Protein AF-A0A8S1QY89-F1 (afdb_monomer)

Secondary structure (DSSP, 8-state):
---EEEEEEE-TT-HHHHHHHHHTTT--EEE---S-SS--EEEEEE-HHHHHHHHTS--SEEEEEEE-SS-EE-SSHHHHHHHHTTS--TTTS-TT--EEEEEEEES--TT-SSSHHHHHHHHHHH-HHHHHHHHHHHHHHTT-SS--TT---TT---SSPEEEEEEEETTEEEEEEES-SS-TT--S---S--TTPPPHHHHHHHHHH----TTPEEEETT-TTTHHHHHHHHHHH-S-TTGGGGHHHHTSTT----PPPPPPPP--SEEEEE-S-HHHHHHHHHHHHHHHHHHHHHHHH-TTS-----TTEEEE---HHHHIIIIITTTS-TTSEEEEE----STT--HHHHHHHHHHHHHH-SEEEEEEETTTGGGS-TTTEEEEE--EETTEEEEEEEEETTHHHHHHHHHHHHHHT-----THHHHHHHHHHHHHHHHHHHHHHHHHHHHHHHHHHHHHHHH-HHHHHHHHHHHHHHHHHHHHHHHHTT-S-HHHHHHHHHHHHHHHHHHHHHHHHHHHHHHHHHHHHHHHHHHHHHHHHHHHHHHTT--HHHHHHHHHHHHHHHHHHHHHHHHHHHHHHTTS---

Structure (mmCIF, N/CA/C/O backbone):
data_AF-A0A8S1QY89-F1
#
_entry.id   AF-A0A8S1QY89-F1
#
loop_
_atom_site.group_PDB
_atom_site.id
_atom_site.type_symbol
_atom_site.label_atom_id
_atom_site.label_alt_id
_atom_site.label_comp_id
_atom_site.label_asym_id
_atom_site.label_entity_id
_atom_site.label_seq_id
_atom_site.pdbx_PDB_ins_code
_atom_site.Cartn_x
_atom_site.Cartn_y
_atom_site.Cartn_z
_atom_site.occupancy
_atom_site.B_iso_or_equiv
_atom_site.auth_seq_id
_atom_site.auth_comp_id
_atom_site.auth_asym_id
_atom_site.auth_atom_id
_atom_site.pdbx_PDB_model_num
ATOM 1 N N . MET A 1 1 ? -10.273 2.489 -31.060 1.00 60.62 1 MET A N 1
ATOM 2 C CA . MET A 1 1 ? -9.163 2.886 -30.159 1.00 60.62 1 MET A CA 1
ATOM 3 C C . MET A 1 1 ? -8.181 1.735 -29.995 1.00 60.62 1 MET A C 1
ATOM 5 O O . MET A 1 1 ? -8.621 0.598 -29.867 1.00 60.62 1 MET A O 1
ATOM 9 N N . SER A 1 2 ? -6.874 2.006 -29.990 1.00 84.62 2 SER A N 1
ATOM 10 C CA . SER A 1 2 ? -5.852 0.984 -29.714 1.00 84.62 2 SER A CA 1
ATOM 11 C C . SER A 1 2 ? -5.889 0.557 -28.244 1.00 84.62 2 SER A C 1
ATOM 13 O O . SER A 1 2 ? -5.898 1.407 -27.354 1.00 84.62 2 SER A O 1
ATOM 15 N N . ILE A 1 3 ? -5.891 -0.754 -27.994 1.00 91.25 3 ILE A N 1
ATOM 16 C CA . ILE A 1 3 ? -5.892 -1.334 -26.645 1.00 91.25 3 ILE A CA 1
ATOM 17 C C . ILE A 1 3 ? -4.476 -1.782 -26.282 1.00 91.25 3 ILE A C 1
ATOM 19 O O . ILE A 1 3 ? -3.831 -2.531 -27.022 1.00 91.25 3 ILE A O 1
ATOM 23 N N . TYR A 1 4 ? -4.012 -1.363 -25.109 1.00 92.69 4 TYR A N 1
ATOM 24 C CA . TYR A 1 4 ? -2.707 -1.704 -24.556 1.00 92.69 4 TYR A CA 1
ATOM 25 C C . TYR A 1 4 ? -2.844 -2.615 -23.345 1.00 92.69 4 TYR A C 1
ATOM 27 O O . TYR A 1 4 ? -3.892 -2.698 -22.712 1.00 92.69 4 TYR A O 1
ATOM 35 N N . LYS A 1 5 ? -1.765 -3.330 -23.031 1.00 92.75 5 LYS A N 1
ATOM 36 C CA . LYS A 1 5 ? -1.745 -4.352 -21.984 1.00 92.75 5 LYS A CA 1
ATOM 37 C C . LYS A 1 5 ? -0.811 -3.909 -20.879 1.00 92.75 5 LYS A C 1
ATOM 39 O O . LYS A 1 5 ? 0.349 -3.607 -21.155 1.00 92.75 5 LYS A O 1
ATOM 44 N N . PHE A 1 6 ? -1.290 -3.928 -19.647 1.00 93.50 6 PHE A N 1
ATOM 45 C CA . PHE A 1 6 ? -0.578 -3.384 -18.502 1.00 93.50 6 PHE A CA 1
ATOM 46 C C . PHE A 1 6 ? -0.361 -4.434 -17.420 1.00 93.50 6 PHE A C 1
ATOM 48 O O . PHE A 1 6 ? -1.123 -5.391 -17.270 1.00 93.50 6 PHE A O 1
ATOM 55 N N . LEU A 1 7 ? 0.707 -4.237 -16.657 1.00 92.62 7 LEU A N 1
ATOM 56 C CA . LEU A 1 7 ? 1.027 -4.987 -15.455 1.00 92.62 7 LEU A CA 1
ATOM 57 C C . LEU A 1 7 ? 1.230 -3.994 -14.308 1.00 92.62 7 LEU A C 1
ATOM 59 O O . LEU A 1 7 ? 2.264 -3.319 -14.233 1.00 92.62 7 LEU A O 1
ATOM 63 N N . ALA A 1 8 ? 0.240 -3.921 -13.423 1.00 92.94 8 ALA A N 1
ATOM 64 C CA . ALA A 1 8 ? 0.286 -3.120 -12.211 1.00 92.94 8 ALA A CA 1
ATOM 65 C C . ALA A 1 8 ? 0.672 -3.987 -11.012 1.00 92.94 8 ALA A C 1
ATOM 67 O O . ALA A 1 8 ? -0.000 -4.960 -10.686 1.00 92.94 8 ALA A O 1
ATOM 68 N N . TRP A 1 9 ? 1.754 -3.635 -10.341 1.00 91.50 9 TRP A N 1
ATOM 69 C CA . TRP A 1 9 ? 2.136 -4.185 -9.050 1.00 91.50 9 TRP A CA 1
ATOM 70 C C . TRP A 1 9 ? 1.391 -3.450 -7.945 1.00 91.50 9 TRP A C 1
ATOM 72 O O . TRP A 1 9 ? 1.170 -2.246 -8.041 1.00 91.50 9 TRP A O 1
ATOM 82 N N . THR A 1 10 ? 1.050 -4.167 -6.882 1.00 91.81 10 THR A N 1
ATOM 83 C CA . THR A 1 10 ? 0.560 -3.597 -5.625 1.00 91.81 10 THR A CA 1
ATOM 84 C C . THR A 1 10 ? 1.236 -4.291 -4.437 1.00 91.81 10 THR A C 1
ATOM 86 O O . THR A 1 10 ? 2.053 -5.204 -4.622 1.00 91.81 10 THR A O 1
ATOM 89 N N . SER A 1 11 ? 0.946 -3.855 -3.212 1.00 90.12 11 SER A N 1
ATOM 90 C CA . SER A 1 11 ? 1.374 -4.570 -2.008 1.00 90.12 11 SER A CA 1
ATOM 91 C C . SER A 1 11 ? 0.743 -5.972 -1.981 1.00 90.12 11 SER A C 1
ATOM 93 O O . SER A 1 11 ? -0.420 -6.133 -2.364 1.00 90.12 11 SER A O 1
ATOM 95 N N . PRO A 1 12 ? 1.468 -7.019 -1.540 1.00 89.38 12 PRO A N 1
ATOM 96 C CA . PRO A 1 12 ? 0.884 -8.348 -1.377 1.00 89.38 12 PRO A CA 1
ATOM 97 C C . PRO A 1 12 ? -0.390 -8.289 -0.527 1.00 89.38 12 PRO A C 1
ATOM 99 O O . PRO A 1 12 ? -0.382 -7.646 0.517 1.00 89.38 12 PRO A O 1
ATOM 102 N N . GLY A 1 13 ? -1.467 -8.933 -0.986 1.00 89.44 13 GLY A N 1
ATOM 103 C CA . GLY A 1 13 ? -2.776 -8.927 -0.323 1.00 89.44 13 GLY A CA 1
ATOM 104 C C . GLY A 1 13 ? -3.772 -7.902 -0.874 1.00 89.44 13 GLY A C 1
ATOM 105 O O . GLY A 1 13 ? -4.973 -8.074 -0.676 1.00 89.44 13 GLY A O 1
ATOM 106 N N . LEU A 1 14 ? -3.313 -6.890 -1.621 1.00 93.12 14 LEU A N 1
ATOM 107 C CA . LEU A 1 14 ? -4.168 -5.836 -2.189 1.00 93.12 14 LEU A CA 1
ATOM 108 C C . LEU A 1 14 ? -4.617 -6.081 -3.633 1.00 93.12 14 LEU A C 1
ATOM 110 O O . LEU A 1 14 ? -5.292 -5.246 -4.223 1.00 93.12 14 LEU A O 1
ATOM 114 N N . GLN A 1 15 ? -4.294 -7.229 -4.233 1.00 91.88 15 GLN A N 1
ATOM 115 C CA . GLN A 1 15 ? -4.637 -7.485 -5.638 1.00 91.88 15 GLN A CA 1
ATOM 116 C C . GLN A 1 15 ? -6.150 -7.450 -5.887 1.00 91.88 15 GLN A C 1
ATOM 118 O O . GLN A 1 15 ? -6.566 -7.086 -6.977 1.00 91.88 15 GLN A O 1
ATOM 123 N N . LYS A 1 16 ? -6.963 -7.856 -4.899 1.00 92.31 16 LYS A N 1
ATOM 124 C CA . LYS A 1 16 ? -8.430 -7.786 -4.988 1.00 92.31 16 LYS A CA 1
ATOM 125 C C . LYS A 1 16 ? -8.904 -6.327 -5.004 1.00 92.31 16 LYS A C 1
ATOM 127 O O . LYS A 1 16 ? -9.620 -5.961 -5.921 1.00 92.31 16 LYS A O 1
ATOM 132 N N . VAL A 1 17 ? -8.405 -5.514 -4.068 1.00 94.50 17 VAL A N 1
ATOM 133 C CA . VAL A 1 17 ? -8.692 -4.071 -3.981 1.00 94.50 17 VAL A CA 1
ATOM 134 C C . VAL A 1 17 ? -8.363 -3.377 -5.295 1.00 94.50 17 VAL A C 1
ATOM 136 O O . VAL A 1 17 ? -9.211 -2.718 -5.872 1.00 94.50 17 VAL A O 1
ATOM 139 N N . LEU A 1 18 ? -7.164 -3.610 -5.836 1.00 94.12 18 LEU A N 1
ATOM 140 C CA . LEU A 1 18 ? -6.763 -2.994 -7.099 1.00 94.12 18 LEU A CA 1
ATOM 141 C C . LEU A 1 18 ? -7.653 -3.423 -8.281 1.00 94.12 18 LEU A C 1
ATOM 143 O O . LEU A 1 18 ? -7.901 -2.631 -9.182 1.00 94.12 18 LEU A O 1
ATOM 147 N N . ILE A 1 19 ? -8.127 -4.672 -8.311 1.00 94.50 19 ILE A N 1
ATOM 148 C CA . ILE A 1 19 ? -9.069 -5.115 -9.352 1.00 94.50 19 ILE A CA 1
ATOM 149 C C . ILE A 1 19 ? -10.399 -4.359 -9.230 1.00 94.50 19 ILE A C 1
ATOM 151 O O . ILE A 1 19 ? -10.942 -3.940 -10.246 1.00 94.50 19 ILE A O 1
ATOM 155 N N . GLU A 1 20 ? -10.897 -4.159 -8.011 1.00 94.19 20 GLU A N 1
ATOM 156 C CA . GLU A 1 20 ? -12.124 -3.397 -7.750 1.00 94.19 20 GLU A CA 1
ATOM 157 C C . GLU A 1 20 ? -11.960 -1.905 -8.076 1.00 94.19 20 GLU A C 1
ATOM 159 O O . GLU A 1 20 ? -12.844 -1.327 -8.699 1.00 94.19 20 GLU A O 1
ATOM 164 N N . GLU A 1 21 ? -10.821 -1.292 -7.734 1.00 92.12 21 GLU A N 1
ATOM 165 C CA . GLU A 1 21 ? -10.491 0.088 -8.122 1.00 92.12 21 GLU A CA 1
ATOM 166 C C . GLU A 1 21 ? -10.506 0.256 -9.643 1.00 92.12 21 GLU A C 1
ATOM 168 O O . GLU A 1 21 ? -11.119 1.185 -10.154 1.00 92.12 21 GLU A O 1
ATOM 173 N N . LEU A 1 22 ? -9.869 -0.654 -10.388 1.00 92.69 22 LEU A N 1
ATOM 174 C CA . LEU A 1 22 ? -9.857 -0.603 -11.854 1.00 92.69 22 LEU A CA 1
ATOM 175 C C . LEU A 1 22 ? -11.259 -0.803 -12.451 1.00 92.69 22 LEU A C 1
ATOM 177 O O . LEU A 1 22 ? -11.590 -0.177 -13.459 1.00 92.69 22 LEU A O 1
ATOM 181 N N . ALA A 1 23 ? -12.099 -1.624 -11.816 1.00 93.06 23 ALA A N 1
ATOM 182 C CA . ALA A 1 23 ? -13.472 -1.845 -12.258 1.00 93.06 23 ALA A CA 1
ATOM 183 C C . ALA A 1 23 ? -14.331 -0.569 -12.185 1.00 93.06 23 ALA A C 1
ATOM 185 O O . ALA A 1 23 ? -15.182 -0.383 -13.051 1.00 93.06 23 ALA A O 1
ATOM 186 N N . GLN A 1 24 ? -14.063 0.346 -11.241 1.00 89.44 24 GLN A N 1
ATOM 187 C CA . GLN A 1 24 ? -14.737 1.657 -11.164 1.00 89.44 24 GLN A CA 1
ATOM 1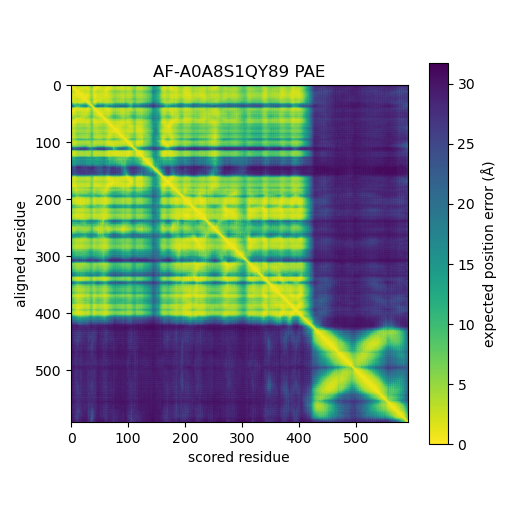88 C C . GLN A 1 24 ? -14.499 2.526 -12.412 1.00 89.44 24 GLN A C 1
ATOM 190 O O . GLN A 1 24 ? -15.296 3.410 -12.707 1.00 89.44 24 GLN A O 1
ATOM 195 N N . TYR A 1 25 ? -13.433 2.250 -13.171 1.00 87.31 25 TYR A N 1
ATOM 196 C CA . TYR A 1 25 ? -13.101 2.919 -14.434 1.00 87.31 25 TYR A CA 1
ATOM 197 C C . TYR A 1 25 ? -13.433 2.056 -15.659 1.00 87.31 25 TYR A C 1
ATOM 199 O O . TYR A 1 25 ? -12.839 2.235 -16.723 1.00 87.31 25 TYR A O 1
ATOM 207 N N . ASN A 1 26 ? -14.342 1.084 -15.518 1.00 90.69 26 ASN A N 1
ATOM 208 C CA . ASN A 1 26 ? -14.723 0.137 -16.570 1.00 90.69 26 ASN A CA 1
ATOM 209 C C . ASN A 1 26 ? -13.543 -0.681 -17.130 1.00 90.69 26 ASN A C 1
ATOM 211 O O . ASN A 1 26 ? -13.544 -1.087 -18.294 1.00 90.69 26 ASN A O 1
ATOM 215 N N . ILE A 1 27 ? -12.519 -0.944 -16.310 1.00 92.69 27 ILE A N 1
ATOM 216 C CA . ILE A 1 27 ? -11.347 -1.727 -16.712 1.00 92.69 27 ILE A CA 1
ATOM 217 C C . ILE A 1 27 ? -11.381 -3.097 -16.051 1.00 92.69 27 ILE A C 1
ATOM 219 O O . ILE A 1 27 ? -11.172 -3.258 -14.849 1.00 92.69 27 ILE A O 1
ATOM 223 N N . SER A 1 28 ? -11.581 -4.121 -16.879 1.00 92.75 28 SER A N 1
ATOM 224 C CA . SER A 1 28 ? -11.498 -5.510 -16.440 1.00 92.75 28 SER A CA 1
ATOM 225 C C . SER A 1 28 ? -10.046 -5.908 -16.175 1.00 92.75 28 SER A C 1
ATOM 227 O O . SER A 1 28 ? -9.178 -5.849 -17.054 1.00 92.75 28 SER A O 1
ATOM 229 N N . ALA A 1 29 ? -9.792 -6.389 -14.961 1.00 93.38 29 ALA A N 1
ATOM 230 C CA . ALA A 1 29 ? -8.469 -6.751 -14.489 1.00 93.38 29 ALA A CA 1
ATOM 231 C C . ALA A 1 29 ? -8.458 -8.144 -13.847 1.00 93.38 29 ALA A C 1
ATOM 233 O O . ALA A 1 29 ? -9.445 -8.615 -13.286 1.00 93.38 29 ALA A O 1
ATOM 234 N N . LYS A 1 30 ? -7.314 -8.829 -13.912 1.00 91.56 30 LYS A N 1
ATOM 235 C CA . LYS A 1 30 ? -7.130 -10.160 -13.316 1.00 91.56 30 LYS A CA 1
ATOM 236 C C . LYS A 1 30 ? -5.781 -10.288 -12.640 1.00 91.56 30 LYS A C 1
ATOM 238 O O . LYS A 1 30 ? -4.799 -9.677 -13.056 1.00 91.56 30 LYS A O 1
ATOM 243 N N . ARG A 1 31 ? -5.693 -11.146 -11.624 1.00 88.50 31 ARG A N 1
ATOM 244 C CA . ARG A 1 31 ? -4.408 -11.459 -10.984 1.00 88.50 31 ARG A CA 1
ATOM 245 C C . ARG A 1 31 ? -3.417 -11.992 -12.019 1.00 88.50 31 ARG A C 1
ATOM 247 O O . ARG A 1 31 ? -3.755 -12.842 -12.847 1.00 88.50 31 ARG A O 1
ATOM 254 N N . SER A 1 32 ? -2.188 -11.492 -11.964 1.00 81.38 32 SER A N 1
ATOM 255 C CA . SER A 1 32 ? -1.123 -11.947 -12.848 1.00 81.38 32 SER A CA 1
ATOM 256 C C . SER A 1 32 ? -0.744 -13.390 -12.526 1.00 81.38 32 SER A C 1
ATOM 258 O O . SER A 1 32 ? -0.586 -13.765 -11.365 1.00 81.38 32 SER A O 1
ATOM 260 N N . ARG A 1 33 ? -0.565 -14.193 -13.577 1.00 70.56 33 ARG A N 1
ATOM 261 C CA . ARG A 1 33 ? -0.054 -15.570 -13.495 1.00 70.56 33 ARG A CA 1
ATOM 262 C C . ARG A 1 33 ? 1.463 -15.641 -13.688 1.00 70.56 33 ARG A C 1
ATOM 264 O O . ARG A 1 33 ? 2.003 -16.734 -13.843 1.00 70.56 33 ARG A O 1
ATOM 271 N N . LEU A 1 34 ? 2.155 -14.496 -13.731 1.00 65.31 34 LEU A N 1
ATOM 272 C CA . LEU A 1 34 ? 3.609 -14.491 -13.848 1.00 65.31 34 LEU A CA 1
ATOM 273 C C . LEU A 1 34 ? 4.225 -15.219 -12.636 1.00 65.31 34 LEU A C 1
ATOM 275 O O . LEU A 1 34 ? 3.800 -14.986 -11.505 1.00 65.31 34 LEU A O 1
ATOM 279 N N . PRO A 1 35 ? 5.246 -16.067 -12.840 1.00 54.62 35 PRO A N 1
ATOM 280 C CA . PRO A 1 35 ? 5.896 -16.876 -11.802 1.00 54.62 35 PRO A CA 1
ATOM 281 C C . PRO A 1 35 ? 6.873 -16.039 -10.956 1.00 54.62 35 PRO A C 1
ATOM 283 O O . PRO A 1 35 ? 8.044 -16.377 -10.731 1.00 54.62 35 PRO A O 1
ATOM 286 N N . ILE A 1 36 ? 6.397 -14.890 -10.496 1.00 55.94 36 ILE A N 1
ATOM 287 C CA . ILE A 1 36 ? 7.131 -13.935 -9.681 1.00 55.94 36 ILE A CA 1
ATOM 288 C C . ILE A 1 36 ? 6.477 -13.983 -8.306 1.00 55.94 36 ILE A C 1
ATOM 290 O O . ILE A 1 36 ? 5.275 -13.781 -8.183 1.00 55.94 36 ILE A O 1
ATOM 294 N N . TYR A 1 37 ? 7.257 -14.348 -7.291 1.00 46.06 37 TYR A N 1
ATOM 295 C CA . TYR A 1 37 ? 6.777 -14.500 -5.923 1.00 46.06 37 TYR A CA 1
ATOM 296 C C . TYR A 1 37 ? 7.276 -13.323 -5.074 1.00 46.06 37 TYR A C 1
ATOM 298 O O . TYR A 1 37 ? 8.466 -13.015 -5.175 1.00 46.06 37 TYR A O 1
ATOM 306 N N . PRO A 1 38 ? 6.425 -12.719 -4.222 1.00 50.81 38 PRO A N 1
ATOM 307 C CA . PRO A 1 38 ? 4.971 -12.909 -4.165 1.00 50.81 38 PRO A CA 1
ATOM 308 C C . PRO A 1 38 ? 4.289 -12.339 -5.422 1.00 50.81 38 PRO A C 1
ATOM 310 O O . PRO A 1 38 ? 4.667 -11.276 -5.910 1.00 50.81 38 PRO A O 1
ATOM 313 N N . SER A 1 39 ? 3.275 -13.030 -5.957 1.00 65.12 39 SER A N 1
ATOM 314 C CA . SER A 1 39 ? 2.546 -12.568 -7.148 1.00 65.12 39 SER A CA 1
ATOM 315 C C . SER A 1 39 ? 1.557 -11.462 -6.762 1.00 65.12 39 SER A C 1
ATOM 317 O O . SER A 1 39 ? 0.353 -11.695 -6.633 1.00 65.12 39 SER A O 1
ATOM 319 N N . SER A 1 40 ? 2.060 -10.254 -6.510 1.00 84.56 40 SER A N 1
ATOM 320 C CA . SER A 1 40 ? 1.250 -9.082 -6.151 1.00 84.56 40 SER A CA 1
ATOM 321 C C . SER A 1 40 ? 0.861 -8.208 -7.343 1.00 84.56 40 SER A C 1
ATOM 323 O O . SER A 1 40 ? 0.408 -7.084 -7.163 1.00 84.56 40 SER A O 1
ATOM 325 N N . ALA A 1 41 ? 1.018 -8.725 -8.562 1.00 88.12 41 ALA A N 1
ATOM 326 C CA . ALA A 1 41 ? 0.685 -8.005 -9.780 1.00 88.12 41 ALA A CA 1
ATOM 327 C C . ALA A 1 41 ? -0.720 -8.339 -10.306 1.00 88.12 41 ALA A C 1
ATOM 329 O O . ALA A 1 41 ? -1.192 -9.477 -10.219 1.00 88.12 41 ALA A O 1
ATOM 330 N N . VAL A 1 42 ? -1.349 -7.345 -10.918 1.00 92.19 42 VAL A N 1
ATOM 331 C CA . VAL A 1 42 ? -2.627 -7.386 -11.622 1.00 92.19 42 VAL A CA 1
ATOM 332 C C . VAL A 1 42 ? -2.368 -7.037 -13.088 1.00 92.19 42 VAL A C 1
ATOM 334 O O . VAL A 1 42 ? -1.607 -6.125 -13.405 1.00 92.19 42 VAL A O 1
ATOM 337 N N . PHE A 1 43 ? -2.966 -7.809 -13.986 1.00 92.44 43 PHE A N 1
ATOM 338 C CA . PHE A 1 43 ? -2.922 -7.603 -15.426 1.00 92.44 43 PHE A CA 1
ATOM 339 C C . PHE A 1 43 ? -4.267 -7.066 -15.908 1.00 92.44 43 PHE A C 1
ATOM 341 O O . PHE A 1 43 ? -5.308 -7.611 -15.537 1.00 92.44 43 PHE A O 1
ATOM 348 N N . PHE A 1 44 ? -4.241 -6.054 -16.766 1.00 93.88 44 PHE A N 1
ATOM 349 C CA . PHE A 1 44 ? -5.435 -5.471 -17.376 1.00 93.88 44 PHE A CA 1
ATOM 350 C C . PHE A 1 44 ? -5.130 -4.936 -18.774 1.00 93.88 44 PHE A C 1
ATOM 352 O O . PHE A 1 44 ? -3.964 -4.792 -19.160 1.00 93.88 44 PHE A O 1
ATOM 359 N N . GLU A 1 45 ? -6.182 -4.669 -19.541 1.00 94.31 45 GLU A N 1
ATOM 360 C CA . GLU A 1 45 ? -6.090 -4.116 -20.892 1.00 94.31 45 GLU A CA 1
ATOM 361 C C . GLU A 1 45 ? -6.982 -2.877 -20.980 1.00 94.31 45 GLU A C 1
ATOM 363 O O . GLU A 1 45 ? -8.108 -2.907 -20.491 1.00 94.31 45 GLU A O 1
ATOM 368 N N . THR A 1 46 ? -6.469 -1.779 -21.535 1.00 93.62 46 THR A N 1
ATOM 369 C CA . THR A 1 46 ? -7.221 -0.521 -21.660 1.00 93.62 46 THR A CA 1
ATOM 370 C C . THR A 1 46 ? -6.617 0.402 -22.726 1.00 93.62 46 THR A C 1
ATOM 372 O O . THR A 1 46 ? -5.512 0.144 -23.218 1.00 93.62 46 THR A O 1
ATOM 375 N N . SER A 1 47 ? -7.336 1.455 -23.117 1.00 91.25 47 SER A N 1
ATOM 376 C CA . SER A 1 47 ? -6.832 2.519 -23.997 1.00 91.25 47 SER A CA 1
ATOM 377 C C . SER A 1 47 ? -5.913 3.483 -23.231 1.00 91.25 47 SER A C 1
ATOM 379 O O . SER A 1 47 ? -5.924 3.522 -22.002 1.00 91.25 47 SER A O 1
ATOM 381 N N . MET A 1 48 ? -5.105 4.278 -23.941 1.00 86.94 48 MET A N 1
ATOM 382 C CA . MET A 1 48 ? -4.258 5.289 -23.285 1.00 86.94 48 MET A CA 1
ATOM 383 C C . MET A 1 48 ? -5.088 6.409 -22.635 1.00 86.94 48 MET A C 1
ATOM 385 O O . MET A 1 48 ? -4.728 6.915 -21.582 1.00 86.94 48 MET A O 1
ATOM 389 N N . GLU A 1 49 ? -6.234 6.740 -23.224 1.00 84.25 49 GLU A N 1
ATOM 390 C CA . GLU A 1 49 ? -7.178 7.716 -22.675 1.00 84.25 49 GLU A CA 1
ATOM 391 C C . GLU A 1 49 ? -7.770 7.241 -21.343 1.00 84.25 49 GLU A C 1
ATOM 393 O O . GLU A 1 49 ? -7.708 7.946 -20.342 1.00 84.25 49 GLU A O 1
ATOM 398 N N . ASN A 1 50 ? -8.226 5.988 -21.271 1.00 86.50 50 ASN A N 1
ATOM 399 C CA . ASN A 1 50 ? -8.698 5.424 -20.007 1.00 86.50 50 ASN A CA 1
ATOM 400 C C . ASN A 1 50 ? -7.558 5.247 -18.989 1.00 86.50 50 ASN A C 1
ATOM 402 O O . ASN A 1 50 ? -7.798 5.294 -17.783 1.00 86.50 50 ASN A O 1
ATOM 406 N N . LEU A 1 51 ? -6.314 5.046 -19.444 1.00 88.00 51 LEU A N 1
ATOM 407 C CA . LEU A 1 51 ? -5.144 5.030 -18.562 1.00 88.00 51 LEU A CA 1
ATOM 408 C C . LEU A 1 51 ? -4.919 6.399 -17.902 1.00 88.00 51 LEU A C 1
ATOM 410 O O . LEU A 1 51 ? -4.627 6.432 -16.703 1.00 88.00 51 LEU A O 1
ATOM 414 N N . ASN A 1 52 ? -5.093 7.495 -18.654 1.00 83.44 52 ASN A N 1
ATOM 415 C CA . ASN A 1 52 ? -4.990 8.865 -18.141 1.00 83.44 52 ASN A CA 1
ATOM 416 C C . ASN A 1 52 ? -5.931 9.072 -16.943 1.00 83.44 52 ASN A C 1
ATOM 418 O O . ASN A 1 52 ? -5.517 9.621 -15.925 1.00 83.44 52 ASN A O 1
ATOM 422 N N . ASN A 1 53 ? -7.140 8.507 -16.984 1.00 79.62 53 ASN A N 1
ATOM 423 C CA . ASN A 1 53 ? -8.112 8.624 -15.889 1.00 79.62 53 ASN A CA 1
ATOM 424 C C . ASN A 1 53 ? -7.669 7.956 -14.575 1.00 79.62 53 ASN A C 1
ATOM 426 O O . ASN A 1 53 ? -8.133 8.347 -13.507 1.00 79.62 53 ASN A O 1
ATOM 430 N N . ILE A 1 54 ? -6.772 6.965 -14.625 1.00 83.81 54 ILE A N 1
ATOM 431 C CA . ILE A 1 54 ? -6.318 6.223 -13.436 1.00 83.81 54 ILE A CA 1
ATOM 432 C C . ILE A 1 54 ? -4.950 6.688 -12.953 1.00 83.81 54 ILE A C 1
ATOM 434 O O . ILE A 1 54 ? -4.706 6.746 -11.748 1.00 83.81 54 ILE A O 1
ATOM 438 N N . MET A 1 55 ? -4.023 6.972 -13.868 1.00 81.12 55 MET A N 1
ATOM 439 C CA . MET A 1 55 ? -2.619 7.203 -13.512 1.00 81.12 55 MET A CA 1
ATOM 440 C C . MET A 1 55 ? -2.445 8.390 -12.552 1.00 81.12 55 MET A C 1
ATOM 442 O O . MET A 1 55 ? -1.595 8.353 -11.659 1.00 81.12 55 MET A O 1
ATOM 446 N N . TYR A 1 56 ? -3.298 9.404 -12.687 1.00 77.19 56 TYR A N 1
ATOM 447 C CA . TYR A 1 56 ? -3.253 10.625 -11.890 1.00 77.19 56 TYR A CA 1
ATOM 448 C C . TYR A 1 56 ? -4.053 10.555 -10.588 1.00 77.19 56 TYR A C 1
ATOM 450 O O . TYR A 1 56 ? -3.818 11.368 -9.690 1.00 77.19 56 TYR A O 1
ATOM 458 N N . LYS A 1 57 ? -4.929 9.555 -10.445 1.00 79.25 57 LYS A N 1
ATOM 459 C CA . LYS A 1 57 ? -5.769 9.366 -9.262 1.00 79.25 57 LYS A CA 1
ATOM 460 C C . LYS A 1 57 ? -5.081 8.454 -8.235 1.00 79.25 57 LYS A C 1
ATOM 462 O O . LYS A 1 57 ? -4.271 7.596 -8.605 1.00 79.25 57 LYS A O 1
ATOM 467 N N . PRO A 1 58 ? -5.355 8.634 -6.930 1.00 80.00 58 PRO A N 1
ATOM 468 C CA . PRO A 1 58 ? -4.988 7.668 -5.901 1.00 80.00 58 PRO A CA 1
ATOM 469 C C . PRO A 1 58 ? -5.461 6.262 -6.249 1.00 80.00 58 PRO A C 1
ATOM 471 O O . PRO A 1 58 ? -6.623 6.054 -6.582 1.00 80.00 58 PRO A O 1
ATOM 474 N N . THR A 1 59 ? -4.524 5.326 -6.193 1.00 87.06 59 THR A N 1
ATOM 475 C CA . THR A 1 59 ? -4.763 3.896 -6.380 1.00 87.06 59 THR A CA 1
ATOM 476 C C . THR A 1 59 ? -3.771 3.103 -5.547 1.00 87.06 59 THR A C 1
ATOM 478 O O . THR A 1 59 ? -2.668 3.583 -5.232 1.00 87.06 59 THR A O 1
ATOM 481 N N . CYS A 1 60 ? -4.098 1.835 -5.315 1.00 90.62 60 CYS A N 1
ATOM 482 C CA . CYS A 1 60 ? -3.237 0.857 -4.660 1.00 90.62 60 CYS A CA 1
ATOM 483 C C . CYS A 1 60 ? -2.004 0.445 -5.495 1.00 90.62 60 CYS A C 1
ATOM 485 O O . CYS A 1 60 ? -1.217 -0.408 -5.059 1.00 90.62 60 CYS A O 1
ATOM 487 N N . ILE A 1 61 ? -1.819 1.003 -6.696 1.00 91.50 61 ILE A N 1
ATOM 488 C CA . ILE A 1 61 ? -0.713 0.678 -7.604 1.00 91.50 61 ILE A CA 1
ATOM 489 C C . ILE A 1 61 ? 0.620 1.161 -7.011 1.00 91.50 61 ILE A C 1
ATOM 491 O O . ILE A 1 61 ? 0.769 2.310 -6.612 1.00 91.50 61 ILE A O 1
ATOM 495 N N . THR A 1 62 ? 1.627 0.287 -7.000 1.00 90.25 62 THR A N 1
ATOM 496 C CA . THR A 1 62 ? 3.013 0.604 -6.618 1.00 90.25 62 THR A CA 1
ATOM 497 C C . THR A 1 62 ? 3.921 0.748 -7.833 1.00 90.25 62 THR A C 1
ATOM 499 O O . THR A 1 62 ? 4.740 1.666 -7.878 1.00 90.25 62 THR A O 1
ATOM 502 N N . TYR A 1 63 ? 3.774 -0.131 -8.829 1.00 90.25 63 TYR A N 1
ATOM 503 C CA . TYR A 1 63 ? 4.498 -0.057 -10.098 1.00 90.25 63 TYR A CA 1
ATOM 504 C C . TYR A 1 63 ? 3.568 -0.317 -11.269 1.00 90.25 63 TYR A C 1
ATOM 506 O O . TYR A 1 63 ? 2.845 -1.301 -11.256 1.00 90.25 63 TYR A O 1
ATOM 514 N N . LEU A 1 64 ? 3.608 0.526 -12.294 1.00 92.31 64 LEU A N 1
ATOM 515 C CA . LEU A 1 64 ? 2.757 0.414 -13.468 1.00 92.31 64 LEU A CA 1
ATOM 516 C C . LEU A 1 64 ? 3.649 0.225 -14.681 1.00 92.31 64 LEU A C 1
ATOM 518 O O . LEU A 1 64 ? 4.574 1.005 -14.904 1.00 92.31 64 LEU A O 1
ATOM 522 N N . ASN A 1 65 ? 3.384 -0.833 -15.436 1.00 93.06 65 ASN A N 1
ATOM 523 C CA . ASN A 1 65 ? 4.178 -1.174 -16.600 1.00 93.06 65 ASN A CA 1
ATOM 524 C C . ASN A 1 65 ? 3.276 -1.450 -17.794 1.00 93.06 65 ASN A C 1
ATOM 526 O O . ASN A 1 65 ? 2.242 -2.100 -17.643 1.00 93.06 65 ASN A O 1
ATOM 530 N N . ILE A 1 66 ? 3.702 -1.034 -18.978 1.00 93.81 66 ILE A N 1
ATOM 531 C CA . ILE A 1 66 ? 3.064 -1.374 -20.250 1.00 93.81 66 ILE A CA 1
ATOM 532 C C . ILE A 1 66 ? 3.826 -2.513 -20.920 1.00 93.81 66 ILE A C 1
ATOM 534 O O . ILE A 1 66 ? 5.054 -2.553 -20.901 1.00 93.81 66 ILE A O 1
ATOM 538 N N . ARG A 1 67 ? 3.109 -3.477 -21.491 1.00 93.25 67 ARG A N 1
ATOM 539 C CA . ARG A 1 67 ? 3.700 -4.663 -22.111 1.00 93.25 67 ARG A CA 1
ATOM 540 C C . ARG A 1 67 ? 4.125 -4.377 -23.549 1.00 93.25 67 ARG A C 1
ATOM 542 O O . ARG A 1 67 ? 3.295 -3.973 -24.356 1.00 93.25 67 ARG A O 1
ATOM 549 N N . ILE A 1 68 ? 5.378 -4.695 -23.874 1.00 91.62 68 ILE A N 1
ATOM 550 C CA . ILE A 1 68 ? 5.963 -4.492 -25.211 1.00 91.62 68 ILE A CA 1
ATOM 551 C C . ILE A 1 68 ? 5.631 -5.666 -26.139 1.00 91.62 68 ILE A C 1
ATOM 553 O O . ILE A 1 68 ? 5.273 -5.480 -27.297 1.00 91.62 68 ILE A O 1
ATOM 557 N N . ASN A 1 69 ? 5.742 -6.902 -25.641 1.00 90.81 69 ASN A N 1
ATOM 558 C CA . ASN A 1 69 ? 5.576 -8.111 -26.447 1.00 90.81 69 ASN A CA 1
ATOM 559 C C . ASN A 1 69 ? 4.661 -9.146 -25.777 1.00 90.81 69 ASN A C 1
ATOM 561 O O . ASN A 1 69 ? 4.537 -9.224 -24.554 1.00 90.81 69 ASN A O 1
ATOM 565 N N . LYS A 1 70 ? 4.016 -9.988 -26.593 1.00 87.88 70 LYS A N 1
ATOM 566 C CA . LYS A 1 70 ? 3.508 -11.284 -26.111 1.00 87.88 70 LYS A CA 1
ATOM 567 C C . LYS A 1 70 ? 4.707 -12.157 -25.696 1.00 87.88 70 LYS A C 1
ATOM 569 O O . LYS A 1 70 ? 5.795 -11.916 -26.214 1.00 87.88 70 LYS A O 1
ATOM 574 N N . PRO A 1 71 ? 4.534 -13.154 -24.808 1.00 89.56 71 PRO A N 1
ATOM 575 C CA . PRO A 1 71 ? 5.612 -14.087 -24.490 1.00 89.56 71 PRO A CA 1
ATOM 576 C C . PRO A 1 71 ? 6.212 -14.673 -25.771 1.00 89.56 71 PRO A C 1
ATOM 578 O O . PRO A 1 71 ? 5.485 -15.253 -26.577 1.00 89.56 71 PRO A O 1
ATOM 581 N N . ILE A 1 72 ? 7.516 -14.490 -25.971 1.00 91.06 72 ILE A N 1
ATOM 582 C CA . ILE A 1 72 ? 8.246 -15.037 -27.122 1.00 91.06 72 ILE A CA 1
ATOM 583 C C . ILE A 1 72 ? 9.275 -16.041 -26.654 1.00 91.06 72 ILE A C 1
ATOM 585 O O . ILE A 1 72 ? 9.867 -15.875 -25.592 1.00 91.06 72 ILE A O 1
ATOM 589 N N . GLN A 1 73 ? 9.531 -17.052 -27.467 1.00 90.50 73 GLN A N 1
ATOM 590 C CA . GLN A 1 73 ? 10.599 -17.995 -27.196 1.00 90.50 73 GLN A CA 1
ATOM 591 C C . GLN A 1 73 ? 11.970 -17.327 -27.378 1.00 90.50 73 GLN A C 1
ATOM 593 O O . GLN A 1 73 ? 12.192 -16.588 -28.340 1.00 90.50 73 GLN A O 1
ATOM 598 N N . ALA A 1 74 ? 12.866 -17.562 -26.427 1.00 89.69 74 ALA A N 1
ATOM 599 C CA . ALA A 1 74 ? 14.157 -16.902 -26.303 1.00 89.69 74 ALA A CA 1
ATOM 600 C C . ALA A 1 74 ? 15.170 -17.837 -25.610 1.00 89.69 74 ALA A C 1
ATOM 602 O O . ALA A 1 74 ? 15.675 -17.531 -24.530 1.00 89.69 74 ALA A O 1
ATOM 603 N N . ARG A 1 75 ? 15.466 -19.000 -26.210 1.00 87.06 75 ARG A N 1
ATOM 604 C CA . ARG A 1 75 ? 16.472 -19.955 -25.693 1.00 87.06 75 ARG A CA 1
ATOM 605 C C . ARG A 1 75 ? 17.903 -19.460 -25.916 1.00 87.06 75 ARG A C 1
ATOM 607 O O . ARG A 1 75 ? 18.810 -19.849 -25.192 1.00 87.06 75 ARG A O 1
ATOM 614 N N . ASN A 1 76 ? 18.113 -18.597 -26.906 1.00 86.31 76 ASN A N 1
ATOM 615 C CA . ASN A 1 76 ? 19.388 -17.940 -27.195 1.00 86.31 76 ASN A CA 1
ATOM 616 C C . ASN A 1 76 ? 19.158 -16.577 -27.878 1.00 86.31 76 ASN A C 1
ATOM 618 O O . ASN A 1 76 ? 18.037 -16.257 -28.281 1.00 86.31 76 ASN A O 1
ATOM 622 N N . ALA A 1 77 ? 20.221 -15.778 -28.019 1.00 87.62 77 ALA A N 1
ATOM 623 C CA . ALA A 1 77 ? 20.145 -14.435 -28.598 1.00 87.62 77 ALA A CA 1
ATOM 624 C C . ALA A 1 77 ? 19.627 -14.430 -30.050 1.00 87.62 77 ALA A C 1
ATOM 626 O O . ALA A 1 77 ? 18.820 -13.575 -30.405 1.00 87.62 77 ALA A O 1
ATOM 627 N N . ARG A 1 78 ? 20.030 -15.407 -30.879 1.00 88.38 78 ARG A N 1
ATOM 628 C CA . ARG A 1 78 ? 19.575 -15.509 -32.280 1.00 88.38 78 ARG A CA 1
ATOM 629 C C . ARG A 1 78 ? 18.065 -15.732 -32.366 1.00 88.38 78 ARG A C 1
ATOM 631 O O . ARG A 1 78 ? 17.387 -15.065 -33.144 1.00 88.38 78 ARG A O 1
ATOM 638 N N . GLU A 1 79 ? 17.535 -16.644 -31.555 1.00 89.75 79 GLU A N 1
ATOM 639 C CA . GLU A 1 79 ? 16.101 -16.931 -31.492 1.00 89.75 79 GLU A CA 1
ATOM 640 C C . GLU A 1 79 ? 15.304 -15.730 -30.965 1.00 89.75 79 GLU A C 1
ATOM 642 O O . GLU A 1 79 ? 14.271 -15.381 -31.538 1.00 89.75 79 GLU A O 1
ATOM 647 N N . PHE A 1 80 ? 15.818 -15.047 -29.938 1.00 90.62 80 PHE A N 1
ATOM 648 C CA . PHE A 1 80 ? 15.242 -13.796 -29.441 1.00 90.62 80 PHE A CA 1
ATOM 649 C C . PHE A 1 80 ? 15.154 -12.727 -30.537 1.00 90.62 80 PHE A C 1
ATOM 651 O O . PHE A 1 80 ? 14.068 -12.197 -30.773 1.00 90.62 80 PHE A O 1
ATOM 658 N N . ILE A 1 81 ? 16.261 -12.443 -31.235 1.00 89.25 81 ILE A N 1
ATOM 659 C CA . ILE A 1 81 ? 16.316 -11.431 -32.303 1.00 89.25 81 ILE A CA 1
ATOM 660 C C . ILE A 1 81 ? 15.300 -11.768 -33.399 1.00 89.25 81 ILE A C 1
ATOM 662 O O . ILE A 1 81 ? 14.511 -10.905 -33.785 1.00 89.25 81 ILE A O 1
ATOM 666 N N . ARG A 1 82 ? 15.273 -13.027 -33.857 1.00 90.31 82 ARG A N 1
ATOM 667 C CA . ARG A 1 82 ? 14.338 -13.507 -34.887 1.00 90.31 82 ARG A CA 1
ATOM 668 C C . ARG A 1 82 ? 12.880 -13.316 -34.468 1.00 90.31 82 ARG A C 1
ATOM 670 O O . ARG A 1 82 ? 12.084 -12.777 -35.231 1.00 90.31 82 ARG A O 1
ATOM 677 N N . ASN A 1 83 ? 12.523 -13.721 -33.251 1.00 91.38 83 ASN A N 1
ATOM 678 C CA . ASN A 1 83 ? 11.143 -13.633 -32.773 1.00 91.38 83 ASN A CA 1
ATOM 679 C C . ASN A 1 83 ? 10.714 -12.190 -32.470 1.00 91.38 83 ASN A C 1
ATOM 681 O O . ASN A 1 83 ? 9.548 -11.840 -32.667 1.00 91.38 83 ASN A O 1
ATOM 685 N N . MET A 1 84 ? 11.646 -11.332 -32.053 1.00 90.00 84 MET A N 1
ATOM 686 C CA . MET A 1 84 ? 11.374 -9.919 -31.799 1.00 90.00 84 MET A CA 1
ATOM 687 C C . MET A 1 84 ? 11.141 -9.092 -33.065 1.00 90.00 84 MET A C 1
ATOM 689 O O . MET A 1 84 ? 10.471 -8.068 -32.973 1.00 90.00 84 MET A O 1
ATOM 693 N N . GLN A 1 85 ? 11.603 -9.517 -34.249 1.00 85.62 85 GLN A N 1
ATOM 694 C CA . GLN A 1 85 ? 11.388 -8.770 -35.507 1.00 85.62 85 GLN A CA 1
ATOM 695 C C . GLN A 1 85 ? 9.904 -8.493 -35.809 1.00 85.62 85 GLN A C 1
ATOM 697 O O . GLN A 1 85 ? 9.572 -7.533 -36.514 1.00 85.62 85 GLN A O 1
ATOM 702 N N . LYS A 1 86 ? 9.000 -9.316 -35.264 1.00 83.56 86 LYS A N 1
ATOM 703 C CA . LYS A 1 86 ? 7.542 -9.179 -35.396 1.00 83.56 86 LYS A CA 1
ATOM 704 C C . LYS A 1 86 ? 6.927 -8.180 -34.403 1.00 83.56 86 LYS A C 1
ATOM 706 O O . LYS A 1 86 ? 5.756 -7.843 -34.537 1.00 83.56 86 LYS A O 1
ATOM 711 N N . VAL A 1 87 ? 7.687 -7.705 -33.419 1.00 86.31 87 VAL A N 1
ATOM 712 C CA . VAL A 1 87 ? 7.222 -6.806 -32.355 1.00 86.31 87 VAL A CA 1
ATOM 713 C C . VAL A 1 87 ? 7.491 -5.351 -32.739 1.00 86.31 87 VAL A C 1
ATOM 715 O O . VAL A 1 87 ? 8.598 -4.993 -33.135 1.00 86.31 87 VAL A O 1
ATOM 718 N N . GLN A 1 88 ? 6.484 -4.490 -32.595 1.00 83.25 88 GLN A N 1
ATOM 719 C CA . GLN A 1 88 ? 6.646 -3.047 -3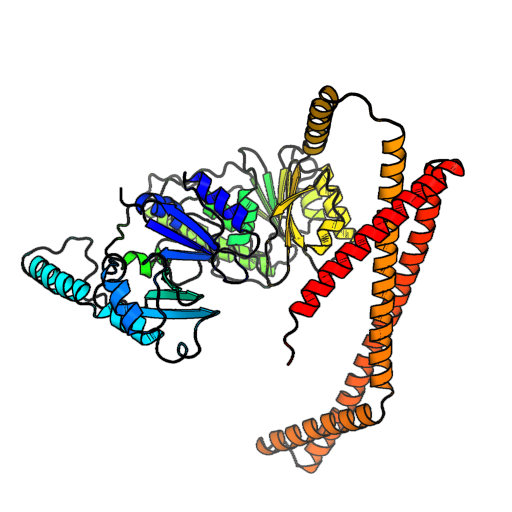2.768 1.00 83.25 88 GLN A CA 1
ATOM 720 C C . GLN A 1 88 ? 7.118 -2.418 -31.452 1.00 83.25 88 GLN A C 1
ATOM 722 O O . GLN A 1 88 ? 6.338 -2.274 -30.518 1.00 83.25 88 GLN A O 1
ATOM 727 N N . VAL A 1 89 ? 8.402 -2.062 -31.368 1.00 84.38 89 VAL A N 1
ATOM 728 C CA . VAL A 1 89 ? 8.988 -1.468 -30.148 1.00 84.38 89 VAL A CA 1
ATOM 729 C C . VAL A 1 89 ? 8.989 0.063 -30.156 1.00 84.38 89 VAL A C 1
ATOM 731 O O . VAL A 1 89 ? 8.918 0.678 -29.097 1.00 84.38 89 VAL A O 1
ATOM 734 N N . HIS A 1 90 ? 9.014 0.667 -31.348 1.00 79.44 90 HIS A N 1
ATOM 735 C CA . HIS A 1 90 ? 9.100 2.115 -31.558 1.00 79.44 90 HIS A CA 1
ATOM 736 C C . HIS A 1 90 ? 7.987 2.953 -30.895 1.00 79.44 90 HIS A C 1
ATOM 738 O O . HIS A 1 90 ? 8.272 4.093 -30.545 1.00 79.44 90 HIS A O 1
ATOM 744 N N . PRO A 1 91 ? 6.750 2.456 -30.661 1.00 82.38 91 PRO A N 1
ATOM 745 C CA . PRO A 1 91 ? 5.753 3.254 -29.951 1.00 82.38 91 PRO A CA 1
ATOM 746 C C . PRO A 1 91 ? 6.112 3.440 -28.469 1.00 82.38 91 PRO A C 1
ATOM 748 O O . PRO A 1 91 ? 5.709 4.416 -27.846 1.00 82.38 91 PRO A O 1
ATOM 751 N N . TYR A 1 92 ? 6.869 2.500 -27.895 1.00 85.69 92 TYR A N 1
ATOM 752 C CA . TYR A 1 92 ? 7.134 2.442 -26.458 1.00 85.69 92 TYR A CA 1
ATOM 753 C C . TYR A 1 92 ? 8.477 3.038 -26.046 1.00 85.69 92 TYR A C 1
ATOM 755 O O . TYR A 1 92 ? 8.666 3.336 -24.872 1.00 85.69 92 TYR A O 1
ATOM 763 N N . ILE A 1 93 ? 9.427 3.144 -26.975 1.00 83.62 93 ILE A N 1
ATOM 764 C CA . ILE A 1 93 ? 10.804 3.539 -26.682 1.00 83.62 93 ILE A CA 1
ATOM 765 C C . ILE A 1 93 ? 11.174 4.704 -27.600 1.00 83.62 93 ILE A C 1
ATOM 767 O O . ILE A 1 93 ? 11.207 4.507 -28.818 1.00 83.62 93 ILE A O 1
ATOM 771 N N . PRO A 1 94 ? 11.437 5.899 -27.044 1.00 74.25 94 PRO A N 1
ATOM 772 C CA . PRO A 1 94 ? 11.857 7.038 -27.835 1.00 74.25 94 PRO A CA 1
ATOM 773 C C . PRO A 1 94 ? 13.233 6.832 -28.463 1.00 74.25 94 PRO A C 1
ATOM 775 O O . PRO A 1 94 ? 14.057 6.012 -28.051 1.00 74.25 94 PRO A O 1
ATOM 778 N N . ILE A 1 95 ? 13.460 7.640 -29.485 1.00 67.19 95 ILE A N 1
ATOM 779 C CA . ILE A 1 95 ? 14.730 7.782 -30.179 1.00 67.19 95 ILE A CA 1
ATOM 780 C C . ILE A 1 95 ? 15.778 8.274 -29.168 1.00 67.19 95 ILE A C 1
ATOM 782 O O . ILE A 1 95 ? 15.500 9.184 -28.396 1.00 67.19 95 ILE A O 1
ATOM 786 N N . ASN A 1 96 ? 16.962 7.652 -29.141 1.00 68.00 96 ASN A N 1
ATOM 787 C CA . ASN A 1 96 ? 18.052 7.962 -28.198 1.00 68.00 96 ASN A CA 1
ATOM 788 C C . ASN A 1 96 ? 17.714 7.745 -26.708 1.00 68.00 96 ASN A C 1
ATOM 790 O O . ASN A 1 96 ? 18.358 8.313 -25.827 1.00 68.00 96 ASN A O 1
ATOM 794 N N . ALA A 1 97 ? 16.729 6.895 -26.403 1.00 78.12 97 ALA A N 1
ATOM 795 C CA . ALA A 1 97 ? 16.408 6.535 -25.029 1.00 78.12 97 ALA A CA 1
ATOM 796 C C . ALA A 1 97 ? 17.613 5.937 -24.283 1.00 78.12 97 ALA A C 1
ATOM 798 O O . ALA A 1 97 ? 18.228 4.960 -24.720 1.00 78.12 97 ALA A O 1
ATOM 799 N N . HIS A 1 98 ? 17.877 6.432 -23.077 1.00 84.00 98 HIS A N 1
ATOM 800 C CA . HIS A 1 98 ? 18.705 5.712 -22.117 1.00 84.00 98 HIS A CA 1
ATOM 801 C C . HIS A 1 98 ? 17.850 4.612 -21.476 1.00 84.00 98 HIS A C 1
ATOM 803 O O . HIS A 1 98 ? 16.845 4.911 -20.845 1.00 84.00 98 HIS A O 1
ATOM 809 N N . LEU A 1 99 ? 18.213 3.336 -21.651 1.00 88.00 99 LEU A N 1
ATOM 810 C CA . LEU A 1 99 ? 17.449 2.197 -21.113 1.00 88.00 99 LEU A CA 1
ATOM 811 C C . LEU A 1 99 ? 18.155 1.534 -19.925 1.00 88.00 99 LEU A C 1
ATOM 813 O O . LEU A 1 99 ? 19.345 1.206 -20.009 1.00 88.00 99 LEU A O 1
ATOM 817 N N . GLU A 1 100 ? 17.394 1.244 -18.869 1.00 90.62 100 GLU A N 1
ATOM 818 C CA . GLU A 1 100 ? 17.802 0.397 -17.741 1.00 90.62 100 GLU A CA 1
ATOM 819 C C . GLU A 1 100 ? 17.098 -0.968 -17.849 1.00 90.62 100 GLU A C 1
ATOM 821 O O . GLU A 1 100 ? 15.898 -1.082 -17.596 1.00 90.62 100 GLU A O 1
ATOM 826 N N . ILE A 1 101 ? 17.822 -2.029 -18.226 1.00 92.00 101 ILE A N 1
ATOM 827 C CA . ILE A 1 101 ? 17.232 -3.373 -18.358 1.00 92.00 101 ILE A CA 1
ATOM 828 C C . ILE A 1 101 ? 17.253 -4.112 -17.014 1.00 92.00 101 ILE A C 1
ATOM 830 O O . ILE A 1 101 ? 18.300 -4.568 -16.545 1.00 92.00 101 ILE A O 1
ATOM 834 N N . ARG A 1 102 ? 16.072 -4.320 -16.430 1.00 91.25 102 ARG A N 1
ATOM 835 C CA . ARG A 1 102 ? 15.866 -5.129 -15.223 1.00 91.25 102 ARG A CA 1
ATOM 836 C C . ARG A 1 102 ? 15.456 -6.538 -15.615 1.00 91.25 102 ARG A C 1
ATOM 838 O O . ARG A 1 102 ? 14.325 -6.780 -16.022 1.00 91.25 102 ARG A O 1
ATOM 845 N N . LEU A 1 103 ? 16.393 -7.473 -15.501 1.00 88.88 103 LEU A N 1
ATOM 846 C CA . LEU A 1 103 ? 16.216 -8.848 -15.956 1.00 88.88 103 LEU A CA 1
ATOM 847 C C . LEU A 1 103 ? 15.947 -9.808 -14.790 1.00 88.88 103 LEU A C 1
ATOM 849 O O . LEU A 1 103 ? 16.713 -9.859 -13.829 1.00 88.88 103 LEU A O 1
ATOM 853 N N . SER A 1 104 ? 14.895 -10.616 -14.917 1.00 86.88 104 SER A N 1
ATOM 854 C CA . SER A 1 104 ? 14.599 -11.747 -14.036 1.00 86.88 104 SER A CA 1
ATOM 855 C C . SER A 1 104 ? 14.589 -13.043 -14.843 1.00 86.88 104 SER A C 1
ATOM 857 O O . SER A 1 104 ? 13.803 -13.176 -15.780 1.00 86.88 104 SER A O 1
ATOM 859 N N . ILE A 1 105 ? 15.451 -13.997 -14.476 1.00 85.00 105 ILE A N 1
ATOM 860 C CA . ILE A 1 105 ? 15.587 -15.297 -15.148 1.00 85.00 105 ILE A CA 1
ATOM 861 C C . ILE A 1 105 ? 15.167 -16.403 -14.185 1.00 85.00 105 ILE A C 1
ATOM 863 O O . ILE A 1 105 ? 15.663 -16.468 -13.060 1.00 85.00 105 ILE A O 1
ATOM 867 N N . LYS A 1 106 ? 14.268 -17.292 -14.615 1.00 84.06 106 LYS A N 1
ATOM 868 C CA . LYS A 1 106 ? 13.817 -18.434 -13.807 1.00 84.06 106 LYS A CA 1
ATOM 869 C C . LYS A 1 106 ? 13.501 -19.653 -14.668 1.00 84.06 106 LYS A C 1
ATOM 871 O O . LYS A 1 106 ? 12.718 -19.559 -15.606 1.00 84.06 106 LYS A O 1
ATOM 876 N N . ARG A 1 107 ? 14.001 -20.827 -14.263 1.00 82.88 107 ARG A N 1
ATOM 877 C CA . ARG A 1 107 ? 13.742 -22.119 -14.939 1.00 82.88 107 ARG A CA 1
ATOM 878 C C . ARG A 1 107 ? 14.109 -22.092 -16.430 1.00 82.88 107 ARG A C 1
ATOM 880 O O . ARG A 1 107 ? 13.347 -22.574 -17.259 1.00 82.88 107 ARG A O 1
ATOM 887 N N . CYS A 1 108 ? 15.249 -21.495 -16.758 1.00 80.88 108 CYS A N 1
ATOM 888 C CA . CYS A 1 108 ? 15.764 -21.417 -18.124 1.00 80.88 108 CYS A CA 1
ATOM 889 C C . CYS A 1 108 ? 17.041 -22.260 -18.257 1.00 80.88 108 CYS A C 1
ATOM 891 O O . CYS A 1 108 ? 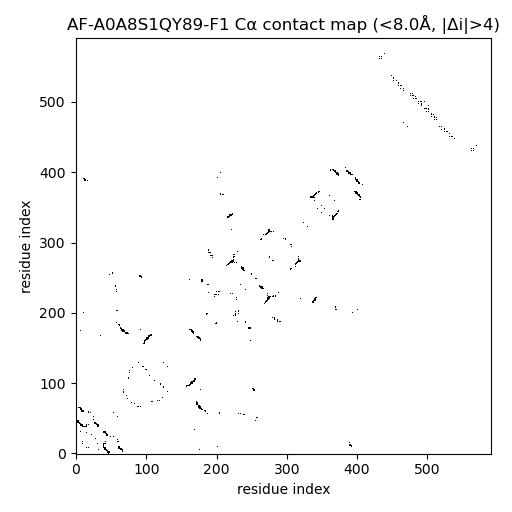17.608 -22.683 -17.248 1.00 80.88 108 CYS A O 1
ATOM 893 N N . LEU A 1 109 ? 17.480 -22.522 -19.488 1.00 74.81 109 LEU A N 1
ATOM 894 C CA . LEU A 1 109 ? 18.677 -23.325 -19.777 1.00 74.81 109 LEU A CA 1
ATOM 895 C C . LEU A 1 109 ? 19.971 -22.677 -19.217 1.00 74.81 109 LEU A C 1
ATOM 897 O O . LEU A 1 109 ? 20.030 -21.477 -18.976 1.00 74.81 109 LEU A O 1
ATOM 901 N N . ARG A 1 110 ? 21.036 -23.454 -18.974 1.00 58.41 110 ARG A N 1
ATOM 902 C CA . ARG A 1 110 ? 22.232 -22.995 -18.222 1.00 58.41 110 ARG A CA 1
ATOM 903 C C . ARG A 1 110 ? 23.029 -21.822 -18.849 1.00 58.41 110 ARG A C 1
ATOM 905 O O . ARG A 1 110 ? 23.868 -21.261 -18.163 1.00 58.41 110 ARG A O 1
ATOM 912 N N . ASN A 1 111 ? 22.716 -21.374 -20.071 1.00 55.62 111 ASN A N 1
ATOM 913 C CA . ASN A 1 111 ? 23.486 -20.360 -20.820 1.00 55.62 111 ASN A CA 1
ATOM 914 C C . ASN A 1 111 ? 22.890 -18.930 -20.780 1.00 55.62 111 ASN A C 1
ATOM 916 O O . ASN A 1 111 ? 23.120 -18.135 -21.691 1.00 55.62 111 ASN A O 1
ATOM 920 N N . HIS A 1 112 ? 22.069 -18.590 -19.778 1.00 57.06 112 HIS A N 1
ATOM 921 C CA . HIS A 1 112 ? 21.315 -17.324 -19.762 1.00 57.06 112 HIS A CA 1
ATOM 922 C C . HIS A 1 112 ? 21.878 -16.202 -18.866 1.00 57.06 112 HIS A C 1
ATOM 924 O O . HIS A 1 112 ? 21.261 -15.141 -18.822 1.00 57.06 112 HIS A O 1
ATOM 930 N N . SER A 1 113 ? 22.992 -16.357 -18.147 1.00 54.28 113 SER A N 1
ATOM 931 C CA . SER A 1 113 ? 23.377 -15.351 -17.137 1.00 54.28 113 SER A CA 1
ATOM 932 C C . SER A 1 113 ? 24.093 -14.104 -17.675 1.00 54.28 113 SER A C 1
ATOM 934 O O . SER A 1 113 ? 23.774 -13.014 -17.201 1.00 54.28 113 SER A O 1
ATOM 936 N N . ASP A 1 114 ? 24.961 -14.189 -18.692 1.00 56.62 114 ASP A N 1
ATOM 937 C CA . ASP A 1 114 ? 26.024 -13.161 -18.781 1.00 56.62 114 ASP A CA 1
ATOM 938 C C . ASP A 1 114 ? 25.919 -12.115 -19.905 1.00 56.62 114 ASP A C 1
ATOM 940 O O . ASP A 1 114 ? 26.800 -11.276 -20.023 1.00 56.62 114 ASP A O 1
ATOM 944 N N . ASN A 1 115 ? 24.840 -12.065 -20.703 1.00 80.31 115 ASN A N 1
ATOM 945 C CA . ASN A 1 115 ? 24.710 -10.993 -21.718 1.00 80.31 115 ASN A CA 1
ATOM 946 C C . ASN A 1 115 ? 23.270 -10.601 -22.117 1.00 80.31 115 ASN A C 1
ATOM 948 O O . ASN A 1 115 ? 23.037 -9.819 -23.036 1.00 80.31 115 ASN A O 1
ATOM 952 N N . TRP A 1 116 ? 22.238 -11.138 -21.459 1.00 87.25 116 TRP A N 1
ATOM 953 C CA . TRP A 1 116 ? 20.853 -10.876 -21.888 1.00 87.25 116 TRP A CA 1
ATOM 954 C C . TRP A 1 116 ? 20.427 -9.417 -21.740 1.00 87.25 116 TRP A C 1
ATOM 956 O O . TRP A 1 116 ? 19.600 -8.949 -22.521 1.00 87.25 116 TRP A O 1
ATOM 966 N N . ARG A 1 117 ? 20.989 -8.690 -20.767 1.00 90.94 117 ARG A N 1
ATOM 967 C CA . ARG A 1 117 ? 20.700 -7.262 -20.601 1.00 90.94 117 ARG A CA 1
ATOM 968 C C . ARG A 1 117 ? 21.161 -6.471 -21.819 1.00 90.94 117 ARG A C 1
ATOM 970 O O . ARG A 1 117 ? 20.352 -5.731 -22.372 1.00 90.94 117 ARG A O 1
ATOM 977 N N . ASP A 1 118 ? 22.392 -6.680 -22.279 1.00 89.50 118 ASP A N 1
ATOM 978 C CA . ASP A 1 118 ? 22.927 -5.927 -23.415 1.00 89.50 118 ASP A CA 1
ATOM 979 C C . ASP A 1 118 ? 22.326 -6.400 -24.734 1.00 89.50 118 ASP A C 1
ATOM 981 O O . ASP A 1 118 ? 21.997 -5.572 -25.576 1.00 89.50 118 ASP A O 1
ATOM 985 N N . VAL A 1 119 ? 22.063 -7.702 -24.896 1.00 90.69 119 VAL A N 1
ATOM 986 C CA . VAL A 1 119 ? 21.328 -8.225 -26.062 1.00 90.69 119 VAL A CA 1
ATOM 987 C C . VAL A 1 119 ? 19.955 -7.557 -26.195 1.00 90.69 119 VAL A C 1
ATOM 989 O O . VAL A 1 119 ? 19.599 -7.089 -27.278 1.00 90.69 119 VAL A O 1
ATOM 992 N N . ILE A 1 120 ? 19.188 -7.476 -25.101 1.00 92.12 120 ILE A N 1
ATOM 993 C CA . ILE A 1 120 ? 17.880 -6.807 -25.093 1.00 92.12 120 ILE A CA 1
ATOM 994 C C . ILE A 1 120 ? 18.053 -5.310 -25.363 1.00 92.12 120 ILE A C 1
ATOM 996 O O . ILE A 1 120 ? 17.390 -4.774 -26.250 1.00 92.12 120 ILE A O 1
ATOM 1000 N N . LYS A 1 121 ? 18.957 -4.641 -24.639 1.00 91.25 121 LYS A N 1
ATOM 1001 C CA . LYS A 1 121 ? 19.207 -3.200 -24.769 1.00 91.25 121 LYS A CA 1
ATOM 1002 C C . LYS A 1 121 ? 19.584 -2.820 -26.200 1.00 91.25 121 LYS A C 1
ATOM 1004 O O . LYS A 1 121 ? 18.947 -1.950 -26.790 1.00 91.25 121 LYS A O 1
ATOM 1009 N N . ASN A 1 122 ? 20.559 -3.517 -26.778 1.00 88.81 122 ASN A N 1
ATOM 1010 C CA . ASN A 1 122 ? 21.029 -3.284 -28.137 1.00 88.81 122 ASN A CA 1
ATOM 1011 C C . ASN A 1 122 ? 19.917 -3.515 -29.156 1.00 88.81 122 ASN A C 1
ATOM 1013 O O . ASN A 1 122 ? 19.770 -2.714 -30.073 1.00 88.81 122 ASN A O 1
ATOM 1017 N N . TYR A 1 123 ? 19.100 -4.557 -28.992 1.00 89.88 123 TYR A N 1
ATOM 1018 C CA . TYR A 1 123 ? 17.986 -4.806 -29.902 1.00 89.88 123 TYR A CA 1
ATOM 1019 C C . TYR A 1 123 ? 16.924 -3.697 -29.854 1.00 89.88 123 TYR A C 1
ATOM 1021 O O . TYR A 1 123 ? 16.442 -3.243 -30.896 1.00 89.88 123 TYR A O 1
ATOM 1029 N N . LEU A 1 124 ? 16.546 -3.257 -28.650 1.00 88.56 124 LEU A N 1
ATOM 1030 C CA . LEU A 1 124 ? 15.531 -2.218 -28.473 1.00 88.56 124 LEU A CA 1
ATOM 1031 C C . LEU A 1 124 ? 15.970 -0.880 -29.090 1.00 88.56 124 LEU A C 1
ATOM 1033 O O . LEU A 1 124 ? 15.141 -0.202 -29.693 1.00 88.56 124 LEU A O 1
ATOM 1037 N N . LEU A 1 125 ? 17.263 -0.551 -29.005 1.00 83.56 125 LEU A N 1
ATOM 1038 C CA . LEU A 1 125 ? 17.826 0.699 -29.526 1.00 83.56 125 LEU A CA 1
ATOM 1039 C C . LEU A 1 125 ? 18.190 0.645 -31.017 1.00 83.56 125 LEU A C 1
ATOM 1041 O O . LEU A 1 125 ? 18.001 1.627 -31.726 1.00 83.56 125 LEU A O 1
ATOM 1045 N N . ASN A 1 126 ? 18.700 -0.488 -31.510 1.00 77.62 126 ASN A N 1
ATOM 1046 C CA . ASN A 1 126 ? 19.373 -0.553 -32.813 1.00 77.62 126 ASN A CA 1
ATOM 1047 C C . ASN A 1 126 ? 18.652 -1.376 -33.889 1.00 77.62 126 ASN A C 1
ATOM 1049 O O . ASN A 1 126 ? 19.228 -1.589 -34.955 1.00 77.62 126 ASN A O 1
ATOM 1053 N N . ASN A 1 127 ? 17.431 -1.874 -33.663 1.00 78.88 127 ASN A N 1
ATOM 1054 C CA . ASN A 1 127 ? 16.776 -2.686 -34.694 1.00 78.88 127 ASN A CA 1
ATOM 1055 C C . ASN A 1 127 ? 16.438 -1.873 -35.965 1.00 78.88 127 ASN A C 1
ATOM 1057 O O . ASN A 1 127 ? 16.137 -0.679 -35.915 1.00 78.88 127 ASN A O 1
ATOM 1061 N N . ASN A 1 128 ? 16.451 -2.551 -37.118 1.00 69.00 128 ASN A N 1
ATOM 1062 C CA . ASN A 1 128 ? 16.283 -1.929 -38.438 1.00 69.00 128 ASN A CA 1
ATOM 1063 C C . ASN A 1 128 ? 14.956 -1.172 -38.602 1.00 69.00 128 ASN A C 1
ATOM 1065 O O . ASN A 1 128 ? 14.920 -0.160 -39.292 1.00 69.00 128 ASN A O 1
ATOM 1069 N N . LYS A 1 129 ? 13.870 -1.628 -37.961 1.00 68.50 129 LYS A N 1
ATOM 1070 C CA . LYS A 1 129 ? 12.573 -0.931 -38.006 1.00 68.50 129 LYS A CA 1
ATOM 1071 C C . LYS A 1 129 ? 12.634 0.396 -37.254 1.00 68.50 129 LYS A C 1
ATOM 1073 O O . LYS A 1 129 ? 12.171 1.402 -37.778 1.00 68.50 129 LYS A O 1
ATOM 1078 N N . THR A 1 130 ? 13.248 0.409 -36.070 1.00 63.78 130 THR A N 1
ATOM 1079 C CA . THR A 1 130 ? 13.530 1.638 -35.321 1.00 63.78 130 THR A CA 1
ATOM 1080 C C . THR A 1 130 ? 14.410 2.575 -36.156 1.00 63.78 130 THR A C 1
ATOM 1082 O O . THR A 1 130 ? 14.071 3.744 -36.286 1.00 63.78 130 THR A O 1
ATOM 1085 N N . ARG A 1 131 ? 15.473 2.066 -36.804 1.00 66.06 131 ARG A N 1
ATOM 1086 C CA . ARG A 1 131 ? 16.360 2.853 -37.693 1.00 66.06 131 ARG A CA 1
ATOM 1087 C C . ARG A 1 131 ? 15.669 3.433 -38.931 1.00 66.06 131 ARG A C 1
ATOM 1089 O O . ARG A 1 131 ? 15.968 4.558 -39.308 1.00 66.06 131 ARG A O 1
ATOM 1096 N N . LYS A 1 132 ? 14.738 2.704 -39.545 1.00 67.94 132 LYS A N 1
ATOM 1097 C CA . LYS A 1 132 ? 13.975 3.198 -40.700 1.00 67.94 132 LYS A CA 1
ATOM 1098 C C . LYS A 1 132 ? 13.006 4.322 -40.307 1.00 67.94 132 LYS A C 1
ATOM 1100 O O . LYS A 1 132 ? 12.972 5.367 -40.947 1.00 67.94 132 LYS A O 1
ATOM 1105 N N . LEU A 1 133 ? 12.285 4.147 -39.200 1.00 64.31 133 LEU A N 1
ATOM 1106 C CA . LEU A 1 133 ? 11.394 5.185 -38.669 1.00 64.31 133 LEU A CA 1
ATOM 1107 C C . LEU A 1 133 ? 12.170 6.427 -38.200 1.00 64.31 133 LEU A C 1
ATOM 1109 O O . LEU A 1 133 ? 11.682 7.543 -38.339 1.00 64.31 133 LEU A O 1
ATOM 1113 N N . LEU A 1 134 ? 13.387 6.236 -37.679 1.00 58.78 134 LEU A N 1
ATOM 1114 C CA . LEU A 1 134 ? 14.337 7.307 -37.361 1.00 58.78 134 LEU A CA 1
ATOM 1115 C C . LEU A 1 134 ? 14.660 8.165 -38.590 1.00 58.78 134 LEU A C 1
ATOM 1117 O O . LEU A 1 134 ? 14.565 9.389 -38.518 1.00 58.78 134 LEU A O 1
ATOM 1121 N N . SER A 1 135 ? 15.014 7.536 -39.717 1.00 62.47 135 SER A N 1
ATOM 1122 C CA . SER A 1 135 ? 15.305 8.262 -40.958 1.00 62.47 135 SER A CA 1
ATOM 1123 C C . SER A 1 135 ? 14.079 8.990 -41.510 1.00 62.47 135 SER A C 1
ATOM 1125 O O . SER A 1 135 ? 14.188 10.156 -41.877 1.00 62.47 135 SER A O 1
ATOM 1127 N N . GLU A 1 136 ? 12.908 8.347 -41.501 1.00 65.94 136 GLU A N 1
ATOM 1128 C CA . GLU A 1 136 ? 11.659 8.931 -42.013 1.00 65.94 136 GLU A CA 1
ATOM 1129 C C . GLU A 1 136 ? 11.196 10.121 -41.156 1.00 65.94 136 GLU A C 1
ATOM 1131 O O . GLU A 1 136 ? 10.814 11.167 -41.679 1.00 65.94 136 GLU A O 1
ATOM 1136 N N . ARG A 1 137 ? 11.282 10.012 -39.824 1.00 61.88 137 ARG A N 1
ATOM 1137 C CA . ARG A 1 137 ? 10.879 11.090 -38.911 1.00 61.88 137 ARG A CA 1
ATOM 1138 C C . ARG A 1 137 ? 11.830 12.284 -38.969 1.00 61.88 137 ARG A C 1
ATOM 1140 O O . ARG A 1 137 ? 11.356 13.413 -38.953 1.00 61.88 137 ARG A O 1
ATOM 1147 N N . LYS A 1 138 ? 13.142 12.051 -39.096 1.00 60.38 138 LYS A N 1
ATOM 1148 C CA . LYS A 1 138 ? 14.133 13.122 -39.294 1.00 60.38 138 LYS A CA 1
ATOM 1149 C C . LYS A 1 138 ? 13.866 13.898 -40.590 1.00 60.38 138 LYS A C 1
ATOM 1151 O O . LYS A 1 138 ? 13.921 15.121 -40.579 1.00 60.38 138 LYS A O 1
ATOM 1156 N N . GLN A 1 139 ? 13.513 13.204 -41.675 1.00 61.84 139 GLN A N 1
ATOM 1157 C CA . GLN A 1 139 ? 13.131 13.836 -42.945 1.00 61.84 139 GLN A CA 1
ATOM 1158 C C . GLN A 1 139 ? 11.844 14.668 -42.826 1.00 61.84 139 GLN A C 1
ATOM 1160 O O . GLN A 1 139 ? 11.805 15.790 -43.317 1.00 61.84 139 GLN A O 1
ATOM 1165 N N . LEU A 1 140 ? 10.822 14.167 -42.124 1.00 61.28 140 LEU A N 1
ATOM 1166 C CA . LEU A 1 140 ? 9.570 14.903 -41.884 1.00 61.28 140 LEU A CA 1
ATOM 1167 C C . LEU A 1 140 ? 9.749 16.153 -41.004 1.00 61.28 140 LEU A C 1
ATOM 1169 O O . LEU A 1 140 ? 8.986 17.106 -41.140 1.00 61.28 140 LEU A O 1
ATOM 1173 N N . LEU A 1 141 ? 10.717 16.138 -40.084 1.00 53.25 141 LEU A N 1
ATOM 1174 C CA . LEU A 1 141 ? 11.012 17.255 -39.179 1.00 53.25 141 LEU A CA 1
ATOM 1175 C C . LEU A 1 141 ? 11.868 18.340 -39.843 1.00 53.25 141 LEU A C 1
ATOM 1177 O O . LEU A 1 141 ? 11.668 19.514 -39.561 1.00 53.25 141 LEU A O 1
ATOM 1181 N N . LEU A 1 142 ? 12.771 17.962 -40.752 1.00 57.50 142 LEU A N 1
ATOM 1182 C CA . LEU A 1 142 ? 13.570 18.902 -41.549 1.00 57.50 142 LEU A CA 1
ATOM 1183 C C . LEU A 1 142 ? 12.725 19.735 -42.536 1.00 57.50 142 LEU A C 1
ATOM 1185 O O . LEU A 1 142 ? 13.224 20.722 -43.059 1.00 57.50 142 LEU A O 1
ATOM 1189 N N . GLY A 1 143 ? 11.467 19.349 -42.786 1.00 53.22 143 GLY A N 1
ATOM 1190 C CA . GLY A 1 143 ? 10.545 20.029 -43.702 1.00 53.22 143 GLY A CA 1
ATOM 1191 C C . GLY A 1 143 ? 9.453 20.886 -43.045 1.00 53.22 143 GLY A C 1
ATOM 1192 O O . GLY A 1 143 ? 8.492 21.226 -43.729 1.00 53.22 143 GLY A O 1
ATOM 1193 N N . LYS A 1 144 ? 9.527 21.195 -41.741 1.00 48.97 144 LYS A N 1
ATOM 1194 C CA . LYS A 1 144 ? 8.550 22.064 -41.050 1.00 48.97 144 LYS A CA 1
ATOM 1195 C C . LYS A 1 144 ? 9.237 23.293 -40.447 1.00 48.97 144 LYS A C 1
ATOM 1197 O O . LYS A 1 144 ? 10.115 23.132 -39.607 1.00 48.97 144 LYS A O 1
ATOM 1202 N N . GLU A 1 145 ? 8.810 24.492 -40.858 1.00 44.59 145 GLU A N 1
ATOM 1203 C CA . GLU A 1 145 ? 9.359 25.783 -40.396 1.00 44.59 145 GLU A CA 1
ATOM 1204 C C . GLU A 1 145 ? 8.963 26.135 -38.952 1.00 44.59 145 GLU A C 1
ATOM 1206 O O . GLU A 1 145 ? 9.725 26.801 -38.256 1.00 44.59 145 GLU A O 1
ATOM 1211 N N . GLU A 1 146 ? 7.840 25.611 -38.449 1.00 46.34 146 GLU A N 1
ATOM 1212 C CA . GLU A 1 146 ? 7.416 25.796 -37.058 1.00 46.34 146 GLU A CA 1
ATOM 1213 C C . GLU A 1 146 ? 7.366 24.466 -36.300 1.00 46.34 146 GLU A C 1
ATOM 1215 O O . GLU A 1 146 ? 6.709 23.494 -36.698 1.00 46.34 146 GLU A O 1
ATOM 1220 N N . GLN A 1 147 ? 8.076 24.420 -35.170 1.00 43.62 147 GLN A N 1
ATOM 1221 C CA . GLN A 1 147 ? 7.980 23.307 -34.233 1.00 43.62 147 GLN A CA 1
ATOM 1222 C C . GLN A 1 147 ? 6.659 23.421 -33.461 1.00 43.62 147 GLN A C 1
ATOM 1224 O O . GLN A 1 147 ? 6.365 24.493 -32.940 1.00 43.62 147 GLN A O 1
ATOM 1229 N N . PRO A 1 148 ? 5.850 22.350 -33.361 1.00 43.00 148 PRO A N 1
ATOM 1230 C CA . PRO A 1 148 ? 4.589 22.422 -32.630 1.00 43.00 148 PRO A CA 1
ATOM 1231 C C . PRO A 1 148 ? 4.847 22.817 -31.169 1.00 43.00 148 PRO A C 1
ATOM 1233 O O . PRO A 1 148 ? 5.753 22.267 -30.552 1.00 43.00 148 PRO A O 1
ATOM 1236 N N . GLU A 1 149 ? 4.031 23.704 -30.591 1.00 36.00 149 GLU A N 1
ATOM 1237 C CA . GLU A 1 149 ? 4.208 24.236 -29.219 1.00 36.00 149 GLU A CA 1
ATOM 1238 C C . GLU A 1 149 ? 4.331 23.152 -28.125 1.00 36.00 149 GLU A C 1
ATOM 1240 O O . GLU A 1 149 ? 4.907 23.384 -27.067 1.00 36.00 149 GLU A O 1
ATOM 1245 N N . ASN A 1 150 ? 3.853 21.932 -28.396 1.00 38.91 150 ASN A N 1
ATOM 1246 C CA . ASN A 1 150 ? 3.956 20.767 -27.508 1.00 38.91 150 ASN A CA 1
ATOM 1247 C C . ASN A 1 150 ? 5.153 19.841 -27.819 1.00 38.91 150 ASN A C 1
ATOM 1249 O O . ASN A 1 150 ? 5.158 18.667 -27.434 1.00 38.91 150 ASN A O 1
ATOM 1253 N N . TYR A 1 151 ? 6.156 20.321 -28.554 1.00 40.38 151 TYR A N 1
ATOM 1254 C CA . TYR A 1 151 ? 7.346 19.556 -28.907 1.00 40.38 151 TYR A CA 1
ATOM 1255 C C . TYR A 1 151 ? 8.364 19.540 -27.763 1.00 40.38 151 TYR A C 1
ATOM 1257 O O . TYR A 1 151 ? 8.999 20.540 -27.437 1.00 40.38 151 TYR A O 1
ATOM 1265 N N . ILE A 1 152 ? 8.567 18.362 -27.174 1.00 44.16 152 ILE A N 1
ATOM 1266 C CA . ILE A 1 152 ? 9.738 18.091 -26.340 1.00 44.16 152 ILE A CA 1
ATOM 1267 C C . ILE A 1 152 ? 10.919 17.919 -27.304 1.00 44.16 152 ILE A C 1
ATOM 1269 O O . ILE A 1 152 ? 10.952 16.958 -28.073 1.00 44.16 152 ILE A O 1
ATOM 1273 N N . SER A 1 153 ? 11.843 18.880 -27.296 1.00 36.97 153 SER A N 1
ATOM 1274 C CA . SER A 1 153 ? 12.956 18.970 -28.243 1.00 36.97 153 SER A CA 1
ATOM 1275 C C . SER A 1 153 ? 13.812 17.696 -28.317 1.00 36.97 153 SER A C 1
ATOM 1277 O O . SER A 1 153 ? 13.966 16.972 -27.337 1.00 36.97 153 SER A O 1
ATOM 1279 N N . GLU A 1 154 ? 14.470 17.453 -29.456 1.00 42.25 154 GLU A N 1
ATOM 1280 C CA . GLU A 1 154 ? 15.527 16.426 -29.589 1.00 42.25 154 GLU A CA 1
ATOM 1281 C C . GLU A 1 154 ? 16.721 16.664 -28.634 1.00 42.25 154 GLU A C 1
ATOM 1283 O O . GLU A 1 154 ? 17.517 15.757 -28.389 1.00 42.25 154 GLU A O 1
ATOM 1288 N N . THR A 1 155 ? 16.823 17.854 -28.028 1.00 37.69 155 THR A N 1
ATOM 1289 C CA . THR A 1 155 ? 17.738 18.158 -26.914 1.00 37.69 155 THR A CA 1
ATOM 1290 C C . THR A 1 155 ? 17.280 17.599 -25.565 1.00 37.69 155 THR A C 1
ATOM 1292 O O . THR A 1 155 ? 18.076 17.559 -24.623 1.00 37.69 155 THR A O 1
ATOM 1295 N N . TYR A 1 156 ? 16.057 17.078 -25.457 1.00 44.47 156 TYR A N 1
ATOM 1296 C CA . TYR A 1 156 ? 15.628 16.248 -24.337 1.00 44.47 156 TYR A CA 1
ATOM 1297 C C . TYR A 1 156 ? 16.189 14.831 -24.511 1.00 44.47 156 TYR A C 1
ATOM 1299 O O . TYR A 1 156 ? 15.469 13.854 -24.694 1.00 44.47 156 TYR A O 1
ATOM 1307 N N . SER A 1 157 ? 17.515 14.700 -24.414 1.00 43.97 157 SER A N 1
ATOM 1308 C CA . SER A 1 157 ? 18.085 13.428 -23.976 1.00 43.97 157 SER A CA 1
ATOM 1309 C C . SER A 1 157 ? 17.499 13.160 -22.598 1.00 43.97 157 SER A C 1
ATOM 1311 O O . SER A 1 157 ? 17.741 13.961 -21.685 1.00 43.97 157 SER A O 1
ATOM 1313 N N . PRO A 1 158 ? 16.716 12.090 -22.393 1.00 50.91 158 PRO A N 1
ATOM 1314 C CA . PRO A 1 158 ? 16.280 11.775 -21.056 1.00 50.91 158 PRO A CA 1
ATOM 1315 C C . PRO A 1 158 ? 17.523 11.382 -20.270 1.00 50.91 158 PRO A C 1
ATOM 1317 O O . PRO A 1 158 ? 17.974 10.243 -20.321 1.00 50.91 158 PRO A O 1
ATOM 1320 N N . LYS A 1 159 ? 18.095 12.332 -19.519 1.00 55.53 159 LYS A N 1
ATOM 1321 C CA . LYS A 1 159 ? 19.204 12.067 -18.587 1.00 55.53 159 LYS A CA 1
ATOM 1322 C C . LYS A 1 159 ? 18.842 10.945 -17.602 1.00 55.53 159 LYS A C 1
ATOM 1324 O O . LYS A 1 159 ? 19.722 10.381 -16.961 1.00 55.53 159 LYS A O 1
ATOM 1329 N N . ILE A 1 160 ? 17.549 10.631 -17.480 1.00 69.50 160 ILE A N 1
ATOM 1330 C CA . ILE A 1 160 ? 16.994 9.623 -16.589 1.00 69.50 160 ILE A CA 1
ATOM 1331 C C . ILE A 1 160 ? 16.618 8.360 -17.388 1.00 69.50 160 ILE A C 1
ATOM 1333 O O . ILE A 1 160 ? 15.810 8.442 -18.314 1.00 69.50 160 ILE A O 1
ATOM 1337 N N . PRO A 1 161 ? 17.173 7.187 -17.037 1.00 81.12 161 PRO A N 1
ATOM 1338 C CA . PRO A 1 161 ? 17.035 5.973 -17.834 1.00 81.12 161 PRO A CA 1
ATOM 1339 C C . PRO A 1 161 ? 15.652 5.316 -17.713 1.00 81.12 161 PRO A C 1
ATOM 1341 O O . PRO A 1 161 ? 15.223 4.980 -16.615 1.00 81.12 161 PRO A O 1
ATOM 1344 N N . ILE A 1 162 ? 14.983 5.043 -18.836 1.00 86.62 162 ILE A N 1
ATOM 1345 C CA . ILE A 1 162 ? 13.689 4.347 -18.912 1.00 86.62 162 ILE A CA 1
ATOM 1346 C C . ILE A 1 162 ? 13.849 2.884 -18.450 1.00 86.62 162 ILE A C 1
ATOM 1348 O O . ILE A 1 162 ? 14.576 2.115 -19.096 1.00 86.62 162 ILE A O 1
ATOM 1352 N N . PRO A 1 163 ? 13.159 2.447 -17.377 1.00 90.69 163 PRO A N 1
ATOM 1353 C CA . PRO A 1 163 ? 13.270 1.075 -16.901 1.00 90.69 163 PRO A CA 1
ATOM 1354 C C . PRO A 1 163 ? 12.485 0.103 -17.785 1.00 90.69 163 PRO A C 1
ATOM 1356 O O . PRO A 1 163 ? 11.283 0.267 -18.013 1.00 90.69 163 PRO A O 1
ATOM 1359 N N . VAL A 1 164 ? 13.147 -0.965 -18.225 1.00 92.62 164 VAL A N 1
ATOM 1360 C CA . VAL A 1 164 ? 12.538 -2.076 -18.963 1.00 92.62 164 VAL A CA 1
ATOM 1361 C C . VAL A 1 164 ? 12.639 -3.346 -18.126 1.00 92.62 164 VAL A C 1
ATOM 1363 O O . VAL A 1 164 ? 13.719 -3.901 -17.926 1.00 92.62 164 VAL A O 1
ATOM 1366 N N . ASN A 1 165 ? 11.495 -3.829 -17.652 1.00 91.69 165 ASN A N 1
ATOM 1367 C CA . ASN A 1 165 ? 11.375 -5.067 -16.893 1.00 91.69 165 ASN A CA 1
ATOM 1368 C C . ASN A 1 165 ? 11.253 -6.258 -17.853 1.00 91.69 165 ASN A C 1
ATOM 1370 O O . ASN A 1 165 ? 10.230 -6.438 -18.518 1.00 91.69 165 ASN A O 1
ATOM 1374 N N . ALA A 1 166 ? 12.296 -7.079 -17.915 1.00 91.56 166 ALA A N 1
ATOM 1375 C CA . ALA A 1 166 ? 12.395 -8.274 -18.738 1.00 91.56 166 ALA A CA 1
ATOM 1376 C C . ALA A 1 166 ? 12.268 -9.534 -17.870 1.00 91.56 166 ALA A C 1
ATOM 1378 O O . ALA A 1 166 ? 13.090 -9.797 -16.990 1.00 91.56 166 ALA A O 1
ATOM 1379 N N . TYR A 1 167 ? 11.245 -10.343 -18.136 1.00 89.00 167 TYR A N 1
ATOM 1380 C CA . TYR A 1 167 ? 11.013 -11.616 -17.457 1.00 89.00 167 TYR A CA 1
ATOM 1381 C C . TYR A 1 167 ? 11.272 -12.763 -18.425 1.00 89.00 167 TYR A C 1
ATOM 1383 O O . TYR A 1 167 ? 10.488 -12.976 -19.352 1.00 89.00 167 TYR A O 1
ATOM 1391 N N . LEU A 1 168 ? 12.362 -13.495 -18.200 1.00 88.06 168 LEU A N 1
ATOM 1392 C CA . LEU A 1 168 ? 12.717 -14.706 -18.927 1.00 88.06 168 LEU A CA 1
ATOM 1393 C C . LEU A 1 168 ? 12.371 -15.923 -18.062 1.00 88.06 168 LEU A C 1
ATOM 1395 O O . LEU A 1 168 ? 13.059 -16.231 -17.087 1.00 88.06 168 LEU A O 1
ATOM 1399 N N . TYR A 1 169 ? 11.288 -16.611 -18.405 1.00 87.38 169 TYR A N 1
ATOM 1400 C CA . TYR A 1 169 ? 10.791 -17.762 -17.657 1.00 87.38 169 TYR A CA 1
ATOM 1401 C C . TYR A 1 169 ? 10.519 -18.947 -18.574 1.00 87.38 169 TYR A C 1
ATOM 1403 O O . TYR A 1 169 ? 9.814 -18.790 -19.565 1.00 87.38 169 TYR A O 1
ATOM 1411 N N . GLN A 1 170 ? 11.047 -20.132 -18.245 1.00 87.56 170 GLN A N 1
ATOM 1412 C CA . GLN A 1 170 ? 10.914 -21.329 -19.097 1.00 87.56 170 GLN A CA 1
ATOM 1413 C C . GLN A 1 170 ? 11.316 -21.060 -20.557 1.00 87.56 170 GLN A C 1
ATOM 1415 O O . GLN A 1 170 ? 10.701 -21.562 -21.494 1.00 87.56 170 GLN A O 1
ATOM 1420 N N . ASN A 1 171 ? 12.360 -20.247 -20.745 1.00 88.94 171 ASN A N 1
ATOM 1421 C CA . ASN A 1 171 ? 12.847 -19.776 -22.044 1.00 88.94 171 ASN A CA 1
ATOM 1422 C C . ASN A 1 171 ? 11.851 -18.902 -22.833 1.00 88.94 171 ASN A C 1
ATOM 1424 O O . ASN A 1 171 ? 12.045 -18.703 -24.029 1.00 88.94 171 ASN A O 1
ATOM 1428 N N . TYR A 1 172 ? 10.812 -18.361 -22.189 1.00 90.00 172 TYR A N 1
ATOM 1429 C CA . TYR A 1 172 ? 9.929 -17.345 -22.758 1.00 90.00 172 TYR A CA 1
ATOM 1430 C C . TYR A 1 172 ? 10.230 -15.971 -22.169 1.00 90.00 172 TYR A C 1
ATOM 1432 O O . TYR A 1 172 ? 10.219 -15.793 -20.951 1.00 90.00 172 TYR A O 1
ATOM 1440 N N . LEU A 1 173 ? 10.470 -14.991 -23.036 1.00 90.12 173 LEU A N 1
ATOM 1441 C CA . LEU A 1 173 ? 10.729 -13.607 -22.670 1.00 90.12 173 LEU A CA 1
ATOM 1442 C C . LEU A 1 173 ? 9.462 -12.762 -22.809 1.00 90.12 173 LEU A C 1
ATOM 1444 O O . LEU A 1 173 ? 8.840 -12.711 -23.872 1.00 90.12 173 LEU A O 1
ATOM 1448 N N . THR A 1 174 ? 9.112 -12.040 -21.749 1.00 91.38 174 THR A N 1
ATOM 1449 C CA . THR A 1 174 ? 8.114 -10.961 -21.785 1.00 91.38 174 THR A CA 1
ATOM 1450 C C . THR A 1 174 ? 8.727 -9.691 -21.217 1.00 91.38 174 THR A C 1
ATOM 1452 O O . THR A 1 174 ? 9.317 -9.723 -20.138 1.00 91.38 174 THR A O 1
ATOM 1455 N N . MET A 1 175 ? 8.577 -8.580 -21.928 1.00 93.44 175 MET A N 1
ATOM 1456 C CA . MET A 1 175 ? 9.142 -7.285 -21.573 1.00 93.44 175 MET A CA 1
ATOM 1457 C C . MET A 1 175 ? 8.051 -6.254 -21.324 1.00 93.44 175 MET A C 1
ATOM 1459 O O . MET A 1 175 ? 7.012 -6.236 -21.996 1.00 93.44 175 MET A O 1
ATOM 1463 N N . TYR A 1 176 ? 8.326 -5.375 -20.370 1.00 93.81 176 TYR A N 1
ATOM 1464 C CA . TYR A 1 176 ? 7.466 -4.267 -20.006 1.00 93.81 176 TYR A CA 1
ATOM 1465 C C . TYR A 1 176 ? 8.285 -2.986 -19.832 1.00 93.81 176 TYR A C 1
ATOM 1467 O O . TYR A 1 176 ? 9.370 -3.043 -19.261 1.00 93.81 176 TYR A O 1
ATOM 1475 N N . VAL A 1 177 ? 7.760 -1.842 -20.266 1.00 93.19 177 VAL A N 1
ATOM 1476 C CA . VAL A 1 177 ? 8.315 -0.520 -19.928 1.00 93.19 177 VAL A CA 1
ATOM 1477 C C . VAL A 1 177 ? 7.633 -0.023 -18.658 1.00 93.19 177 VAL A C 1
ATOM 1479 O O . VAL A 1 177 ? 6.403 -0.053 -18.573 1.00 93.19 177 VAL A O 1
ATOM 1482 N N . GLN A 1 178 ? 8.409 0.404 -17.666 1.00 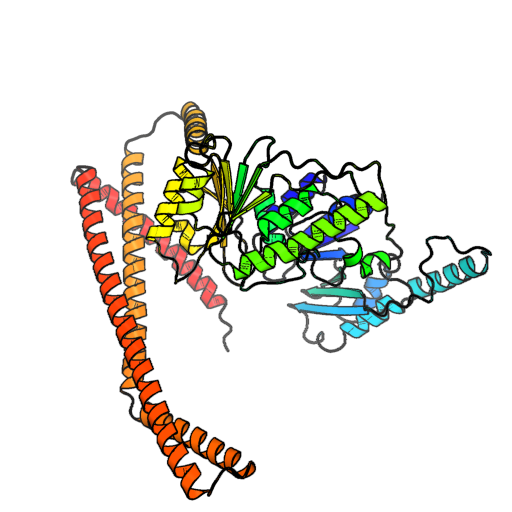91.75 178 GLN A N 1
ATOM 1483 C CA . GLN A 1 178 ? 7.872 1.035 -16.462 1.00 91.75 178 GLN A CA 1
ATOM 1484 C C . GLN A 1 178 ? 7.495 2.489 -16.767 1.00 91.75 178 GLN A C 1
ATOM 1486 O O . GLN A 1 178 ? 8.288 3.229 -17.339 1.00 91.75 178 GLN A O 1
ATOM 1491 N N . LEU A 1 179 ? 6.289 2.902 -16.374 1.00 89.94 179 LEU A N 1
ATOM 1492 C CA . LEU A 1 179 ? 5.720 4.200 -16.768 1.00 89.94 179 LEU A CA 1
ATOM 1493 C C . LEU A 1 179 ? 6.125 5.371 -15.857 1.00 89.94 179 LEU A C 1
ATOM 1495 O O . LEU A 1 179 ? 5.744 6.509 -16.100 1.00 89.94 179 LEU A O 1
ATOM 1499 N N . HIS A 1 180 ? 6.879 5.098 -14.795 1.00 84.88 180 HIS A N 1
ATOM 1500 C CA . HIS A 1 180 ? 7.283 6.054 -13.760 1.00 84.88 180 HIS A CA 1
ATOM 1501 C C . HIS A 1 180 ? 8.628 5.651 -13.154 1.00 84.88 180 HIS A C 1
ATOM 1503 O O . HIS A 1 180 ? 9.072 4.513 -13.322 1.00 84.88 180 HIS A O 1
ATOM 1509 N N . PHE A 1 181 ? 9.283 6.576 -12.456 1.00 76.25 181 PHE A N 1
ATOM 1510 C CA . PHE A 1 181 ? 10.575 6.316 -11.810 1.00 76.25 181 PHE A CA 1
ATOM 1511 C C . PHE A 1 181 ? 10.424 5.902 -10.352 1.00 76.25 181 PHE A C 1
ATOM 1513 O O . PHE A 1 181 ? 10.952 4.873 -9.926 1.00 76.25 181 PHE A O 1
ATOM 1520 N N . GLU A 1 182 ? 9.691 6.708 -9.591 1.00 79.69 182 GLU A N 1
ATOM 1521 C CA . GLU A 1 182 ? 9.400 6.422 -8.198 1.00 79.69 182 GLU A CA 1
ATOM 1522 C C . GLU A 1 182 ? 8.148 5.568 -8.068 1.00 79.69 182 GLU A C 1
ATOM 1524 O O . GLU A 1 182 ? 7.204 5.679 -8.845 1.00 79.69 182 GLU A O 1
ATOM 1529 N N . SER A 1 183 ? 8.111 4.732 -7.034 1.00 85.50 183 SER A N 1
ATOM 1530 C CA . SER A 1 183 ? 6.922 3.935 -6.773 1.00 85.50 183 SER A CA 1
ATOM 1531 C C . SER A 1 183 ? 5.701 4.821 -6.502 1.00 85.50 183 SER A C 1
ATOM 1533 O O . SER A 1 183 ? 5.747 5.723 -5.668 1.00 85.50 183 SER A O 1
ATOM 1535 N N . LEU A 1 184 ? 4.580 4.491 -7.148 1.00 87.56 184 LEU A N 1
ATOM 1536 C CA . LEU A 1 184 ? 3.327 5.254 -7.092 1.00 87.56 184 LEU A CA 1
ATOM 1537 C C . LEU A 1 184 ? 2.630 5.229 -5.730 1.00 87.56 184 LEU A C 1
ATOM 1539 O O . LEU A 1 184 ? 1.679 5.977 -5.526 1.00 87.56 184 LEU A O 1
ATOM 1543 N N . HIS A 1 185 ? 3.114 4.426 -4.775 1.00 84.62 185 HIS A N 1
ATOM 1544 C CA . HIS A 1 185 ? 2.648 4.535 -3.393 1.00 84.62 185 HIS A CA 1
ATOM 1545 C C . HIS A 1 185 ? 3.078 5.846 -2.727 1.00 84.62 185 HIS A C 1
ATOM 1547 O O . HIS A 1 185 ? 2.520 6.184 -1.694 1.00 84.62 185 HIS A O 1
ATOM 1553 N N . LYS A 1 186 ? 4.057 6.574 -3.278 1.00 83.75 186 LYS A N 1
ATOM 1554 C CA . LYS A 1 186 ? 4.425 7.914 -2.817 1.00 83.75 186 LYS A CA 1
ATOM 1555 C C . LYS A 1 186 ? 3.570 8.932 -3.555 1.00 83.75 186 LYS A C 1
ATOM 1557 O O . LYS A 1 186 ? 3.874 9.286 -4.684 1.00 83.75 186 LYS A O 1
ATOM 1562 N N . PHE A 1 187 ? 2.498 9.420 -2.948 1.00 79.69 187 PHE A N 1
ATOM 1563 C CA . PHE A 1 187 ? 1.560 10.285 -3.684 1.00 79.69 187 PHE A CA 1
ATOM 1564 C C . PHE A 1 187 ? 2.085 11.723 -3.847 1.00 79.69 187 PHE A C 1
ATOM 1566 O O . PHE A 1 187 ? 1.446 12.522 -4.516 1.00 79.69 187 PHE A O 1
ATOM 1573 N N . GLY A 1 188 ? 3.227 12.062 -3.230 1.00 77.88 188 GLY A N 1
ATOM 1574 C CA . GLY A 1 188 ? 3.911 13.354 -3.375 1.00 77.88 188 GLY A CA 1
ATOM 1575 C C . GLY A 1 188 ? 3.606 14.390 -2.284 1.00 77.88 188 GLY A C 1
ATOM 1576 O O . GLY A 1 188 ? 4.318 15.386 -2.183 1.00 77.88 188 GLY A O 1
ATOM 1577 N N . PHE A 1 189 ? 2.607 14.157 -1.423 1.00 78.81 189 PHE A N 1
ATOM 1578 C CA . PHE A 1 189 ? 2.213 15.111 -0.370 1.00 78.81 189 PHE A CA 1
ATOM 1579 C C . PHE A 1 189 ? 2.988 14.961 0.956 1.00 78.81 189 PHE A C 1
ATOM 1581 O O . PHE A 1 189 ? 3.036 15.897 1.754 1.00 78.81 189 PHE A O 1
ATOM 1588 N N . LYS A 1 190 ? 3.619 13.806 1.221 1.00 81.69 190 LYS A N 1
ATOM 1589 C CA . LYS A 1 190 ? 4.412 13.568 2.445 1.00 81.69 190 LYS A CA 1
ATOM 1590 C C . LYS A 1 190 ? 5.860 14.002 2.253 1.00 81.69 190 LYS A C 1
ATOM 1592 O O . LYS A 1 190 ? 6.710 13.199 1.877 1.00 81.69 190 LYS A O 1
ATOM 1597 N N . LYS A 1 191 ? 6.146 15.269 2.558 1.00 81.62 191 LYS A N 1
ATOM 1598 C CA . LYS A 1 191 ? 7.522 15.799 2.601 1.00 81.62 191 LYS A CA 1
ATOM 1599 C C . LYS A 1 191 ? 8.272 15.355 3.855 1.00 81.62 191 LYS A C 1
ATOM 1601 O O . LYS A 1 191 ? 9.482 15.158 3.818 1.00 81.62 191 LYS A O 1
ATOM 1606 N N . TYR A 1 192 ? 7.549 15.189 4.960 1.00 83.69 192 TYR A N 1
ATOM 1607 C CA . TYR A 1 192 ? 8.106 14.804 6.250 1.00 83.69 192 TYR A CA 1
ATOM 1608 C C . TYR A 1 192 ? 7.590 13.421 6.648 1.00 83.69 192 TYR A C 1
ATOM 1610 O O . TYR A 1 192 ? 6.384 13.161 6.615 1.00 83.69 192 TYR A O 1
ATOM 1618 N N . ILE A 1 193 ? 8.508 12.531 7.030 1.00 80.44 193 ILE A N 1
ATOM 1619 C CA . ILE A 1 193 ? 8.212 11.134 7.365 1.00 80.44 193 ILE A CA 1
ATOM 1620 C C . ILE A 1 193 ? 8.497 10.910 8.850 1.00 80.44 193 ILE A C 1
ATOM 1622 O O . ILE A 1 193 ? 9.592 11.193 9.333 1.00 80.44 193 ILE A O 1
ATOM 1626 N N . GLY A 1 194 ? 7.503 10.393 9.570 1.00 75.94 194 GLY A N 1
ATOM 1627 C CA . GLY A 1 194 ? 7.641 9.971 10.961 1.00 75.94 194 GLY A CA 1
ATOM 1628 C C . GLY A 1 194 ? 8.071 8.509 11.085 1.00 75.94 194 GLY A C 1
ATOM 1629 O O . GLY A 1 194 ? 8.155 7.765 10.101 1.00 75.94 194 GLY A O 1
ATOM 1630 N N . LYS A 1 195 ? 8.306 8.054 12.317 1.00 74.62 195 LYS A N 1
ATOM 1631 C CA . LYS A 1 195 ? 8.641 6.645 12.578 1.00 74.62 195 LYS A CA 1
ATOM 1632 C C . LYS A 1 195 ? 7.475 5.729 12.198 1.00 74.62 195 LYS A C 1
ATOM 1634 O O . LYS A 1 195 ? 6.338 6.022 12.553 1.00 74.62 195 LYS A O 1
ATOM 1639 N N . ALA A 1 196 ? 7.792 4.619 11.519 1.00 73.25 196 ALA A N 1
ATOM 1640 C CA . ALA A 1 196 ? 6.858 3.545 11.159 1.00 73.25 196 ALA A CA 1
ATOM 1641 C C . ALA A 1 196 ? 5.558 4.037 10.490 1.00 73.25 196 ALA A C 1
ATOM 1643 O O . ALA A 1 196 ? 4.466 3.562 10.792 1.00 73.25 196 ALA A O 1
ATOM 1644 N N . THR A 1 197 ? 5.675 5.017 9.591 1.00 80.50 197 THR A N 1
ATOM 1645 C CA . THR A 1 197 ? 4.508 5.600 8.926 1.00 80.50 197 THR A CA 1
ATOM 1646 C C . THR A 1 197 ? 3.864 4.595 7.962 1.00 80.50 197 THR A C 1
ATOM 1648 O O . THR A 1 197 ? 4.567 3.939 7.194 1.00 80.50 197 THR A O 1
ATOM 1651 N N . LEU A 1 198 ? 2.529 4.509 7.971 1.00 90.19 198 LEU A N 1
ATOM 1652 C CA . LEU A 1 198 ? 1.752 3.741 6.993 1.00 90.19 198 LEU A CA 1
ATOM 1653 C C . LEU A 1 198 ? 2.055 4.226 5.562 1.00 90.19 198 LEU A C 1
ATOM 1655 O O . LEU A 1 198 ? 2.251 5.424 5.344 1.00 90.19 198 LEU A O 1
ATOM 1659 N N . SER A 1 199 ? 2.103 3.320 4.583 1.00 90.56 199 SER A N 1
ATOM 1660 C CA . SER A 1 199 ? 2.252 3.712 3.177 1.00 90.56 199 SER A CA 1
ATOM 1661 C C . SER A 1 199 ? 0.916 4.170 2.592 1.00 90.56 199 SER A C 1
ATOM 1663 O O . SER A 1 199 ? -0.138 3.609 2.901 1.00 90.56 199 SER A O 1
ATOM 1665 N N . GLU A 1 200 ? 0.955 5.183 1.728 1.00 91.94 200 GLU A N 1
ATOM 1666 C CA . GLU A 1 200 ? -0.250 5.833 1.202 1.00 91.94 200 GLU A CA 1
ATOM 1667 C C . GLU A 1 200 ? -1.126 4.863 0.402 1.00 91.94 200 GLU A C 1
ATOM 1669 O O . GLU A 1 200 ? -2.341 4.940 0.486 1.00 91.94 200 GLU A O 1
ATOM 1674 N N . ASN A 1 201 ? -0.546 3.876 -0.288 1.00 91.81 201 ASN A N 1
ATOM 1675 C CA . ASN A 1 201 ? -1.323 2.858 -1.004 1.00 91.81 201 ASN A CA 1
ATOM 1676 C C . ASN A 1 201 ? -2.102 1.897 -0.081 1.00 91.81 201 ASN A C 1
ATOM 1678 O O . ASN A 1 201 ? -3.130 1.369 -0.485 1.00 91.81 201 ASN A O 1
ATOM 1682 N N . ILE A 1 202 ? -1.632 1.645 1.147 1.00 94.12 202 ILE A N 1
ATOM 1683 C CA . ILE A 1 202 ? -2.389 0.855 2.132 1.00 94.12 202 ILE A CA 1
ATOM 1684 C C . ILE A 1 202 ? -3.490 1.720 2.754 1.00 94.12 202 ILE A C 1
ATOM 1686 O O . ILE A 1 202 ? -4.588 1.229 3.002 1.00 94.12 202 ILE A O 1
ATOM 1690 N N . ALA A 1 203 ? -3.210 3.006 2.989 1.00 94.38 203 ALA A N 1
ATOM 1691 C CA . ALA A 1 203 ? -4.229 3.964 3.412 1.00 94.38 203 ALA A CA 1
ATOM 1692 C C . ALA A 1 203 ? -5.337 4.113 2.357 1.00 94.38 203 ALA A C 1
ATOM 1694 O O . ALA A 1 203 ? -6.514 4.118 2.701 1.00 94.38 203 ALA A O 1
ATOM 1695 N N . ASP A 1 204 ? -4.965 4.155 1.081 1.00 92.75 204 ASP A N 1
ATOM 1696 C CA . ASP A 1 204 ? -5.889 4.174 -0.049 1.00 92.75 204 ASP A CA 1
ATOM 1697 C C . ASP A 1 204 ? -6.747 2.901 -0.093 1.00 92.75 204 ASP A C 1
ATOM 1699 O O . ASP A 1 204 ? -7.965 2.992 -0.199 1.00 92.75 204 ASP A O 1
ATOM 1703 N N . ALA A 1 205 ? -6.146 1.728 0.146 1.00 94.19 205 ALA A N 1
ATOM 1704 C CA . ALA A 1 205 ? -6.879 0.466 0.260 1.00 94.19 205 ALA A CA 1
ATOM 1705 C C . ALA A 1 205 ? -7.883 0.434 1.424 1.00 94.19 205 ALA A C 1
ATOM 1707 O O . ALA A 1 205 ? -8.945 -0.170 1.302 1.00 94.19 205 ALA A O 1
ATOM 1708 N N . LEU A 1 206 ? -7.554 1.049 2.566 1.00 94.44 206 LEU A N 1
ATOM 1709 C CA . LEU A 1 206 ? -8.496 1.212 3.679 1.00 94.44 206 LEU A CA 1
ATOM 1710 C C . LEU A 1 206 ? -9.661 2.126 3.279 1.00 94.44 206 LEU A C 1
ATOM 1712 O O . LEU A 1 206 ? -10.816 1.809 3.554 1.00 94.44 206 LEU A O 1
ATOM 1716 N N . LEU A 1 207 ? -9.353 3.241 2.614 1.00 93.56 207 LEU A N 1
ATOM 1717 C CA . LEU A 1 207 ? -10.334 4.228 2.163 1.00 93.56 207 LEU A CA 1
ATOM 1718 C C . LEU A 1 207 ? -11.225 3.716 1.030 1.00 93.56 207 LEU A C 1
ATOM 1720 O O . LEU A 1 207 ? -12.366 4.152 0.943 1.00 93.56 207 LEU A O 1
ATOM 1724 N N . HIS A 1 208 ? -10.741 2.793 0.195 1.00 92.75 208 HIS A N 1
ATOM 1725 C CA . HIS A 1 208 ? -11.527 2.139 -0.859 1.00 92.75 208 HIS A CA 1
ATOM 1726 C C . HIS A 1 208 ? -12.785 1.463 -0.308 1.00 92.75 208 HIS A C 1
ATOM 1728 O O . HIS A 1 208 ? -13.840 1.529 -0.928 1.00 92.75 208 HIS A O 1
ATOM 1734 N N . TYR A 1 209 ? -12.689 0.856 0.876 1.00 91.62 209 TYR A N 1
ATOM 1735 C CA . TYR A 1 209 ? -13.832 0.223 1.534 1.00 91.62 209 TYR A CA 1
ATOM 1736 C C . TYR A 1 209 ? -14.663 1.186 2.385 1.00 91.62 209 TYR A C 1
ATOM 1738 O O . TYR A 1 209 ? -15.766 0.828 2.793 1.00 91.62 209 TYR A O 1
ATOM 1746 N N . CYS A 1 210 ? -14.128 2.369 2.695 1.00 90.12 210 CYS A N 1
ATOM 1747 C CA . CYS A 1 210 ? -14.764 3.330 3.581 1.00 90.12 210 CYS A CA 1
ATOM 1748 C C . CYS A 1 210 ? -15.893 4.066 2.860 1.00 90.12 210 CYS A C 1
ATOM 1750 O O . CYS A 1 210 ? -15.670 4.799 1.894 1.00 90.12 210 CYS A O 1
ATOM 1752 N N . ASP A 1 211 ? -17.107 3.906 3.371 1.00 82.31 211 ASP A N 1
ATOM 1753 C CA . ASP A 1 211 ? -18.297 4.545 2.827 1.00 82.31 211 ASP A CA 1
ATOM 1754 C C . ASP A 1 211 ? -18.421 6.009 3.294 1.00 82.31 211 ASP A C 1
ATOM 1756 O O . ASP A 1 211 ? -19.064 6.329 4.293 1.00 82.31 211 ASP A O 1
ATOM 1760 N N . MET A 1 212 ? -17.753 6.918 2.582 1.00 79.62 212 MET A N 1
ATOM 1761 C CA . MET A 1 212 ? -17.718 8.354 2.896 1.00 79.62 212 MET A CA 1
ATOM 1762 C C . MET A 1 212 ? -18.951 9.096 2.355 1.00 79.62 212 MET A C 1
ATOM 1764 O O . MET A 1 212 ? -18.845 9.872 1.395 1.00 79.62 212 MET A O 1
ATOM 1768 N N . ARG A 1 213 ? -20.115 8.848 2.964 1.00 81.06 213 ARG A N 1
ATOM 1769 C CA . ARG A 1 213 ? -21.382 9.532 2.645 1.00 81.06 213 ARG A CA 1
ATOM 1770 C C . ARG A 1 213 ? -21.424 10.954 3.208 1.00 81.06 213 ARG A C 1
ATOM 1772 O O . ARG A 1 213 ? -20.680 11.290 4.117 1.00 81.06 213 ARG A O 1
ATOM 1779 N N . ARG A 1 214 ? -22.293 11.802 2.659 1.00 81.56 214 ARG A N 1
ATOM 1780 C CA . ARG A 1 214 ? -22.488 13.174 3.155 1.00 81.56 214 ARG A CA 1
ATOM 1781 C C . ARG A 1 214 ? -23.015 13.172 4.592 1.00 81.56 214 ARG A C 1
ATOM 1783 O O . ARG A 1 214 ? -23.798 12.293 4.949 1.00 81.56 214 ARG A O 1
ATOM 1790 N N . GLY A 1 215 ? -22.584 14.142 5.396 1.00 79.69 215 GLY A N 1
ATOM 1791 C CA . GLY A 1 215 ? -23.070 14.353 6.764 1.00 79.69 215 GLY A CA 1
ATOM 1792 C C . GLY A 1 215 ? -22.465 13.442 7.838 1.00 79.69 215 GLY A C 1
ATOM 1793 O O . GLY A 1 215 ? -22.730 13.657 9.019 1.00 79.69 215 GLY A O 1
ATOM 1794 N N . VAL A 1 216 ? -21.619 12.465 7.478 1.00 86.75 216 VAL A N 1
ATOM 1795 C CA . VAL A 1 216 ? -20.932 11.641 8.485 1.00 86.75 216 VAL A CA 1
ATOM 1796 C C . VAL A 1 216 ? -19.714 12.356 9.070 1.00 86.75 216 VAL A C 1
ATOM 1798 O O . VAL A 1 216 ? -19.058 13.182 8.430 1.00 86.75 216 VAL A O 1
ATOM 1801 N N . THR A 1 217 ? -19.372 11.973 10.293 1.00 89.12 217 THR A N 1
ATOM 1802 C CA . THR A 1 217 ? -18.093 12.253 10.932 1.00 89.12 217 THR A CA 1
ATOM 1803 C C . THR A 1 217 ? -17.171 11.051 10.786 1.00 89.12 217 THR A C 1
ATOM 1805 O O . THR A 1 217 ? -17.453 9.960 11.283 1.00 89.12 217 THR A O 1
ATOM 1808 N N . LEU A 1 218 ? -16.045 11.260 10.115 1.00 92.31 218 LEU A N 1
ATOM 1809 C CA . LEU A 1 218 ? -14.964 10.299 9.983 1.00 92.31 218 LEU A CA 1
ATOM 1810 C C . LEU A 1 218 ? -13.916 10.560 11.064 1.00 92.31 218 LEU A C 1
ATOM 1812 O O . LEU A 1 218 ? -13.421 11.678 11.197 1.00 92.31 218 LEU A O 1
ATOM 1816 N N . TRP A 1 219 ? -13.557 9.531 11.824 1.00 93.44 219 TRP A N 1
ATOM 1817 C CA . TRP A 1 219 ? -12.615 9.647 12.933 1.00 93.44 219 TRP A CA 1
ATOM 1818 C C . TRP A 1 219 ? -11.424 8.694 12.789 1.00 93.44 219 TRP A C 1
ATOM 1820 O O . TRP A 1 219 ? -11.600 7.476 12.706 1.00 93.44 219 TRP A O 1
ATOM 1830 N N . ASP A 1 220 ? -10.212 9.257 12.806 1.00 95.44 220 ASP A N 1
ATOM 1831 C CA . ASP A 1 220 ? -8.945 8.527 12.936 1.00 95.44 220 ASP A CA 1
ATOM 1832 C C . ASP A 1 220 ? -8.313 8.782 14.323 1.00 95.44 220 ASP A C 1
ATOM 1834 O O . ASP A 1 220 ? -7.621 9.788 14.523 1.00 95.44 220 ASP A O 1
ATOM 1838 N N . PRO A 1 221 ? -8.560 7.897 15.308 1.00 93.69 221 PRO A N 1
ATOM 1839 C CA . PRO A 1 221 ? -8.055 8.060 16.670 1.00 93.69 221 PRO A CA 1
ATOM 1840 C C . PRO A 1 221 ? -6.562 7.811 16.894 1.00 93.69 221 PRO A C 1
ATOM 1842 O O . PRO A 1 221 ? -6.083 8.005 18.017 1.00 93.69 221 PRO A O 1
ATOM 1845 N N . PHE A 1 222 ? -5.856 7.291 15.892 1.00 93.75 222 PHE A N 1
ATOM 1846 C CA . PHE A 1 222 ? -4.429 6.976 15.974 1.00 93.75 222 PHE A CA 1
ATOM 1847 C C . PHE A 1 222 ? -3.735 7.500 14.720 1.00 93.75 222 PHE A C 1
ATOM 1849 O O . PHE A 1 222 ? -3.035 6.770 14.009 1.00 93.75 222 PHE A O 1
ATOM 1856 N N . CYS A 1 223 ? -3.977 8.779 14.431 1.00 92.94 223 CYS A N 1
ATOM 1857 C CA . CYS A 1 223 ? -3.711 9.341 13.115 1.00 92.94 223 CYS A CA 1
ATOM 1858 C C . CYS A 1 223 ? -2.215 9.440 12.787 1.00 92.94 223 CYS A C 1
ATOM 1860 O O . CYS A 1 223 ? -1.841 9.506 11.610 1.00 92.94 223 CYS A O 1
ATOM 1862 N N . GLY A 1 224 ? -1.333 9.420 13.792 1.00 93.00 224 GLY A N 1
ATOM 1863 C CA . GLY A 1 224 ? 0.107 9.535 13.620 1.00 93.00 224 GLY A CA 1
ATOM 1864 C C . GLY A 1 224 ? 0.478 10.771 12.801 1.00 93.00 224 GLY A C 1
ATOM 1865 O O . GLY A 1 224 ? 0.193 11.903 13.178 1.00 93.00 224 GLY A O 1
ATOM 1866 N N . THR A 1 225 ? 1.136 10.560 11.659 1.00 92.69 225 THR A N 1
ATOM 1867 C CA . THR A 1 225 ? 1.497 11.642 10.720 1.00 92.69 225 THR A CA 1
ATOM 1868 C C . THR A 1 225 ? 0.368 12.030 9.756 1.00 92.69 225 THR A C 1
ATOM 1870 O O . THR A 1 225 ? 0.604 12.766 8.797 1.00 92.69 225 THR A O 1
ATOM 1873 N N . GLY A 1 226 ? -0.842 11.510 9.973 1.00 92.44 226 GLY A N 1
ATOM 1874 C CA . GLY A 1 226 ? -2.053 11.819 9.218 1.00 92.44 226 GLY A CA 1
ATOM 1875 C C . GLY A 1 226 ? -2.195 11.075 7.895 1.00 92.44 226 GLY A C 1
ATOM 1876 O O . GLY A 1 226 ? -2.929 11.533 7.031 1.00 92.44 226 GLY A O 1
ATOM 1877 N N . THR A 1 227 ? -1.497 9.954 7.674 1.00 93.69 227 THR A N 1
ATOM 1878 C CA . THR A 1 227 ? -1.450 9.326 6.334 1.00 93.69 227 THR A CA 1
ATOM 1879 C C . THR A 1 227 ? -2.839 8.969 5.790 1.00 93.69 227 THR A C 1
ATOM 1881 O O . THR A 1 227 ? -3.087 9.227 4.614 1.00 93.69 227 THR A O 1
ATOM 1884 N N . ILE A 1 228 ? -3.744 8.422 6.612 1.00 94.44 228 ILE A N 1
ATOM 1885 C CA . ILE A 1 228 ? -5.114 8.081 6.188 1.00 94.44 228 ILE A CA 1
ATOM 1886 C C . ILE A 1 228 ? -5.871 9.352 5.787 1.00 94.44 228 ILE A C 1
ATOM 1888 O O . ILE A 1 228 ? -6.343 9.454 4.657 1.00 94.44 228 ILE A O 1
ATOM 1892 N N . ILE A 1 229 ? -5.893 10.359 6.665 1.00 92.06 229 ILE A N 1
ATOM 1893 C CA . ILE A 1 229 ? -6.586 11.630 6.422 1.00 92.06 229 ILE A CA 1
ATOM 1894 C C . ILE A 1 229 ? -6.034 12.359 5.195 1.00 92.06 229 ILE A C 1
ATOM 1896 O O . ILE A 1 229 ? -6.795 12.767 4.324 1.00 92.06 229 ILE A O 1
ATOM 1900 N N . LEU A 1 230 ? -4.714 12.493 5.075 1.00 89.62 230 LEU A N 1
ATOM 1901 C CA . LEU A 1 230 ? -4.090 13.157 3.931 1.00 89.62 230 LEU A CA 1
ATOM 1902 C C . LEU A 1 230 ? -4.391 12.410 2.622 1.00 89.62 230 LEU A C 1
ATOM 1904 O O . LEU A 1 230 ? -4.688 13.048 1.618 1.00 89.62 230 LEU A O 1
ATOM 1908 N N . THR A 1 231 ? -4.380 11.073 2.633 1.00 89.94 231 THR A N 1
ATOM 1909 C CA . THR A 1 231 ? -4.737 10.261 1.456 1.00 89.94 231 THR A CA 1
ATOM 1910 C C . THR A 1 231 ? -6.189 10.491 1.042 1.00 89.94 231 THR A C 1
ATOM 1912 O O . THR A 1 231 ? -6.474 10.677 -0.139 1.00 89.94 231 THR A O 1
ATOM 1915 N N . MET A 1 232 ? -7.105 10.556 2.009 1.00 88.31 232 MET A N 1
ATOM 1916 C CA . MET A 1 232 ? -8.508 10.888 1.767 1.00 88.31 232 MET A CA 1
ATOM 1917 C C . MET A 1 232 ? -8.669 12.286 1.162 1.00 88.31 232 MET A C 1
ATOM 1919 O O . MET A 1 232 ? -9.412 12.445 0.194 1.00 88.31 232 MET A O 1
ATOM 1923 N N . LEU A 1 233 ? -7.948 13.283 1.687 1.00 83.50 233 LEU A N 1
ATOM 1924 C CA . LEU A 1 233 ? -7.940 14.629 1.116 1.00 83.50 233 LEU A CA 1
ATOM 1925 C C . LEU A 1 233 ? -7.507 14.589 -0.354 1.00 83.50 233 LEU A C 1
ATOM 1927 O O . LEU A 1 233 ? -8.186 15.167 -1.196 1.00 83.50 233 LEU A O 1
ATOM 1931 N N . VAL A 1 234 ? -6.443 13.852 -0.694 1.00 82.00 234 VAL A N 1
ATOM 1932 C CA . VAL A 1 234 ? -6.034 13.676 -2.099 1.00 82.00 234 VAL A CA 1
ATOM 1933 C C . VAL A 1 234 ? -7.139 13.040 -2.944 1.00 82.00 234 VAL A C 1
ATOM 1935 O O . VAL A 1 234 ? -7.428 13.547 -4.026 1.00 82.00 234 VAL A O 1
ATOM 1938 N N . ARG A 1 235 ? -7.769 11.956 -2.466 1.00 81.94 235 ARG A N 1
ATOM 1939 C CA . ARG A 1 235 ? -8.865 11.277 -3.188 1.00 81.94 235 ARG A CA 1
ATOM 1940 C C . ARG A 1 235 ? -10.010 12.232 -3.519 1.00 81.94 235 ARG A C 1
ATOM 1942 O O . ARG A 1 235 ? -10.604 12.116 -4.583 1.00 81.94 235 ARG A O 1
ATOM 1949 N N . LYS A 1 236 ? -10.317 13.165 -2.616 1.00 77.38 236 LYS A N 1
ATOM 1950 C CA . LYS A 1 236 ? -11.424 14.120 -2.765 1.00 77.38 236 LYS A CA 1
ATOM 1951 C C . LYS A 1 236 ? -11.048 15.348 -3.586 1.00 77.38 236 LYS A C 1
ATOM 1953 O O . LYS A 1 236 ? -11.889 15.852 -4.322 1.00 77.38 236 LYS A O 1
ATOM 1958 N N . PHE A 1 237 ? -9.794 15.792 -3.510 1.00 71.00 237 PHE A N 1
ATOM 1959 C CA . PHE A 1 237 ? -9.338 16.929 -4.298 1.00 71.00 237 PHE A CA 1
ATOM 1960 C C . PHE A 1 237 ? -9.217 16.620 -5.795 1.00 71.00 237 PHE A C 1
ATOM 1962 O O . PHE A 1 237 ? -9.227 17.558 -6.572 1.00 71.00 237 PHE A O 1
ATOM 1969 N N . ASN A 1 238 ? -9.122 15.355 -6.224 1.00 62.81 238 ASN A N 1
ATOM 1970 C CA . ASN A 1 238 ? -9.202 14.937 -7.640 1.00 62.81 238 ASN A CA 1
ATOM 1971 C C . ASN A 1 238 ? -8.216 15.629 -8.623 1.00 62.81 238 ASN A C 1
ATOM 1973 O O . ASN A 1 238 ? -8.228 15.370 -9.824 1.00 62.81 238 ASN A O 1
ATOM 1977 N N . LYS A 1 239 ? -7.311 16.471 -8.109 1.00 63.81 239 LYS A N 1
ATOM 1978 C CA . LYS A 1 239 ? -6.242 17.136 -8.844 1.00 63.81 239 LYS A CA 1
ATOM 1979 C C . LYS A 1 239 ? -5.044 16.207 -8.957 1.00 63.81 239 LYS A C 1
ATOM 1981 O O . LYS A 1 239 ? -4.667 15.544 -7.985 1.00 63.81 239 LYS A O 1
ATOM 1986 N N . SER A 1 240 ? -4.402 16.197 -10.119 1.00 63.69 240 SER A N 1
ATOM 1987 C CA . SER A 1 240 ? -3.250 15.344 -10.390 1.00 63.69 240 SER A CA 1
ATOM 1988 C C . SER A 1 240 ? -2.013 15.747 -9.577 1.00 63.69 240 SER A C 1
ATOM 1990 O O . SER A 1 240 ? -1.153 16.508 -10.020 1.00 63.69 240 SER A O 1
ATOM 1992 N N . ILE A 1 241 ? -1.866 15.185 -8.374 1.00 64.00 241 ILE A N 1
ATOM 1993 C CA . ILE A 1 241 ? -0.628 15.311 -7.577 1.00 64.00 241 ILE A CA 1
ATOM 1994 C C . ILE A 1 241 ? 0.499 14.472 -8.201 1.00 64.00 241 ILE A C 1
ATOM 1996 O O . ILE A 1 241 ? 1.684 14.754 -8.026 1.00 64.00 241 ILE A O 1
ATOM 2000 N N . ARG A 1 242 ? 0.132 13.447 -8.979 1.00 70.00 242 ARG A N 1
ATOM 2001 C CA . ARG A 1 242 ? 1.066 12.485 -9.572 1.00 70.00 242 ARG A CA 1
ATOM 2002 C C . ARG A 1 242 ? 1.578 12.896 -10.952 1.00 70.00 242 ARG A C 1
ATOM 2004 O O . ARG A 1 242 ? 2.376 12.148 -11.515 1.00 70.00 242 ARG A O 1
ATOM 2011 N N . LYS A 1 243 ? 1.178 14.054 -11.506 1.00 65.38 243 LYS A N 1
ATOM 2012 C CA . LYS A 1 243 ? 1.536 14.443 -12.884 1.00 65.38 243 LYS A CA 1
ATOM 2013 C C . LYS A 1 243 ? 3.039 14.345 -13.148 1.00 65.38 243 LYS A C 1
ATOM 2015 O O . LYS A 1 243 ? 3.435 13.730 -14.129 1.00 65.38 243 LYS A O 1
ATOM 2020 N N . GLY A 1 244 ? 3.875 14.831 -12.230 1.00 63.97 244 GLY A N 1
ATOM 2021 C CA . GLY A 1 244 ? 5.339 14.779 -12.352 1.00 63.97 244 GLY A CA 1
ATOM 2022 C C . GLY A 1 244 ? 5.983 13.394 -12.171 1.00 63.97 244 GLY A C 1
ATOM 2023 O O . GLY A 1 244 ? 7.171 13.242 -12.437 1.00 63.97 244 GLY A O 1
ATOM 2024 N N . MET A 1 245 ? 5.239 12.371 -11.734 1.00 72.31 245 MET A N 1
ATOM 2025 C CA . MET A 1 245 ? 5.799 11.041 -11.443 1.00 72.31 245 MET A CA 1
ATOM 2026 C C . MET A 1 245 ? 5.989 10.171 -12.695 1.00 72.31 245 MET A C 1
ATOM 2028 O O . MET A 1 245 ? 6.811 9.252 -12.693 1.00 72.31 245 MET A O 1
ATOM 2032 N N . PHE A 1 246 ? 5.251 10.460 -13.769 1.00 73.50 246 PHE A N 1
ATOM 2033 C CA . PHE A 1 246 ? 5.181 9.640 -14.985 1.00 73.50 246 PHE A CA 1
ATOM 2034 C C . PHE A 1 246 ? 6.126 10.109 -16.094 1.00 73.50 246 PHE A C 1
ATOM 2036 O O . PHE A 1 246 ? 5.851 9.960 -17.280 1.00 73.50 246 PHE A O 1
ATOM 2043 N N . LEU A 1 247 ? 7.278 10.661 -15.715 1.00 71.06 247 LEU A N 1
ATOM 2044 C CA . LEU A 1 247 ? 8.238 11.192 -16.675 1.00 71.06 247 LEU A CA 1
ATOM 2045 C C . LEU A 1 247 ? 8.705 10.182 -17.755 1.00 71.06 247 LEU A C 1
ATOM 2047 O O . LEU A 1 247 ? 8.844 10.621 -18.893 1.00 71.06 247 LEU A O 1
ATOM 2051 N N . PRO A 1 248 ? 8.892 8.863 -17.497 1.00 75.19 248 PRO A N 1
ATOM 2052 C CA . PRO A 1 248 ? 9.141 7.888 -18.565 1.00 75.19 248 PRO A CA 1
ATOM 2053 C C . PRO A 1 248 ? 8.011 7.826 -19.590 1.00 75.19 248 PRO A C 1
ATOM 2055 O O . PRO A 1 248 ? 8.280 7.746 -20.782 1.00 75.19 248 PRO A O 1
ATOM 2058 N N . LEU A 1 249 ? 6.755 7.872 -19.137 1.00 80.38 249 LEU A N 1
ATOM 2059 C CA . LEU A 1 249 ? 5.585 7.792 -20.005 1.00 80.38 249 LEU A CA 1
ATOM 2060 C C . LEU A 1 249 ? 5.491 9.003 -20.938 1.00 80.38 249 LEU A C 1
ATOM 2062 O O . LEU A 1 249 ? 5.241 8.813 -22.123 1.00 80.38 249 LEU A O 1
ATOM 2066 N N . TYR A 1 250 ? 5.771 10.215 -20.445 1.00 78.12 250 TYR A N 1
ATOM 2067 C CA . TYR A 1 250 ? 5.784 11.430 -21.277 1.00 78.12 250 TYR A CA 1
ATOM 2068 C C . TYR A 1 250 ? 6.825 11.405 -22.394 1.00 78.12 250 TYR A C 1
ATOM 2070 O O . TYR A 1 250 ? 6.676 12.108 -23.386 1.00 78.12 250 TYR A O 1
ATOM 2078 N N . GLN A 1 251 ? 7.872 10.592 -22.252 1.00 74.81 251 GLN A N 1
ATOM 2079 C CA . GLN A 1 251 ? 8.888 10.430 -23.290 1.00 74.81 251 GLN A CA 1
ATOM 2080 C C . GLN A 1 251 ? 8.463 9.422 -24.365 1.00 74.81 251 GLN A C 1
ATOM 2082 O O . GLN A 1 251 ? 9.096 9.334 -25.414 1.00 74.81 251 GLN A O 1
ATOM 2087 N N . MET A 1 252 ? 7.427 8.616 -24.123 1.00 79.62 252 MET A N 1
ATOM 2088 C CA . MET A 1 252 ? 7.031 7.564 -25.051 1.00 79.62 252 MET A CA 1
ATOM 2089 C C . MET A 1 252 ? 6.268 8.146 -26.251 1.00 79.62 252 MET A C 1
ATOM 2091 O O . MET A 1 252 ? 5.262 8.823 -26.049 1.00 79.62 252 MET A O 1
ATOM 2095 N N . PRO A 1 253 ? 6.636 7.806 -27.503 1.00 78.56 253 PRO A N 1
ATOM 2096 C CA . PRO A 1 253 ? 5.959 8.332 -28.696 1.00 78.56 253 PRO A CA 1
ATOM 2097 C C . PRO A 1 253 ? 4.453 8.048 -28.770 1.00 78.56 253 PRO A C 1
ATOM 2099 O O . PRO A 1 253 ? 3.712 8.766 -29.436 1.00 78.56 253 PRO A O 1
ATOM 2102 N N . ILE A 1 254 ? 4.009 6.968 -28.128 1.00 82.00 254 ILE A N 1
ATOM 2103 C CA . ILE A 1 254 ? 2.608 6.540 -28.088 1.00 82.00 254 ILE A CA 1
ATOM 2104 C C . ILE A 1 254 ? 1.746 7.337 -27.107 1.00 82.00 254 ILE A C 1
ATOM 2106 O O . ILE A 1 254 ? 0.520 7.224 -27.144 1.00 82.00 254 ILE A O 1
ATOM 2110 N N . PHE A 1 255 ? 2.366 8.083 -26.194 1.00 83.19 255 PHE A N 1
ATOM 2111 C CA . PHE A 1 255 ? 1.652 8.783 -25.145 1.00 83.19 255 PHE A CA 1
ATOM 2112 C C . PHE A 1 255 ? 1.268 10.192 -25.590 1.00 83.19 255 PHE A C 1
ATOM 2114 O O . PHE A 1 255 ? 2.074 10.933 -26.147 1.00 83.19 255 PHE A O 1
ATOM 2121 N N . LYS A 1 256 ? 0.020 10.560 -25.312 1.00 79.75 256 LYS A N 1
ATOM 2122 C CA . LYS A 1 256 ? -0.476 11.930 -25.394 1.00 79.75 256 LYS A CA 1
ATOM 2123 C C . LYS A 1 256 ? -1.179 12.219 -24.079 1.00 79.75 256 LYS A C 1
ATOM 2125 O O . LYS A 1 256 ? -2.077 11.468 -23.694 1.00 79.75 256 LYS A O 1
ATOM 2130 N N . ASP A 1 257 ? -0.745 13.271 -23.394 1.00 76.56 257 ASP A N 1
ATOM 2131 C CA . ASP A 1 257 ? -1.421 13.717 -22.183 1.00 76.56 257 ASP A CA 1
ATOM 2132 C C . ASP A 1 257 ? -2.733 14.393 -22.581 1.00 76.56 257 ASP A C 1
ATOM 2134 O O . ASP A 1 257 ? -2.732 15.460 -23.190 1.00 76.56 257 ASP A O 1
ATOM 2138 N N . THR A 1 258 ? -3.844 13.731 -22.286 1.00 75.25 258 THR A N 1
ATOM 2139 C CA . THR A 1 258 ? -5.196 14.262 -22.495 1.00 75.25 258 THR A CA 1
ATOM 2140 C C . THR A 1 258 ? -5.915 14.458 -21.169 1.00 75.25 258 THR A C 1
ATOM 2142 O O . THR A 1 258 ? -7.124 14.675 -21.160 1.00 75.25 258 THR A O 1
ATOM 2145 N N . TYR A 1 259 ? -5.208 14.317 -20.043 1.00 72.69 259 TYR A N 1
ATOM 2146 C CA . TYR A 1 259 ? -5.833 14.432 -18.740 1.00 72.69 259 TYR A CA 1
ATOM 2147 C C . TYR A 1 259 ? -6.134 15.888 -18.423 1.00 72.69 259 TYR A C 1
ATOM 2149 O O . TYR A 1 259 ? -5.241 16.740 -18.385 1.00 72.69 259 TYR A O 1
ATOM 2157 N N . VAL A 1 260 ? -7.403 16.140 -18.141 1.00 68.69 260 VAL A N 1
ATOM 2158 C CA . VAL A 1 260 ? -7.893 17.413 -17.634 1.00 68.69 260 VAL A CA 1
ATOM 2159 C C . VAL A 1 260 ? -8.146 17.230 -16.143 1.00 68.69 260 VAL A C 1
ATOM 2161 O O . VAL A 1 260 ? -8.797 16.268 -15.741 1.00 68.69 260 VAL A O 1
ATOM 2164 N N . ASP A 1 261 ? -7.591 18.122 -15.319 1.00 65.38 261 ASP A N 1
ATOM 2165 C CA . ASP A 1 261 ? -7.903 18.135 -13.889 1.00 65.38 261 ASP A CA 1
ATOM 2166 C C . ASP A 1 261 ? -9.416 18.376 -13.719 1.00 65.38 261 ASP A C 1
ATOM 2168 O O . ASP A 1 261 ? -9.952 19.369 -14.210 1.00 65.38 261 ASP A O 1
ATOM 2172 N N . GLU A 1 262 ? -10.100 17.466 -13.028 1.00 60.91 262 GLU A N 1
ATOM 2173 C CA . GLU A 1 262 ? -11.502 17.640 -12.641 1.00 60.91 262 GLU A CA 1
ATOM 2174 C C . GLU A 1 262 ? -11.624 18.681 -11.508 1.00 60.91 262 GLU A C 1
ATOM 2176 O O . GLU A 1 262 ? -10.675 18.925 -10.752 1.00 60.91 262 GLU A O 1
ATOM 2181 N N . GLU A 1 263 ? -12.805 19.294 -11.367 1.00 59.00 263 GLU A N 1
ATOM 2182 C CA . GLU A 1 263 ? -13.077 20.244 -10.285 1.00 59.00 263 GLU A CA 1
ATOM 2183 C C . GLU A 1 263 ? -12.917 19.600 -8.896 1.00 59.00 263 GLU A C 1
ATOM 2185 O O . GLU A 1 263 ? -13.165 18.409 -8.679 1.00 59.00 263 GLU A O 1
ATOM 2190 N N . LEU A 1 264 ? -12.491 20.414 -7.925 1.00 60.38 264 LEU A N 1
ATOM 2191 C CA . LEU A 1 264 ? -12.372 19.994 -6.531 1.00 60.38 264 LEU A CA 1
ATOM 2192 C C . LEU A 1 264 ? -13.771 19.727 -5.961 1.00 60.38 264 LEU A C 1
ATOM 2194 O O . LEU A 1 264 ? -14.579 20.647 -5.855 1.00 60.38 264 LEU A O 1
ATOM 2198 N N . ASN A 1 265 ? -14.031 18.501 -5.508 1.00 60.59 265 ASN A N 1
ATOM 2199 C CA . ASN A 1 265 ? -15.282 18.188 -4.822 1.00 60.59 265 ASN A CA 1
ATOM 2200 C C . ASN A 1 265 ? -15.293 18.755 -3.393 1.00 60.59 265 ASN A C 1
ATOM 2202 O O . ASN A 1 265 ? -14.288 18.685 -2.678 1.00 60.59 265 ASN A O 1
ATOM 2206 N N . GLU A 1 266 ? -16.447 19.260 -2.944 1.00 62.56 266 GLU A N 1
ATOM 2207 C CA . GLU A 1 266 ? -16.629 19.661 -1.546 1.00 62.56 266 GLU A CA 1
ATOM 2208 C C . GLU A 1 266 ? -16.510 18.446 -0.605 1.00 62.56 266 GLU A C 1
ATOM 2210 O O . GLU A 1 266 ? -17.071 17.368 -0.837 1.00 62.56 266 GLU A O 1
ATOM 2215 N N . LEU A 1 267 ? -15.761 18.632 0.486 1.00 69.31 267 LEU A N 1
ATOM 2216 C CA . LEU A 1 267 ? -15.702 17.689 1.599 1.00 69.31 267 LEU A CA 1
ATOM 2217 C C . LEU A 1 267 ? -16.902 17.924 2.516 1.00 69.31 267 LEU A C 1
ATOM 2219 O O . LEU A 1 267 ? -16.802 18.628 3.515 1.00 69.31 267 LEU A O 1
ATOM 2223 N N . ASP A 1 268 ? -18.025 17.302 2.186 1.00 76.62 268 ASP A N 1
ATOM 2224 C CA . ASP A 1 268 ? -19.245 17.344 3.002 1.00 76.62 268 ASP A CA 1
ATOM 2225 C C . ASP A 1 268 ? -19.238 16.266 4.108 1.00 76.62 268 ASP A C 1
ATOM 2227 O O . ASP A 1 268 ? -20.181 15.493 4.289 1.00 76.62 268 ASP A O 1
ATOM 2231 N N . ILE A 1 269 ? -18.090 16.144 4.781 1.00 81.81 269 ILE A N 1
ATOM 2232 C CA . ILE A 1 269 ? -17.863 15.253 5.922 1.00 81.81 269 ILE A CA 1
ATOM 2233 C C . ILE A 1 269 ? -17.065 15.984 6.997 1.00 81.81 269 ILE A C 1
ATOM 2235 O O . ILE A 1 269 ? -16.156 16.764 6.693 1.00 81.81 269 ILE A O 1
ATOM 2239 N N . ASN A 1 270 ? -17.372 15.681 8.254 1.00 86.56 270 ASN A N 1
ATOM 2240 C CA . ASN A 1 270 ? -16.578 16.128 9.392 1.00 86.56 270 ASN A CA 1
ATOM 2241 C C . ASN A 1 270 ? -15.432 15.152 9.631 1.00 86.56 270 ASN A C 1
ATOM 2243 O O . ASN A 1 270 ? -15.619 13.942 9.542 1.00 86.56 270 ASN A O 1
ATOM 2247 N N . ILE A 1 271 ? -14.234 15.657 9.912 1.00 89.88 271 ILE A N 1
ATOM 2248 C CA . ILE A 1 271 ? -13.041 14.828 10.072 1.00 89.88 271 ILE A CA 1
ATOM 2249 C C . ILE A 1 271 ? -12.425 15.115 11.432 1.00 89.88 271 ILE A C 1
ATOM 2251 O O . ILE A 1 271 ? -11.946 16.216 11.702 1.00 89.88 271 ILE A O 1
ATOM 2255 N N . LEU A 1 272 ? -12.389 14.092 12.273 1.00 91.44 272 LEU A N 1
ATOM 2256 C CA . LEU A 1 272 ? -11.700 14.118 13.551 1.00 91.44 272 LEU A CA 1
ATOM 2257 C C . LEU A 1 272 ? -10.425 13.291 13.436 1.00 91.44 272 LEU A C 1
ATOM 2259 O O . LEU A 1 272 ? -10.437 12.165 12.936 1.00 91.44 272 LEU A O 1
ATOM 2263 N N . ALA A 1 273 ? -9.316 13.826 13.924 1.00 92.94 273 ALA A N 1
ATOM 2264 C CA . ALA A 1 273 ? -8.068 13.090 14.009 1.00 92.94 273 ALA A CA 1
ATOM 2265 C C . ALA A 1 273 ? -7.371 13.401 15.329 1.00 92.94 273 ALA A C 1
ATOM 2267 O O . ALA A 1 273 ? -7.240 14.560 15.717 1.00 92.94 273 ALA A O 1
ATOM 2268 N N . ASN A 1 274 ? -6.885 12.381 16.021 1.00 93.50 274 ASN A N 1
ATOM 2269 C CA . ASN A 1 274 ? -6.088 12.597 17.221 1.00 93.50 274 ASN A CA 1
ATOM 2270 C C . ASN A 1 274 ? -4.961 11.577 17.334 1.00 93.50 274 ASN A C 1
ATOM 2272 O O . ASN A 1 274 ? -5.022 10.482 16.778 1.00 93.50 274 ASN A O 1
ATOM 2276 N N . ASP A 1 275 ? -3.914 11.976 18.046 1.00 92.19 275 ASP A N 1
ATOM 2277 C CA . ASP A 1 275 ? -2.823 11.102 18.456 1.00 92.19 275 ASP A CA 1
ATOM 2278 C C . ASP A 1 275 ? -2.241 11.634 19.770 1.00 92.19 275 ASP A C 1
ATOM 2280 O O . ASP A 1 275 ? -2.211 12.840 20.015 1.00 92.19 275 ASP A O 1
ATOM 2284 N N . ILE A 1 276 ? -1.750 10.739 20.622 1.00 90.19 276 ILE A N 1
ATOM 2285 C CA . ILE A 1 276 ? -1.088 11.132 21.870 1.00 90.19 276 ILE A CA 1
ATOM 2286 C C . ILE A 1 276 ? 0.324 11.686 21.613 1.00 90.19 276 ILE A C 1
ATOM 2288 O O . ILE A 1 276 ? 0.876 12.422 22.433 1.00 90.19 276 ILE A O 1
ATOM 2292 N N . ASN A 1 277 ? 0.938 11.320 20.485 1.00 90.56 277 ASN A N 1
ATOM 2293 C CA . ASN A 1 277 ? 2.307 11.670 20.150 1.00 90.56 277 ASN A CA 1
ATOM 2294 C C . ASN A 1 277 ? 2.390 13.020 19.428 1.00 90.56 277 ASN A C 1
ATOM 2296 O O . ASN A 1 277 ? 2.226 13.117 18.209 1.00 90.56 277 ASN A O 1
ATOM 2300 N N . GLU A 1 278 ? 2.772 14.049 20.180 1.00 91.56 278 GLU A N 1
ATOM 2301 C CA . GLU A 1 278 ? 2.971 15.407 19.672 1.00 91.56 278 GLU A CA 1
ATOM 2302 C C . GLU A 1 278 ? 3.914 15.481 18.459 1.00 91.56 278 GLU A C 1
ATOM 2304 O O . GLU A 1 278 ? 3.664 16.231 17.516 1.00 91.56 278 GLU A O 1
ATOM 2309 N N . GLN A 1 279 ? 4.997 14.694 18.433 1.00 91.44 279 GLN A N 1
ATOM 2310 C CA . GLN A 1 279 ? 5.964 14.737 17.330 1.00 91.44 279 GLN A CA 1
ATOM 2311 C C . GLN A 1 279 ? 5.337 14.274 16.012 1.00 91.44 279 GLN A C 1
ATOM 2313 O O . GLN A 1 279 ? 5.626 14.848 14.959 1.00 91.44 279 GLN A O 1
ATOM 2318 N N . GLN A 1 280 ? 4.466 13.263 16.063 1.00 91.56 280 GLN A N 1
ATOM 2319 C CA . GLN A 1 280 ? 3.756 12.772 14.884 1.00 91.56 280 GLN A CA 1
ATOM 2320 C C . GLN A 1 280 ? 2.738 13.810 14.392 1.00 91.56 280 GLN A C 1
ATOM 2322 O O . GLN A 1 280 ? 2.700 14.091 13.192 1.00 91.56 280 GLN A O 1
ATOM 2327 N N . LEU A 1 281 ? 2.015 14.470 15.306 1.00 90.94 281 LEU A N 1
ATOM 2328 C CA . LEU A 1 281 ? 1.091 15.557 14.963 1.00 90.94 281 LEU A CA 1
ATOM 2329 C C . LEU A 1 281 ? 1.811 16.781 14.389 1.00 90.94 281 LEU A C 1
ATOM 2331 O O . LEU A 1 281 ? 1.353 17.356 13.405 1.00 90.94 281 LEU A O 1
ATOM 2335 N N . ARG A 1 282 ? 2.983 17.155 14.917 1.00 91.06 282 ARG A N 1
ATOM 2336 C CA . ARG A 1 282 ? 3.819 18.218 14.328 1.00 91.06 282 ARG A CA 1
ATOM 2337 C C . ARG A 1 282 ? 4.194 17.894 12.877 1.00 91.06 282 ARG A C 1
ATOM 2339 O O . ARG A 1 282 ? 4.179 18.783 12.027 1.00 91.06 282 ARG A O 1
ATOM 2346 N N . ILE A 1 283 ? 4.511 16.633 12.570 1.00 90.56 283 ILE A N 1
ATOM 2347 C CA . ILE A 1 283 ? 4.765 16.178 11.191 1.00 90.56 283 ILE A CA 1
ATOM 2348 C C . ILE A 1 283 ? 3.481 16.226 10.351 1.00 90.56 283 ILE A C 1
ATOM 2350 O O . ILE A 1 283 ? 3.530 16.675 9.205 1.00 90.56 283 ILE A O 1
ATOM 2354 N N . PHE A 1 284 ? 2.339 15.815 10.911 1.00 91.06 284 PHE A N 1
ATOM 2355 C CA . PHE A 1 284 ? 1.037 15.914 10.248 1.00 91.06 284 PHE A CA 1
ATOM 2356 C C . PHE A 1 284 ? 0.737 17.368 9.847 1.00 91.06 284 PHE A C 1
ATOM 2358 O O . PHE A 1 284 ? 0.511 17.636 8.667 1.00 91.06 284 PHE A O 1
ATOM 2365 N N . TYR A 1 285 ? 0.863 18.331 10.764 1.00 89.62 285 TYR A N 1
ATOM 2366 C CA . TYR A 1 285 ? 0.673 19.756 10.465 1.00 89.62 285 TYR A CA 1
ATOM 2367 C C . TYR A 1 285 ? 1.610 20.274 9.366 1.00 89.62 285 TYR A C 1
ATOM 2369 O O . TYR A 1 285 ? 1.167 20.997 8.473 1.00 89.62 285 TYR A O 1
ATOM 2377 N N . LYS A 1 286 ? 2.885 19.864 9.370 1.00 89.25 286 LYS A N 1
ATOM 2378 C CA . LYS A 1 286 ? 3.830 20.223 8.298 1.00 89.25 286 LYS A CA 1
ATOM 2379 C C . LYS A 1 286 ? 3.422 19.655 6.937 1.00 89.25 286 LYS A C 1
ATOM 2381 O O . LYS A 1 286 ? 3.566 20.332 5.926 1.00 89.25 286 LYS A O 1
ATOM 2386 N N . ASN A 1 287 ? 2.908 18.427 6.893 1.00 87.50 287 ASN A N 1
ATOM 2387 C CA . ASN A 1 287 ? 2.416 17.831 5.649 1.00 87.50 287 ASN A CA 1
ATOM 2388 C C . ASN A 1 287 ? 1.077 18.450 5.201 1.00 87.50 287 ASN A C 1
ATOM 2390 O O . ASN A 1 287 ? 0.838 18.564 4.002 1.00 87.50 287 ASN A O 1
ATOM 2394 N N . LEU A 1 288 ? 0.228 18.917 6.124 1.00 85.75 288 LEU A N 1
ATOM 2395 C CA . LEU A 1 288 ? -0.986 19.677 5.792 1.00 85.75 288 LEU A CA 1
ATOM 2396 C C . LEU A 1 288 ? -0.686 21.026 5.138 1.00 85.75 288 LEU A C 1
ATOM 2398 O O . LEU A 1 288 ? -1.468 21.487 4.306 1.00 85.75 288 LEU A O 1
ATOM 2402 N N . ASP A 1 289 ? 0.442 21.652 5.473 1.00 82.12 289 ASP A N 1
ATOM 2403 C CA . ASP A 1 289 ? 0.858 22.912 4.851 1.00 82.12 289 ASP A CA 1
ATOM 2404 C C . ASP A 1 289 ? 1.030 22.786 3.328 1.00 82.12 289 ASP A C 1
ATOM 2406 O O . ASP A 1 289 ? 0.726 23.710 2.570 1.00 82.12 289 ASP A O 1
ATOM 2410 N N . TRP A 1 290 ? 1.407 21.599 2.843 1.00 75.44 290 TRP A N 1
ATOM 2411 C CA . TRP A 1 290 ? 1.428 21.310 1.410 1.00 75.44 290 TRP A CA 1
ATOM 2412 C C . TRP A 1 290 ? 0.055 21.548 0.755 1.00 75.44 290 TRP A C 1
ATOM 2414 O O . TRP A 1 290 ? -0.019 22.182 -0.299 1.00 75.44 290 TRP A O 1
ATOM 2424 N N . PHE A 1 291 ? -1.038 21.138 1.406 1.00 73.25 291 PHE A N 1
ATOM 2425 C CA . PHE A 1 291 ? -2.393 21.364 0.897 1.00 73.25 291 PHE A CA 1
ATOM 2426 C C . PHE A 1 291 ? -2.818 22.839 0.982 1.00 73.25 291 PHE A C 1
ATOM 2428 O O . PHE A 1 291 ? -3.556 23.303 0.110 1.00 73.25 291 PHE A O 1
ATOM 2435 N N . LYS A 1 292 ? -2.343 23.602 1.982 1.00 72.75 292 LYS A N 1
ATOM 2436 C CA . LYS A 1 292 ? -2.563 25.064 2.045 1.00 72.75 292 LYS A CA 1
ATOM 2437 C C . LYS A 1 292 ? -1.951 25.748 0.825 1.00 72.75 292 LYS A C 1
ATOM 2439 O O . LYS A 1 292 ? -2.617 26.528 0.145 1.00 72.75 292 LYS A O 1
ATOM 2444 N N . ASN A 1 293 ? -0.703 25.400 0.518 1.00 72.31 293 ASN A N 1
ATOM 2445 C CA . ASN A 1 293 ? 0.010 25.928 -0.640 1.00 72.31 293 ASN A CA 1
ATOM 2446 C C . ASN A 1 293 ? -0.658 25.527 -1.961 1.00 72.31 293 ASN A C 1
ATOM 2448 O O . ASN A 1 293 ? -0.811 26.374 -2.840 1.00 72.31 293 ASN A O 1
ATOM 2452 N N . LEU A 1 294 ? -1.123 24.278 -2.082 1.00 68.56 294 LEU A N 1
ATOM 2453 C CA . LEU A 1 294 ? -1.856 23.817 -3.263 1.00 68.56 294 LEU A CA 1
ATOM 2454 C C . LEU A 1 294 ? -3.110 24.667 -3.519 1.00 68.56 294 LEU A C 1
ATOM 2456 O O . LEU A 1 294 ? -3.328 25.100 -4.648 1.00 68.56 294 LEU A O 1
ATOM 2460 N N . LYS A 1 295 ? -3.900 24.968 -2.480 1.00 66.75 295 LYS A N 1
ATOM 2461 C CA . LYS A 1 295 ? -5.073 25.852 -2.610 1.00 66.75 295 LYS A CA 1
ATOM 2462 C C . LYS A 1 295 ? -4.704 27.244 -3.088 1.00 66.75 295 LYS A C 1
ATOM 2464 O O . LYS A 1 295 ? -5.395 27.786 -3.944 1.00 66.75 295 LYS A O 1
ATOM 2469 N N . ARG A 1 296 ? -3.631 27.825 -2.541 1.00 69.62 296 ARG A N 1
ATOM 2470 C CA . ARG A 1 296 ? -3.155 29.149 -2.960 1.00 69.62 296 ARG A CA 1
ATOM 2471 C C . ARG A 1 296 ? -2.830 29.156 -4.454 1.00 69.62 296 ARG A C 1
ATOM 2473 O O . ARG A 1 296 ? -3.269 30.058 -5.154 1.00 69.62 296 ARG A O 1
ATOM 2480 N N . ILE A 1 297 ? -2.128 28.130 -4.936 1.00 67.00 297 ILE A N 1
ATOM 2481 C CA . ILE A 1 297 ? -1.790 27.978 -6.358 1.00 67.00 297 ILE A CA 1
ATOM 2482 C C . ILE A 1 297 ? -3.058 27.815 -7.208 1.00 67.00 297 ILE A C 1
ATOM 2484 O O . ILE A 1 297 ? -3.190 28.488 -8.224 1.00 67.00 297 ILE A O 1
ATOM 2488 N N . ILE A 1 298 ? -4.013 26.977 -6.783 1.00 65.06 298 ILE A N 1
ATOM 2489 C CA . ILE A 1 298 ? -5.284 26.776 -7.504 1.00 65.06 298 ILE A CA 1
ATOM 2490 C C . ILE A 1 298 ? -6.075 28.083 -7.603 1.00 65.06 298 ILE A C 1
ATOM 2492 O O . ILE A 1 298 ? -6.505 28.442 -8.692 1.00 65.06 298 ILE A O 1
ATOM 2496 N N . ARG A 1 299 ? -6.217 28.824 -6.497 1.00 67.19 299 ARG A N 1
ATOM 2497 C CA . ARG A 1 299 ? -6.900 30.128 -6.483 1.00 67.19 299 ARG A CA 1
ATOM 2498 C C . ARG A 1 299 ? -6.245 31.145 -7.416 1.00 67.19 299 ARG A C 1
ATOM 2500 O O . ARG A 1 299 ? -6.954 31.905 -8.058 1.00 67.19 299 ARG A O 1
ATOM 2507 N N . GLN A 1 300 ? -4.913 31.158 -7.484 1.00 66.69 300 GLN A N 1
ATOM 2508 C CA . GLN A 1 300 ? -4.174 32.052 -8.379 1.00 66.69 300 GLN A CA 1
ATOM 2509 C C . GLN A 1 300 ? -4.366 31.684 -9.855 1.00 66.69 300 GLN A C 1
ATOM 2511 O O . GLN A 1 300 ? -4.530 32.570 -10.683 1.00 66.69 300 GLN A O 1
ATOM 2516 N N . GLN A 1 301 ? -4.344 30.391 -10.186 1.00 63.81 301 GLN A N 1
ATOM 2517 C CA . GLN A 1 301 ? -4.452 29.912 -11.570 1.00 63.81 301 GLN A CA 1
ATOM 2518 C C . GLN A 1 301 ? -5.893 29.881 -12.091 1.00 63.81 301 GLN A C 1
ATOM 2520 O O . GLN A 1 301 ? -6.116 29.920 -13.298 1.00 63.81 301 GLN A O 1
ATOM 2525 N N . SER A 1 302 ? -6.882 29.759 -11.208 1.00 61.06 302 SER A N 1
ATOM 2526 C CA . SER A 1 302 ? -8.291 29.628 -11.584 1.00 61.06 302 SER A CA 1
ATOM 2527 C C . SER A 1 302 ? -9.184 30.239 -10.496 1.00 61.06 302 SER A C 1
ATOM 2529 O O . SER A 1 302 ? -9.703 29.514 -9.645 1.00 61.06 302 SER A O 1
ATOM 2531 N N . PRO A 1 303 ? -9.377 31.572 -10.502 1.00 58.94 303 PRO A N 1
ATOM 2532 C CA . PRO A 1 303 ? -10.100 32.295 -9.449 1.00 58.94 303 PRO A CA 1
ATOM 2533 C C . PRO A 1 303 ? -11.560 31.854 -9.285 1.00 58.94 303 PRO A C 1
ATOM 2535 O O . PRO A 1 303 ? -12.083 31.839 -8.171 1.00 58.94 303 PRO A O 1
ATOM 2538 N N . GLN A 1 304 ? -12.196 31.436 -10.383 1.00 54.97 304 GLN A N 1
ATOM 2539 C CA . GLN A 1 304 ? -13.545 30.862 -10.406 1.00 54.97 304 GLN A CA 1
ATOM 2540 C C . GLN A 1 304 ? -13.673 29.519 -9.658 1.00 54.97 304 GLN A C 1
ATOM 2542 O O . GLN A 1 304 ? -14.773 29.170 -9.228 1.00 54.97 304 GLN A O 1
ATOM 2547 N N . LEU A 1 305 ? -12.577 28.781 -9.433 1.00 53.56 305 LEU A N 1
ATOM 2548 C CA . LEU A 1 305 ? -12.610 27.538 -8.658 1.00 53.56 305 LEU A CA 1
ATOM 2549 C C . LEU A 1 305 ? -12.696 27.854 -7.158 1.00 53.56 305 LEU A C 1
ATOM 2551 O O . LEU A 1 305 ? -11.701 28.160 -6.488 1.00 53.56 305 LEU A O 1
ATOM 2555 N N . ARG A 1 306 ? -13.904 27.729 -6.596 1.00 52.41 306 ARG A N 1
ATOM 2556 C CA . ARG A 1 306 ? -14.151 27.814 -5.148 1.00 52.41 306 ARG A CA 1
ATOM 2557 C C . ARG A 1 306 ? -13.553 26.601 -4.428 1.00 52.41 306 ARG A C 1
ATOM 2559 O O . ARG A 1 306 ? -14.246 25.653 -4.086 1.00 52.41 306 ARG A O 1
ATOM 2566 N N . SER A 1 307 ? -12.255 26.633 -4.137 1.00 51.50 307 SER A N 1
ATOM 2567 C CA . SER A 1 307 ? -11.656 25.667 -3.207 1.00 51.50 307 SER A CA 1
ATOM 2568 C C . SER A 1 307 ? -12.020 26.033 -1.759 1.00 51.50 307 SER A C 1
ATOM 2570 O O . SER A 1 307 ? -11.414 26.927 -1.162 1.00 51.50 307 SER A O 1
ATOM 2572 N N . LYS A 1 308 ? -13.032 25.373 -1.177 1.00 52.84 308 LYS A N 1
ATOM 2573 C CA . LYS A 1 308 ? -13.291 25.453 0.273 1.00 52.84 308 LYS A CA 1
ATOM 2574 C C . LYS A 1 308 ? -12.294 24.597 1.047 1.00 52.84 308 LYS A C 1
ATOM 2576 O O . LYS A 1 308 ? -11.732 23.626 0.529 1.00 52.84 308 LYS A O 1
ATOM 2581 N N . SER A 1 309 ? -11.977 25.023 2.268 1.00 52.00 309 SER A N 1
ATOM 2582 C CA . SER A 1 309 ? -10.885 24.425 3.024 1.00 52.00 309 SER A CA 1
ATOM 2583 C C . SER A 1 309 ? -11.283 23.071 3.632 1.00 52.00 309 SER A C 1
ATOM 2585 O O . SER A 1 309 ? -12.448 22.707 3.642 1.00 52.00 309 SER A O 1
ATOM 2587 N N . TYR A 1 310 ? -10.326 22.315 4.179 1.00 61.53 310 TYR A N 1
ATOM 2588 C CA . TYR A 1 310 ? -10.628 21.234 5.130 1.00 61.53 310 TYR A CA 1
ATOM 2589 C C . TYR A 1 310 ? -11.022 21.869 6.477 1.00 61.53 310 TYR A C 1
ATOM 2591 O O . TYR A 1 310 ? -10.424 21.579 7.502 1.00 61.53 310 TYR A O 1
ATOM 2599 N N . GLU A 1 311 ? -11.966 22.814 6.460 1.00 62.50 311 G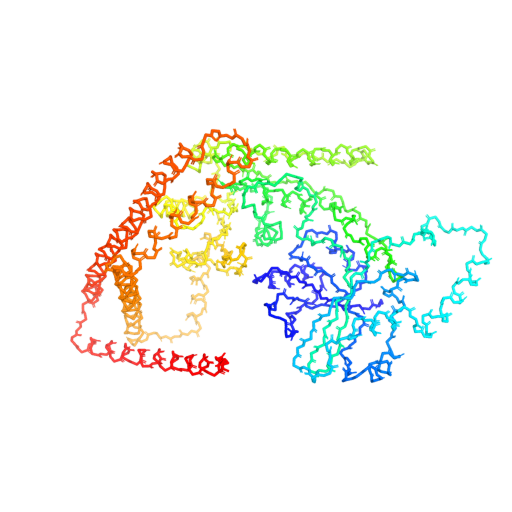LU A N 1
ATOM 2600 C CA . GLU A 1 311 ? -12.447 23.560 7.642 1.00 62.50 311 GLU A CA 1
ATOM 2601 C C . GLU A 1 311 ? -13.061 22.597 8.655 1.00 62.50 311 GLU A C 1
ATOM 2603 O O . GLU A 1 311 ? -12.945 22.792 9.857 1.00 62.50 311 GLU A O 1
ATOM 2608 N N . ASN A 1 312 ? -13.568 21.475 8.147 1.00 75.50 312 ASN A N 1
ATOM 2609 C CA . ASN A 1 312 ? -14.134 20.393 8.929 1.00 75.50 312 ASN A CA 1
ATOM 2610 C C . ASN A 1 312 ? -13.077 19.403 9.467 1.00 75.50 312 ASN A C 1
ATOM 2612 O O . ASN A 1 312 ? -13.451 18.367 10.010 1.00 75.50 312 ASN A O 1
ATOM 2616 N N . LEU A 1 313 ? -11.770 19.667 9.304 1.00 86.94 313 LEU A N 1
ATOM 2617 C CA . LEU A 1 313 ? -10.694 18.856 9.887 1.00 86.94 313 LEU A CA 1
ATOM 2618 C C . LEU A 1 313 ? -10.277 19.411 11.250 1.00 86.94 313 LEU A C 1
ATOM 2620 O O . LEU A 1 313 ? -9.615 20.444 11.333 1.00 86.94 313 LEU A O 1
ATOM 2624 N N . SER A 1 314 ? -10.584 18.661 12.305 1.00 88.06 314 SER A N 1
ATOM 2625 C CA . SER A 1 314 ? -10.149 18.944 13.674 1.00 88.06 314 SER A CA 1
ATOM 2626 C C . SER A 1 314 ? -9.065 17.960 14.103 1.00 88.06 314 SER A C 1
ATOM 2628 O O . SER A 1 314 ? -9.265 16.744 14.050 1.00 88.06 314 SER A O 1
ATOM 2630 N N . ILE A 1 315 ? -7.913 18.484 14.535 1.00 88.75 315 ILE A N 1
ATOM 2631 C CA . ILE A 1 315 ? -6.766 17.688 14.992 1.00 88.75 315 ILE A CA 1
ATOM 2632 C C . ILE A 1 315 ? -6.482 17.998 16.457 1.00 88.75 315 ILE A C 1
ATOM 2634 O O . ILE A 1 315 ? -6.261 19.155 16.806 1.00 88.75 315 ILE A O 1
ATOM 2638 N N . ALA A 1 316 ? -6.429 16.966 17.298 1.00 87.56 316 ALA A N 1
ATOM 2639 C CA . ALA A 1 316 ? -6.185 17.115 18.730 1.00 87.56 316 ALA A CA 1
ATOM 2640 C C . ALA A 1 316 ? -5.040 16.221 19.224 1.00 87.56 316 ALA A C 1
ATOM 2642 O O . ALA A 1 316 ? -4.908 15.065 18.817 1.00 87.56 316 ALA A O 1
ATOM 2643 N N . GLN A 1 317 ? -4.230 16.739 20.150 1.00 91.94 317 GLN A N 1
ATOM 2644 C CA . GLN A 1 317 ? -3.263 15.932 20.896 1.00 91.94 317 GLN A CA 1
ATOM 2645 C C . GLN A 1 317 ? -3.945 15.308 22.116 1.00 91.94 317 GLN A C 1
ATOM 2647 O O . GLN A 1 317 ? -3.773 15.756 23.246 1.00 91.94 317 GLN A O 1
ATOM 2652 N N . LEU A 1 318 ? -4.759 14.287 21.874 1.00 87.38 318 LEU A N 1
ATOM 2653 C CA . LEU A 1 318 ? -5.523 13.591 22.904 1.00 87.38 318 LEU A CA 1
ATOM 2654 C C . LEU A 1 318 ? -5.410 12.084 22.713 1.00 87.38 318 LEU A C 1
ATOM 2656 O O . LEU A 1 318 ? -5.236 11.588 21.596 1.00 87.38 318 LEU A O 1
ATOM 2660 N N . ASP A 1 319 ? -5.537 11.343 23.811 1.00 87.50 319 ASP A N 1
ATOM 2661 C CA . ASP A 1 319 ? -5.742 9.904 23.724 1.00 87.50 319 ASP A CA 1
ATOM 2662 C C . ASP A 1 319 ? -7.180 9.564 23.296 1.00 87.50 319 ASP A C 1
ATOM 2664 O O . ASP A 1 319 ? -8.088 10.395 23.327 1.00 87.50 319 ASP A O 1
ATOM 2668 N N . PHE A 1 320 ? -7.380 8.304 22.907 1.00 87.50 320 PHE A N 1
ATOM 2669 C CA . PHE A 1 320 ? -8.668 7.770 22.466 1.00 87.50 320 PHE A CA 1
ATOM 2670 C C . PHE A 1 320 ? -9.828 8.040 23.440 1.00 87.50 320 PHE A C 1
ATOM 2672 O O . PHE A 1 320 ? -10.940 8.355 23.023 1.00 87.50 320 PHE A O 1
ATOM 2679 N N . THR A 1 321 ? -9.583 7.888 24.742 1.00 85.88 321 THR A N 1
ATOM 2680 C CA . THR A 1 321 ? -10.619 7.974 25.779 1.00 85.88 321 THR A CA 1
ATOM 2681 C C . THR A 1 321 ? -11.010 9.421 26.033 1.00 85.88 321 THR A C 1
ATOM 2683 O O . THR A 1 321 ? -12.203 9.708 26.144 1.00 85.88 321 THR A O 1
ATOM 2686 N N . SER A 1 322 ? -10.027 10.320 26.117 1.00 84.88 322 SER A N 1
ATOM 2687 C CA . SER A 1 322 ? -10.266 11.754 26.305 1.00 84.88 322 SER A CA 1
ATOM 2688 C C . SER A 1 322 ? -10.956 12.357 25.086 1.00 84.88 322 SER A C 1
ATOM 2690 O O . SER A 1 322 ? -11.990 13.002 25.240 1.00 84.88 322 SER A O 1
ATOM 2692 N N . MET A 1 323 ? -10.489 12.029 23.874 1.00 85.88 323 MET A N 1
ATOM 2693 C CA . MET A 1 323 ? -11.135 12.476 22.635 1.00 85.88 323 MET A CA 1
ATOM 2694 C C . MET A 1 323 ? -12.601 12.036 22.574 1.00 85.88 323 MET A C 1
ATOM 2696 O O . MET A 1 323 ? -13.483 12.834 22.257 1.00 85.88 323 MET A O 1
ATOM 2700 N N . HIS A 1 324 ? -12.883 10.780 22.936 1.00 81.06 324 HIS A N 1
ATOM 2701 C CA . HIS A 1 324 ? -14.257 10.303 23.004 1.00 81.06 324 HIS A CA 1
ATOM 2702 C C . HIS A 1 324 ? -15.098 11.115 24.001 1.00 81.06 324 HIS A C 1
ATOM 2704 O O . HIS A 1 324 ? -16.168 11.596 23.633 1.00 81.06 324 HIS A O 1
ATOM 2710 N N . LYS A 1 325 ? -14.632 11.273 25.245 1.00 82.56 325 LYS A N 1
ATOM 2711 C CA . LYS A 1 325 ? -15.386 11.963 26.303 1.00 82.56 325 LYS A CA 1
ATOM 2712 C C . LYS A 1 325 ? -15.682 13.423 25.968 1.00 82.56 325 LYS A C 1
ATOM 2714 O O . LYS A 1 325 ? -16.771 13.891 26.272 1.00 82.56 325 LYS A O 1
ATOM 2719 N N . GLU A 1 326 ? -14.722 14.126 25.380 1.00 79.38 326 GLU A N 1
ATOM 2720 C CA . GLU A 1 326 ? -14.808 15.573 25.177 1.00 79.38 326 GLU A CA 1
ATOM 2721 C C . GLU A 1 326 ? -15.499 15.955 23.861 1.00 79.38 326 GLU A C 1
ATOM 2723 O O . GLU A 1 326 ? -16.180 16.982 23.809 1.00 79.38 326 GLU A O 1
ATOM 2728 N N . PHE A 1 327 ? -15.360 15.148 22.801 1.00 78.50 327 PHE A N 1
ATOM 2729 C CA . PHE A 1 327 ? -15.756 15.553 21.443 1.00 78.50 327 PHE A CA 1
ATOM 2730 C C . PHE A 1 327 ? -16.781 14.643 20.767 1.00 78.50 327 PHE A C 1
ATOM 2732 O O . PHE A 1 327 ? -17.412 15.074 19.807 1.00 78.50 327 PHE A O 1
ATOM 2739 N N . ILE A 1 328 ? -16.970 13.414 21.248 1.00 79.31 328 ILE A N 1
ATOM 2740 C CA . ILE A 1 328 ? -17.823 12.424 20.569 1.00 79.31 328 ILE A CA 1
ATOM 2741 C C . ILE A 1 328 ? -19.045 12.087 21.410 1.00 79.31 328 ILE A C 1
ATOM 2743 O O . ILE A 1 328 ? -20.170 12.103 20.907 1.00 79.31 328 ILE A O 1
ATOM 2747 N N . LYS A 1 329 ? -18.824 11.778 22.689 1.00 78.50 329 LYS A N 1
ATOM 2748 C CA . LYS A 1 329 ? -19.877 11.379 23.612 1.00 78.50 329 LYS A CA 1
ATOM 2749 C C . LYS A 1 329 ? -20.927 12.485 23.699 1.00 78.50 329 LYS A C 1
ATOM 2751 O O . LYS A 1 329 ? -20.581 13.645 23.891 1.00 78.50 329 LYS A O 1
ATOM 2756 N N . ASP A 1 330 ? -22.191 12.107 23.530 1.00 76.06 330 ASP A N 1
ATOM 2757 C CA . ASP A 1 330 ? -23.365 12.981 23.649 1.00 76.06 330 ASP A CA 1
ATOM 2758 C C . ASP A 1 330 ? -23.418 14.149 22.628 1.00 76.06 330 ASP A C 1
ATOM 2760 O O . ASP A 1 330 ? -24.365 14.931 22.637 1.00 76.06 330 ASP A O 1
ATOM 2764 N N . LYS A 1 331 ? -22.444 14.239 21.705 1.00 75.69 331 LYS A N 1
ATOM 2765 C CA . LYS A 1 331 ? -22.336 15.279 20.660 1.00 75.69 331 LYS A CA 1
ATOM 2766 C C . LYS A 1 331 ? -22.574 14.757 19.245 1.00 75.69 331 LYS A C 1
ATOM 2768 O O . LYS A 1 331 ? -22.989 15.520 18.379 1.00 75.69 331 LYS A O 1
ATOM 2773 N N . LEU A 1 332 ? -22.307 13.475 18.999 1.00 75.44 332 LEU A N 1
ATOM 2774 C CA . LEU A 1 332 ? -22.510 12.831 17.702 1.00 75.44 332 LEU A CA 1
ATOM 2775 C C . LEU A 1 332 ? -23.547 11.720 17.820 1.00 75.44 332 LEU A C 1
ATOM 2777 O O . LEU A 1 332 ? -23.489 10.895 18.737 1.00 75.44 332 LEU A O 1
ATOM 2781 N N . LYS A 1 333 ? -24.483 11.661 16.866 1.00 72.94 333 LYS A N 1
ATOM 2782 C CA . LYS A 1 333 ? -25.370 10.503 16.762 1.00 72.94 333 LYS A CA 1
ATOM 2783 C C . LYS A 1 333 ? -24.544 9.292 16.351 1.00 72.94 333 LYS A C 1
ATOM 2785 O O . LYS A 1 333 ? -23.635 9.366 15.527 1.00 72.94 333 LYS A O 1
ATOM 2790 N N . LYS A 1 334 ? -24.911 8.143 16.908 1.00 63.84 334 LYS A N 1
ATOM 2791 C CA . LYS A 1 334 ? -24.246 6.861 16.662 1.00 63.84 334 LYS A CA 1
ATOM 2792 C C . LYS A 1 334 ? -24.214 6.439 15.193 1.00 63.84 334 LYS A C 1
ATOM 2794 O O . LYS A 1 334 ? -23.364 5.627 14.830 1.00 63.84 334 LYS A O 1
ATOM 2799 N N . ASP A 1 335 ? -25.160 6.917 14.395 1.00 67.81 335 ASP A N 1
ATOM 2800 C CA . ASP A 1 335 ? -25.285 6.558 12.981 1.00 67.81 335 ASP A CA 1
ATOM 2801 C C . ASP A 1 335 ? -24.361 7.395 12.088 1.00 67.81 335 ASP A C 1
ATOM 2803 O O . ASP A 1 335 ? -23.958 6.942 11.015 1.00 67.81 335 ASP A O 1
ATOM 2807 N N . ASP A 1 336 ? -23.900 8.532 12.612 1.00 80.62 336 ASP A N 1
ATOM 2808 C CA . ASP A 1 336 ? -23.094 9.506 11.887 1.00 80.62 336 ASP A CA 1
ATOM 2809 C C . ASP A 1 336 ? -21.587 9.289 12.094 1.00 80.62 336 ASP A C 1
ATOM 2811 O O . ASP A 1 336 ? -20.791 9.954 11.445 1.00 80.62 336 ASP A O 1
ATOM 2815 N N . LEU A 1 337 ? -21.157 8.371 12.973 1.00 88.50 337 LEU A N 1
ATOM 2816 C CA . LEU A 1 337 ? -19.736 8.157 13.276 1.00 88.50 337 LEU A CA 1
ATOM 2817 C C . LEU A 1 337 ? -19.150 6.937 12.553 1.00 88.50 337 LEU A C 1
ATOM 2819 O O . LEU A 1 337 ? -19.434 5.787 12.913 1.00 88.50 337 LEU A O 1
ATOM 2823 N N . ILE A 1 338 ? -18.235 7.202 11.619 1.00 92.31 338 ILE A N 1
ATOM 2824 C CA . ILE A 1 338 ? -17.393 6.202 10.957 1.00 92.31 338 ILE A CA 1
ATOM 2825 C C . ILE A 1 338 ? -15.972 6.301 11.502 1.00 92.31 338 ILE A C 1
ATOM 2827 O O . ILE A 1 338 ? -15.357 7.364 11.489 1.00 92.31 338 ILE A O 1
ATOM 2831 N N . VAL A 1 339 ? -15.412 5.177 11.942 1.00 94.31 339 VAL A N 1
ATOM 2832 C CA . VAL A 1 339 ? -14.013 5.119 12.389 1.00 94.31 339 VAL A CA 1
ATOM 2833 C C . VAL A 1 339 ? -13.154 4.450 11.332 1.00 94.31 339 VAL A C 1
ATOM 2835 O O . VAL A 1 339 ? -13.481 3.363 10.866 1.00 94.31 339 VAL A O 1
ATOM 2838 N N . ILE A 1 340 ? -12.023 5.054 10.985 1.00 96.19 340 ILE A N 1
ATOM 2839 C CA . ILE A 1 340 ? -11.016 4.452 10.109 1.00 96.19 340 ILE A CA 1
ATOM 2840 C C . ILE A 1 340 ? -9.636 4.692 10.702 1.00 96.19 340 ILE A C 1
ATOM 2842 O O . ILE A 1 340 ? -9.240 5.830 10.921 1.00 96.19 340 ILE A O 1
ATOM 2846 N N . THR A 1 341 ? -8.902 3.624 11.006 1.00 95.19 341 THR A N 1
ATOM 2847 C CA . THR A 1 341 ? -7.618 3.778 11.698 1.00 95.19 341 THR A CA 1
ATOM 2848 C C . THR A 1 341 ? -6.694 2.577 11.533 1.00 95.19 341 THR A C 1
ATOM 2850 O O . THR A 1 341 ? -7.113 1.437 11.315 1.00 95.19 341 THR A O 1
ATOM 2853 N N . ASN A 1 342 ? -5.404 2.842 11.706 1.00 93.50 342 ASN A N 1
ATOM 2854 C CA . ASN A 1 342 ? -4.357 1.855 11.920 1.00 93.50 342 ASN A CA 1
ATOM 2855 C C . ASN A 1 342 ? -3.934 1.895 13.403 1.00 93.50 342 ASN A C 1
ATOM 2857 O O . ASN A 1 342 ? -2.954 2.567 13.732 1.00 93.50 342 ASN A O 1
ATOM 2861 N N . PRO A 1 343 ? -4.688 1.249 14.318 1.00 90.62 343 PRO A N 1
ATOM 2862 C CA . PRO A 1 343 ? -4.390 1.301 15.745 1.00 90.62 343 PRO A CA 1
ATOM 2863 C C . PRO A 1 343 ? -3.022 0.670 16.053 1.00 90.62 343 PRO A C 1
ATOM 2865 O O . PRO A 1 343 ? -2.522 -0.132 15.266 1.00 90.62 343 PRO A O 1
ATOM 2868 N N . PRO A 1 344 ? -2.418 0.952 17.218 1.00 84.50 344 PRO A N 1
ATOM 2869 C CA . PRO A 1 344 ? -1.184 0.294 17.628 1.00 84.50 344 PRO A CA 1
ATOM 2870 C C . PRO A 1 344 ? -1.337 -1.235 17.649 1.00 84.50 344 PRO A C 1
ATOM 2872 O O . PRO A 1 344 ? -2.256 -1.775 18.269 1.00 84.50 344 PRO A O 1
ATOM 2875 N N . TRP A 1 345 ? -0.401 -1.942 17.016 1.00 80.25 345 TRP A N 1
ATOM 2876 C CA . TRP A 1 345 ? -0.317 -3.406 16.995 1.00 80.25 345 TRP A CA 1
ATOM 2877 C C . TRP A 1 345 ? 1.096 -3.899 17.348 1.00 80.25 345 TRP A C 1
ATOM 2879 O O . TRP A 1 345 ? 2.074 -3.157 17.257 1.00 80.25 345 TRP A O 1
ATOM 2889 N N . GLY A 1 346 ? 1.211 -5.157 17.793 1.00 66.75 346 GLY A N 1
ATOM 2890 C CA . GLY A 1 346 ? 2.484 -5.800 18.153 1.00 66.75 346 GLY A CA 1
ATOM 2891 C C . GLY A 1 346 ? 2.633 -6.169 19.637 1.00 66.75 346 GLY A C 1
ATOM 2892 O O . GLY A 1 346 ? 1.721 -6.012 20.445 1.00 66.75 346 GLY A O 1
ATOM 2893 N N . ARG A 1 347 ? 3.816 -6.686 20.008 1.00 56.75 347 ARG A N 1
ATOM 2894 C CA . ARG A 1 347 ? 4.089 -7.324 21.320 1.00 56.75 347 ARG A CA 1
ATOM 2895 C C . ARG A 1 347 ? 3.990 -6.394 22.538 1.00 56.75 347 ARG A C 1
ATOM 2897 O O . ARG A 1 347 ? 4.015 -6.878 23.664 1.00 56.75 347 ARG A O 1
ATOM 2904 N N . THR A 1 348 ? 3.927 -5.084 22.322 1.00 60.06 348 THR A N 1
ATOM 2905 C CA . THR A 1 348 ? 3.854 -4.052 23.368 1.00 60.06 348 THR A CA 1
ATOM 2906 C C . THR A 1 348 ? 2.440 -3.512 23.578 1.00 60.06 348 THR A C 1
ATOM 2908 O O . THR A 1 348 ? 2.243 -2.652 24.434 1.00 60.06 348 THR A O 1
ATOM 2911 N N . VAL A 1 349 ? 1.452 -3.988 22.814 1.00 73.06 349 VAL A N 1
ATOM 2912 C CA . VAL A 1 349 ? 0.067 -3.529 22.947 1.00 73.06 349 VAL A CA 1
ATOM 2913 C C . VAL A 1 349 ? -0.571 -4.143 24.184 1.00 73.06 349 VAL A C 1
ATOM 2915 O O . VAL A 1 349 ? -0.584 -5.358 24.370 1.00 73.06 349 VAL A O 1
ATOM 2918 N N . ASN A 1 350 ? -1.135 -3.283 25.028 1.00 81.88 350 ASN A N 1
ATOM 2919 C CA . ASN A 1 350 ? -1.942 -3.711 26.158 1.00 81.88 350 ASN A CA 1
ATOM 2920 C C . ASN A 1 350 ? -3.288 -4.251 25.638 1.00 81.88 350 ASN A C 1
ATOM 2922 O O . ASN A 1 350 ? -4.137 -3.482 25.183 1.00 81.88 350 ASN A O 1
ATOM 2926 N N . LEU A 1 351 ? -3.468 -5.574 25.712 1.00 80.12 351 LEU A N 1
ATOM 2927 C CA . LEU A 1 351 ? -4.669 -6.270 25.235 1.00 80.12 351 LEU A CA 1
ATOM 2928 C C . LEU A 1 351 ? -5.952 -5.791 25.923 1.00 80.12 351 LEU A C 1
ATOM 2930 O O . LEU A 1 351 ? -6.999 -5.743 25.290 1.00 80.12 351 LEU A O 1
ATOM 2934 N N . GLU A 1 352 ? -5.885 -5.399 27.194 1.00 82.56 352 GLU A N 1
ATOM 2935 C CA . GLU A 1 352 ? -7.048 -4.898 27.928 1.00 82.56 352 GLU A CA 1
ATOM 2936 C C . GLU A 1 352 ? -7.517 -3.550 27.368 1.00 82.56 352 GLU A C 1
ATOM 2938 O O . GLU A 1 352 ? -8.703 -3.374 27.081 1.00 82.56 352 GLU A O 1
ATOM 2943 N N . LYS A 1 353 ? -6.582 -2.616 27.138 1.00 82.75 353 LYS A N 1
ATOM 2944 C CA . LYS A 1 353 ? -6.879 -1.324 26.495 1.00 82.75 353 LYS A CA 1
ATOM 2945 C C . LYS A 1 353 ? -7.398 -1.517 25.071 1.00 82.75 353 LYS A C 1
ATOM 2947 O O . LYS A 1 353 ? -8.373 -0.875 24.690 1.00 82.75 353 LYS A O 1
ATOM 2952 N N . PHE A 1 354 ? -6.791 -2.430 24.313 1.00 84.38 354 PHE A N 1
ATOM 2953 C CA . PHE A 1 354 ? -7.233 -2.761 22.960 1.00 84.38 354 PHE A CA 1
ATOM 2954 C C . PHE A 1 354 ? -8.662 -3.325 22.953 1.00 84.38 354 PHE A C 1
ATOM 2956 O O . PHE A 1 354 ? -9.513 -2.832 22.222 1.00 84.38 354 PHE A O 1
ATOM 2963 N N . ASN A 1 355 ? -8.976 -4.283 23.826 1.00 85.00 355 ASN A N 1
ATOM 2964 C CA . ASN A 1 355 ? -10.319 -4.858 23.919 1.00 85.00 355 ASN A CA 1
ATOM 2965 C C . ASN A 1 355 ? -11.368 -3.835 24.381 1.00 85.00 355 ASN A C 1
ATOM 2967 O O . ASN A 1 355 ? -12.495 -3.854 23.888 1.00 85.00 355 ASN A O 1
ATOM 2971 N N . LYS A 1 356 ? -11.010 -2.923 25.296 1.00 85.62 356 LYS A N 1
ATOM 2972 C CA . LYS A 1 356 ? -11.874 -1.796 25.694 1.00 85.62 356 LYS A CA 1
ATOM 2973 C C . LYS A 1 356 ? -12.183 -0.883 24.505 1.00 85.62 356 LYS A C 1
ATOM 2975 O O . LYS A 1 356 ? -13.340 -0.521 24.316 1.00 85.62 356 LYS A O 1
ATOM 2980 N N . MET A 1 357 ? -11.183 -0.580 23.677 1.00 88.56 357 MET A N 1
ATOM 2981 C CA . MET A 1 357 ? -11.365 0.173 22.432 1.00 88.56 357 MET A CA 1
ATOM 2982 C C . MET A 1 357 ? -12.294 -0.562 21.456 1.00 88.56 357 MET A C 1
ATOM 2984 O O . MET A 1 357 ? -13.232 0.043 20.954 1.00 88.56 357 MET A O 1
ATOM 2988 N N . ILE A 1 358 ? -12.104 -1.865 21.225 1.00 89.31 358 ILE A N 1
ATOM 2989 C CA . ILE A 1 358 ? -12.982 -2.629 20.319 1.00 89.31 358 ILE A CA 1
ATOM 2990 C C . ILE A 1 358 ? -14.434 -2.632 20.805 1.00 89.31 358 ILE A C 1
ATOM 2992 O O . ILE A 1 358 ? -15.329 -2.312 20.028 1.00 89.31 358 ILE A O 1
ATOM 2996 N N . LYS A 1 359 ? -14.677 -2.905 22.095 1.00 87.31 359 LYS A N 1
ATOM 2997 C CA . LYS A 1 359 ? -16.033 -2.838 22.670 1.00 87.31 359 LYS A CA 1
ATOM 2998 C C . LYS A 1 359 ? -16.653 -1.456 22.507 1.00 87.31 359 LYS A C 1
ATOM 3000 O O . LYS A 1 359 ? -17.830 -1.344 22.184 1.00 87.31 359 LYS A O 1
ATOM 3005 N N . PHE A 1 360 ? -15.863 -0.408 22.725 1.00 86.75 360 PHE A N 1
ATOM 3006 C CA . PHE A 1 360 ? -16.314 0.957 22.508 1.00 86.75 360 PHE A CA 1
ATOM 3007 C C . PHE A 1 360 ? -16.778 1.176 21.059 1.00 86.75 360 PHE A C 1
ATOM 3009 O O . PHE A 1 360 ? -17.866 1.716 20.851 1.00 86.75 360 PHE A O 1
ATOM 3016 N N . LEU A 1 361 ? -15.970 0.753 20.080 1.00 89.44 361 LEU A N 1
ATOM 3017 C CA . LEU A 1 361 ? -16.263 0.925 18.657 1.00 89.44 361 LEU A CA 1
ATOM 3018 C C . LEU A 1 361 ? -17.562 0.208 18.273 1.00 89.44 361 LEU A C 1
ATOM 3020 O O . LEU A 1 361 ? -18.420 0.796 17.622 1.00 89.44 361 LEU A O 1
ATOM 3024 N N . GLU A 1 362 ? -17.756 -1.020 18.761 1.00 88.31 362 GLU A N 1
ATOM 3025 C CA . GLU A 1 362 ? -18.982 -1.787 18.510 1.00 88.31 362 GLU A CA 1
ATOM 3026 C C . GLU A 1 362 ? -20.248 -1.095 19.053 1.00 88.31 362 GLU A C 1
ATOM 3028 O O . GLU A 1 362 ? -21.311 -1.179 18.436 1.00 88.31 362 GLU A O 1
ATOM 3033 N N . ILE A 1 363 ? -20.144 -0.398 20.192 1.00 84.25 363 ILE A N 1
ATOM 3034 C CA . ILE A 1 363 ? -21.280 0.251 20.871 1.00 84.25 363 ILE A CA 1
ATOM 3035 C C . ILE A 1 363 ? -21.636 1.614 20.256 1.00 84.25 363 ILE A C 1
ATOM 3037 O O . ILE A 1 363 ? -22.811 2.003 20.281 1.00 84.25 363 ILE A O 1
ATOM 3041 N N . ASN A 1 364 ? -20.642 2.358 19.761 1.00 83.44 364 ASN A N 1
ATOM 3042 C CA . ASN A 1 364 ? -20.793 3.788 19.458 1.00 83.44 364 ASN A CA 1
ATOM 3043 C C . ASN A 1 364 ? -20.676 4.145 17.975 1.00 83.44 364 ASN A C 1
ATOM 3045 O O . ASN A 1 364 ? -21.164 5.201 17.586 1.00 83.44 364 ASN A O 1
ATOM 3049 N N . CYS A 1 365 ? -20.079 3.294 17.143 1.00 85.19 365 CYS A N 1
ATOM 3050 C CA . CYS A 1 365 ? -19.852 3.595 15.728 1.00 85.19 365 CYS A CA 1
ATOM 3051 C C . CYS A 1 365 ? -20.850 2.855 14.835 1.00 85.19 365 CYS A C 1
ATOM 3053 O O . CYS A 1 365 ? -21.283 1.745 15.172 1.00 85.19 365 CYS A O 1
ATOM 3055 N N . SER A 1 366 ? -21.234 3.459 13.710 1.00 87.00 366 SER A N 1
ATOM 3056 C CA . SER A 1 366 ? -22.072 2.800 12.700 1.00 87.00 366 SER A CA 1
ATOM 3057 C C . SER A 1 366 ? -21.247 1.812 11.883 1.00 87.00 366 SER A C 1
ATOM 3059 O O . SER A 1 366 ? -21.636 0.653 11.712 1.00 87.00 366 SER A O 1
ATOM 3061 N N . GLN A 1 367 ? -20.062 2.256 11.462 1.00 91.88 367 GLN A N 1
ATOM 3062 C CA . GLN A 1 367 ? -19.072 1.455 10.757 1.00 91.88 367 GLN A CA 1
ATOM 3063 C C . GLN A 1 367 ? -17.663 1.717 11.293 1.00 91.88 367 GLN A C 1
ATOM 3065 O O . GLN A 1 367 ? -17.324 2.827 11.714 1.00 91.88 367 GLN A O 1
ATOM 3070 N N . CYS A 1 368 ? -16.815 0.690 11.264 1.00 94.31 368 CYS A N 1
ATOM 3071 C CA . CYS A 1 368 ? -15.393 0.836 11.578 1.00 94.31 368 CYS A CA 1
ATOM 3072 C C . CYS A 1 368 ? -14.527 0.094 10.572 1.00 94.31 368 CYS A C 1
ATOM 3074 O O . CYS A 1 368 ? -14.819 -1.048 10.246 1.00 94.31 368 CYS A O 1
ATOM 3076 N N . TYR A 1 369 ? -13.416 0.697 10.169 1.00 96.12 369 TYR A N 1
ATOM 3077 C CA . TYR A 1 369 ? -12.433 0.136 9.253 1.00 96.12 369 TYR A CA 1
ATOM 3078 C C . TYR A 1 369 ? -11.074 0.128 9.950 1.00 96.12 369 TYR A C 1
ATOM 3080 O O . TYR A 1 369 ? -10.491 1.179 10.217 1.00 96.12 369 TYR A O 1
ATOM 3088 N N . LEU A 1 370 ? -10.573 -1.057 10.293 1.00 95.44 370 LEU A N 1
ATOM 3089 C CA . LEU A 1 370 ? -9.334 -1.197 11.057 1.00 95.44 370 LEU A CA 1
ATOM 3090 C C . LEU A 1 370 ? -8.269 -1.926 10.247 1.00 95.44 370 LEU A C 1
ATOM 3092 O O . LEU A 1 370 ? -8.550 -2.949 9.620 1.00 95.44 370 LEU A O 1
ATOM 3096 N N . LEU A 1 371 ? -7.031 -1.442 10.334 1.00 94.69 371 LEU A N 1
ATOM 3097 C CA . LEU A 1 371 ? -5.841 -2.185 9.931 1.00 94.69 371 LEU A CA 1
ATOM 3098 C C . LEU A 1 371 ? -5.171 -2.786 11.165 1.00 94.69 371 LEU A C 1
ATOM 3100 O O . LEU A 1 371 ? -4.577 -2.074 11.969 1.00 94.69 371 LEU A O 1
ATOM 3104 N N . ILE A 1 372 ? -5.265 -4.101 11.318 1.00 92.44 372 ILE A N 1
ATOM 3105 C CA . ILE A 1 372 ? -4.750 -4.810 12.495 1.00 92.44 372 ILE A CA 1
ATOM 3106 C C . ILE A 1 372 ? -3.715 -5.856 12.106 1.00 92.44 372 ILE A C 1
ATOM 3108 O O . ILE A 1 372 ? -3.682 -6.336 10.971 1.00 92.44 372 ILE A O 1
ATOM 3112 N N . ALA A 1 373 ? -2.890 -6.277 13.058 1.00 89.81 373 ALA A N 1
ATOM 3113 C CA . ALA A 1 373 ? -2.014 -7.414 12.831 1.00 89.81 373 ALA A CA 1
ATOM 3114 C C . ALA A 1 373 ? -2.823 -8.715 12.667 1.00 89.81 373 ALA A C 1
ATOM 3116 O O . ALA A 1 373 ? -3.875 -8.908 13.283 1.00 89.81 373 ALA A O 1
ATOM 3117 N N . SER A 1 374 ? -2.340 -9.633 11.822 1.00 88.88 374 SER A N 1
ATOM 3118 C CA . SER A 1 374 ? -3.086 -10.860 11.489 1.00 88.88 374 SER A CA 1
ATOM 3119 C C . SER A 1 374 ? -3.389 -11.755 12.691 1.00 88.88 374 SER A C 1
ATOM 3121 O O . SER A 1 374 ? -4.416 -12.437 12.697 1.00 88.88 374 SER A O 1
ATOM 3123 N N . ASP A 1 375 ? -2.507 -11.752 13.688 1.00 84.25 375 ASP A N 1
ATOM 3124 C CA . ASP A 1 375 ? -2.625 -12.477 14.954 1.00 84.25 375 ASP A CA 1
ATOM 3125 C C . ASP A 1 375 ? -3.644 -11.847 15.914 1.00 84.25 375 ASP A C 1
ATOM 3127 O O . ASP A 1 375 ? -4.188 -12.547 16.761 1.00 84.25 375 ASP A O 1
ATOM 3131 N N . GLN A 1 376 ? -3.968 -10.561 15.767 1.00 84.12 376 GLN A N 1
ATOM 3132 C CA . GLN A 1 376 ? -5.017 -9.909 16.558 1.00 84.12 376 GLN A CA 1
ATOM 3133 C C . GLN A 1 376 ? -6.423 -10.266 16.071 1.00 84.12 376 GLN A C 1
ATOM 3135 O O . GLN A 1 376 ? -7.365 -10.274 16.858 1.00 84.12 376 GLN A O 1
ATOM 3140 N N . PHE A 1 377 ? -6.586 -10.608 14.790 1.00 86.31 377 PHE A N 1
ATOM 3141 C CA . PHE A 1 377 ? -7.907 -10.876 14.212 1.00 86.31 377 PHE A CA 1
ATOM 3142 C C . PHE A 1 377 ? -8.643 -12.050 14.866 1.00 86.31 377 PHE A C 1
ATOM 3144 O O . PHE A 1 377 ? -9.868 -12.104 14.843 1.00 86.31 377 PHE A O 1
ATOM 3151 N N . GLN A 1 378 ? -7.915 -12.987 15.476 1.00 80.81 378 GLN A N 1
ATOM 3152 C CA . GLN A 1 378 ? -8.524 -14.112 16.188 1.00 80.81 378 GLN A CA 1
ATOM 3153 C C . GLN A 1 378 ? -9.398 -13.681 17.379 1.00 80.81 378 GLN A C 1
ATOM 3155 O O . GLN A 1 378 ? -10.264 -14.445 17.788 1.00 80.81 378 GLN A O 1
ATOM 3160 N N . PHE A 1 379 ? -9.199 -12.469 17.910 1.00 81.19 379 PHE A N 1
ATOM 3161 C CA . PHE A 1 379 ? -9.961 -11.933 19.041 1.00 81.19 379 PHE A CA 1
ATOM 3162 C C . PHE A 1 379 ? -11.258 -11.220 18.629 1.00 81.19 379 PHE A C 1
ATOM 3164 O O . PHE A 1 379 ? -12.016 -10.790 19.494 1.00 81.19 379 PHE A O 1
ATOM 3171 N N . PHE A 1 380 ? -11.523 -11.084 17.327 1.00 86.75 380 PHE A N 1
ATOM 3172 C CA . PHE A 1 380 ? -12.712 -10.407 16.817 1.00 86.75 380 PHE A CA 1
ATOM 3173 C C . PHE A 1 380 ? -13.858 -11.392 16.582 1.00 86.75 380 PHE A C 1
ATOM 3175 O O . PHE A 1 380 ? -13.666 -12.490 16.050 1.00 86.75 380 PHE A O 1
ATOM 3182 N N . ASN A 1 381 ? -15.082 -10.976 16.918 1.00 87.50 381 ASN A N 1
ATOM 3183 C CA . ASN A 1 381 ? -16.278 -11.735 16.569 1.00 87.50 381 ASN A CA 1
ATOM 3184 C C . ASN A 1 381 ? -16.522 -11.650 15.053 1.00 87.50 381 ASN A C 1
ATOM 3186 O O . ASN A 1 381 ? -16.928 -10.610 14.541 1.00 87.50 381 ASN A O 1
ATOM 3190 N N . LYS A 1 382 ? -16.322 -12.763 14.341 1.00 85.81 382 LYS A N 1
ATOM 3191 C CA . LYS A 1 382 ? -16.436 -12.842 12.873 1.00 85.81 382 LYS A CA 1
ATOM 3192 C C . LYS A 1 382 ? -17.860 -12.651 12.334 1.00 85.81 382 LYS A C 1
ATOM 3194 O O . LYS A 1 382 ? -18.011 -12.431 11.135 1.00 85.81 382 LYS A O 1
ATOM 3199 N N . ARG A 1 383 ? -18.892 -12.730 13.186 1.00 83.06 383 ARG A N 1
ATOM 3200 C CA . ARG A 1 383 ? -20.269 -12.359 12.807 1.00 83.06 383 ARG A CA 1
ATOM 3201 C C . ARG A 1 383 ? -20.422 -10.844 12.670 1.00 83.06 383 ARG A C 1
ATOM 3203 O O . ARG A 1 383 ? -21.086 -10.372 11.757 1.00 83.06 383 ARG A O 1
ATOM 3210 N N . LYS A 1 384 ? -19.728 -10.090 13.524 1.00 87.19 384 LYS A N 1
ATOM 3211 C CA . LYS A 1 384 ? -19.737 -8.621 13.537 1.00 87.19 384 LYS A CA 1
ATOM 3212 C C . LYS A 1 384 ? -18.692 -8.020 12.604 1.00 87.19 384 LYS A C 1
ATOM 3214 O O . LYS A 1 384 ? -18.976 -7.078 11.874 1.00 87.19 384 LYS A O 1
ATOM 3219 N N . TRP A 1 385 ? -17.493 -8.596 12.595 1.00 92.12 385 TRP A N 1
ATOM 3220 C CA . TRP A 1 385 ? -16.341 -8.078 11.862 1.00 92.12 385 TRP A CA 1
ATOM 3221 C C . TRP A 1 385 ? -16.058 -8.886 10.598 1.00 92.12 385 TRP A C 1
ATOM 3223 O O . TRP A 1 385 ? -15.913 -10.109 10.625 1.00 92.12 385 TRP A O 1
ATOM 3233 N N . GLU A 1 386 ? -15.979 -8.193 9.473 1.00 93.38 386 GLU A N 1
ATOM 3234 C CA . GLU A 1 386 ? -15.675 -8.727 8.154 1.00 93.38 386 GLU A CA 1
ATOM 3235 C C . GLU A 1 386 ? -14.189 -8.613 7.856 1.00 93.38 386 GLU A C 1
ATOM 3237 O O . GLU A 1 386 ? -13.574 -7.596 8.161 1.00 93.38 386 GLU A O 1
ATOM 3242 N N . LEU A 1 387 ? -13.616 -9.628 7.213 1.00 94.31 387 LEU A N 1
ATOM 3243 C CA . LEU A 1 387 ? -12.286 -9.533 6.625 1.00 94.31 387 LEU A CA 1
ATOM 3244 C C . LEU A 1 387 ? -12.402 -9.049 5.179 1.00 94.31 387 LEU A C 1
ATOM 3246 O O . LEU A 1 387 ? -12.977 -9.748 4.348 1.00 94.31 387 LEU A O 1
ATOM 3250 N N . LEU A 1 388 ? -11.801 -7.902 4.874 1.00 94.06 388 LEU A N 1
ATOM 3251 C CA . LEU A 1 388 ? -11.855 -7.295 3.543 1.00 94.06 388 LEU A CA 1
ATOM 3252 C C . LEU A 1 388 ? -10.598 -7.600 2.717 1.00 94.06 388 LEU A C 1
ATOM 3254 O O . LEU A 1 388 ? -10.685 -7.986 1.550 1.00 94.06 388 LEU A O 1
ATOM 3258 N N . ALA A 1 389 ? -9.416 -7.460 3.324 1.00 93.88 389 ALA A N 1
ATOM 3259 C CA . ALA A 1 389 ? -8.131 -7.716 2.671 1.00 93.88 389 ALA A CA 1
ATOM 3260 C C . ALA A 1 389 ? -7.039 -8.103 3.678 1.00 93.88 389 ALA A C 1
ATOM 3262 O O . ALA A 1 389 ? -7.159 -7.844 4.874 1.00 93.88 389 ALA A O 1
ATOM 3263 N N . GLU A 1 390 ? -5.943 -8.685 3.185 1.00 93.75 390 GLU A N 1
ATOM 3264 C CA . GLU A 1 390 ? -4.820 -9.152 4.013 1.00 93.75 390 GLU A CA 1
ATOM 3265 C C . GLU A 1 390 ? -3.482 -8.546 3.554 1.00 93.75 390 GLU A C 1
ATOM 3267 O O . GLU A 1 390 ? -2.634 -9.268 3.024 1.00 93.75 390 GLU A O 1
ATOM 3272 N N . PRO A 1 391 ? -3.280 -7.219 3.658 1.00 92.88 391 PRO A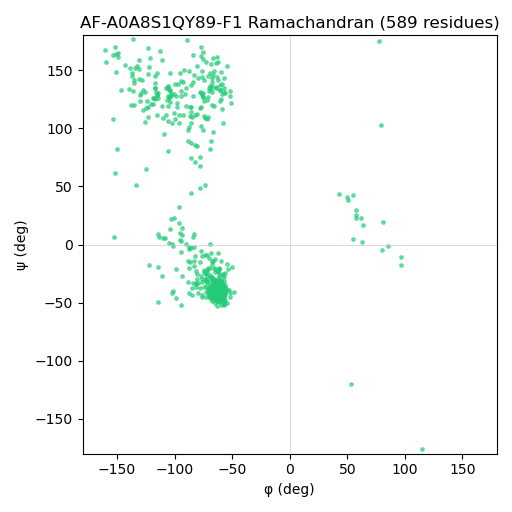 N 1
ATOM 3273 C CA . PRO A 1 391 ? -2.067 -6.592 3.156 1.00 92.88 391 PRO A CA 1
ATOM 3274 C C . PRO A 1 391 ? -0.818 -6.950 3.970 1.00 92.88 391 PRO A C 1
ATOM 3276 O O . PRO A 1 391 ? -0.849 -7.099 5.194 1.00 92.88 391 PRO A O 1
ATOM 3279 N N . LEU A 1 392 ? 0.326 -7.008 3.291 1.00 89.81 392 LEU A N 1
ATOM 3280 C CA . LEU A 1 392 ? 1.641 -7.033 3.929 1.00 89.81 392 LEU A CA 1
ATOM 3281 C C . LEU A 1 392 ? 2.118 -5.596 4.202 1.00 89.81 392 LEU A C 1
ATOM 3283 O O . LEU A 1 392 ? 2.337 -4.830 3.262 1.00 89.81 392 LEU A O 1
ATOM 3287 N N . VAL A 1 393 ? 2.327 -5.250 5.474 1.00 88.69 393 VAL A N 1
ATOM 3288 C CA . VAL A 1 393 ? 2.730 -3.906 5.926 1.00 88.69 393 VAL A CA 1
ATOM 3289 C C . VAL A 1 393 ? 4.027 -4.011 6.720 1.00 88.69 393 VAL A C 1
ATOM 3291 O O . VAL A 1 393 ? 4.089 -4.701 7.733 1.00 88.69 393 VAL A O 1
ATOM 3294 N N . GLY A 1 394 ? 5.099 -3.370 6.245 1.00 81.25 394 GLY A N 1
ATOM 3295 C CA . GLY A 1 394 ? 6.396 -3.379 6.940 1.00 81.25 394 GLY A CA 1
ATOM 3296 C C . GLY A 1 394 ? 6.990 -4.778 7.179 1.00 81.25 394 GLY A C 1
ATOM 3297 O O . GLY A 1 394 ? 7.743 -4.967 8.127 1.00 81.25 394 GLY A O 1
ATOM 3298 N N . GLY A 1 395 ? 6.625 -5.771 6.356 1.00 83.38 395 GLY A N 1
ATOM 3299 C CA . GLY A 1 395 ? 7.029 -7.174 6.525 1.00 83.38 395 GLY A CA 1
ATOM 3300 C C . GLY A 1 395 ? 6.136 -7.997 7.464 1.00 83.38 395 GLY A C 1
ATOM 3301 O O . GLY A 1 395 ? 6.356 -9.199 7.605 1.00 83.38 395 GLY A O 1
ATOM 3302 N N . GLN A 1 396 ? 5.109 -7.392 8.061 1.00 85.50 396 GLN A N 1
ATOM 3303 C CA . GLN A 1 396 ? 4.114 -8.061 8.893 1.00 85.50 396 GLN A CA 1
ATOM 3304 C C . GLN A 1 396 ? 2.798 -8.227 8.130 1.00 85.50 396 GLN A C 1
ATOM 3306 O O . GLN A 1 396 ? 2.303 -7.292 7.502 1.00 85.50 396 GLN A O 1
ATOM 3311 N N . TRP A 1 397 ? 2.221 -9.430 8.167 1.00 90.00 397 TRP A N 1
ATOM 3312 C CA . TRP A 1 397 ? 0.891 -9.653 7.607 1.00 90.00 397 TRP A CA 1
ATOM 3313 C C . TRP A 1 397 ? -0.158 -8.981 8.485 1.00 90.00 397 TRP A C 1
ATOM 3315 O O . TRP A 1 397 ? -0.251 -9.240 9.690 1.00 90.00 397 TRP A O 1
ATOM 3325 N N . THR A 1 398 ? -0.986 -8.160 7.861 1.00 92.94 398 THR A N 1
ATOM 3326 C CA . THR A 1 398 ? -2.062 -7.403 8.501 1.00 92.94 398 THR A CA 1
ATOM 3327 C C . THR A 1 398 ? -3.394 -7.728 7.845 1.00 92.94 398 THR A C 1
ATOM 3329 O O . THR A 1 398 ? -3.442 -8.390 6.808 1.00 92.94 398 THR A O 1
ATOM 3332 N N . LYS A 1 399 ? -4.481 -7.292 8.471 1.00 94.44 399 LYS A N 1
ATOM 3333 C CA . LYS A 1 399 ? -5.847 -7.483 7.999 1.00 94.44 399 LYS A CA 1
ATOM 3334 C C . LYS A 1 399 ? -6.569 -6.151 8.003 1.00 94.44 399 LYS A C 1
ATOM 3336 O O . LYS A 1 399 ? -6.544 -5.451 9.012 1.00 94.44 399 LYS A O 1
ATOM 3341 N N . ILE A 1 400 ? -7.205 -5.839 6.880 1.00 95.75 400 ILE A N 1
ATOM 3342 C CA . ILE A 1 400 ? -8.216 -4.791 6.795 1.00 95.75 400 ILE A CA 1
ATOM 3343 C C . ILE A 1 400 ? -9.539 -5.442 7.159 1.00 95.75 400 ILE A C 1
ATOM 3345 O O . ILE A 1 400 ? -9.973 -6.380 6.483 1.00 95.75 400 ILE A O 1
ATOM 3349 N N . ILE A 1 401 ? -10.152 -4.960 8.232 1.00 95.25 401 ILE A N 1
ATOM 3350 C CA . ILE A 1 401 ? -11.420 -5.480 8.729 1.00 95.25 401 ILE A CA 1
ATOM 3351 C C . ILE A 1 401 ? -12.465 -4.379 8.814 1.00 95.25 401 ILE A C 1
ATOM 3353 O O . ILE A 1 401 ? -12.130 -3.232 9.111 1.00 95.25 401 ILE A O 1
ATOM 3357 N N . LYS A 1 402 ? -13.723 -4.747 8.572 1.00 95.12 402 LYS A N 1
ATOM 3358 C CA . LYS A 1 402 ? -14.876 -3.854 8.670 1.00 95.12 402 LYS A CA 1
ATOM 3359 C C . LYS A 1 402 ? -15.823 -4.320 9.763 1.00 95.12 402 LYS A C 1
ATOM 3361 O O . LYS A 1 402 ? -16.207 -5.482 9.785 1.00 95.12 402 LYS A O 1
ATOM 3366 N N . TYR A 1 403 ? -16.230 -3.415 10.634 1.00 93.50 403 TYR A N 1
ATOM 3367 C CA . TYR A 1 403 ? -17.429 -3.561 11.446 1.00 93.50 403 TYR A CA 1
ATOM 3368 C C . TYR A 1 403 ? -18.572 -2.818 10.776 1.00 93.50 403 TYR A C 1
ATOM 3370 O O . TYR A 1 403 ? -18.385 -1.697 10.300 1.00 93.50 403 TYR A O 1
ATOM 3378 N N . ASP A 1 404 ? -19.743 -3.438 10.768 1.00 88.94 404 ASP A N 1
ATOM 3379 C CA . ASP A 1 404 ? -20.988 -2.813 10.348 1.00 88.94 404 ASP A CA 1
ATOM 3380 C C . ASP A 1 404 ? -22.082 -3.238 11.325 1.00 88.94 404 ASP A C 1
ATOM 3382 O O . ASP A 1 404 ? -22.332 -4.437 11.499 1.00 88.94 404 ASP A O 1
ATOM 3386 N N . ARG A 1 405 ? -22.706 -2.265 11.996 1.00 84.56 405 ARG A N 1
ATOM 3387 C CA . ARG A 1 405 ? -23.713 -2.530 13.033 1.00 84.56 405 ARG A CA 1
ATOM 3388 C C . ARG A 1 405 ? -24.889 -3.350 12.496 1.00 84.56 405 ARG A C 1
ATOM 3390 O O . ARG A 1 405 ? -25.414 -4.200 13.210 1.00 84.56 405 ARG A O 1
ATOM 3397 N N . ASN A 1 406 ? -25.269 -3.139 11.237 1.00 81.12 406 ASN A N 1
ATOM 3398 C CA . ASN A 1 406 ? -26.447 -3.774 10.641 1.00 81.12 406 ASN A CA 1
ATOM 3399 C C . ASN A 1 406 ? -26.165 -5.189 10.111 1.00 81.12 406 ASN A C 1
ATOM 3401 O O . ASN A 1 406 ? -27.072 -5.882 9.645 1.00 81.12 406 ASN A O 1
ATOM 3405 N N . ARG A 1 407 ? -24.916 -5.655 10.201 1.00 77.00 407 ARG A N 1
ATOM 3406 C CA . ARG A 1 407 ? -24.487 -6.919 9.601 1.00 77.00 407 ARG A CA 1
ATOM 3407 C C . ARG A 1 407 ? -25.088 -8.155 10.253 1.00 77.00 407 ARG A C 1
ATOM 3409 O O . ARG A 1 407 ? -25.420 -9.094 9.542 1.00 77.00 407 ARG A O 1
ATOM 3416 N N . GLU A 1 408 ? -25.245 -8.183 11.577 1.00 65.19 408 GLU A N 1
ATOM 3417 C CA . GLU A 1 408 ? -25.863 -9.340 12.249 1.00 65.19 408 GLU A CA 1
ATOM 3418 C C . GLU A 1 408 ? -27.334 -9.505 11.838 1.00 65.19 408 GLU A C 1
ATOM 3420 O O . GLU A 1 408 ? -27.777 -10.631 11.625 1.00 65.19 408 GLU A O 1
ATOM 3425 N N . VAL A 1 409 ? -28.058 -8.399 11.626 1.00 60.81 409 VAL A N 1
ATOM 3426 C CA . VAL A 1 409 ? -29.442 -8.410 11.122 1.00 60.81 409 VAL A CA 1
ATOM 3427 C C . VAL A 1 409 ? -29.493 -8.913 9.677 1.00 60.81 409 VAL A C 1
ATOM 3429 O O . VAL A 1 409 ? -30.342 -9.736 9.342 1.00 60.81 409 VAL A O 1
ATOM 3432 N N . GLN A 1 410 ? -28.553 -8.485 8.828 1.00 59.75 410 GLN A N 1
ATOM 3433 C CA . GLN A 1 410 ? -28.431 -8.972 7.447 1.00 59.75 410 GLN A CA 1
ATOM 3434 C C . GLN A 1 410 ? -28.058 -10.459 7.371 1.00 59.75 410 GLN A C 1
ATOM 3436 O O . GLN A 1 410 ? -28.595 -11.191 6.544 1.00 59.75 410 GLN A O 1
ATOM 3441 N N . LEU A 1 411 ? -27.158 -10.933 8.235 1.00 61.28 411 LEU A N 1
ATOM 3442 C CA . LEU A 1 411 ? -26.794 -12.350 8.317 1.00 61.28 411 LEU A CA 1
ATOM 3443 C C . LEU A 1 411 ? -27.963 -13.198 8.835 1.00 61.28 411 LEU A C 1
ATOM 3445 O O . LEU A 1 411 ? -28.209 -14.269 8.298 1.00 61.28 411 LEU A O 1
ATOM 3449 N N . ALA A 1 412 ? -28.722 -12.706 9.817 1.00 59.44 412 ALA A N 1
ATOM 3450 C CA . ALA A 1 412 ? -29.913 -13.388 10.316 1.00 59.44 412 ALA A CA 1
ATOM 3451 C C . ALA A 1 412 ? -31.032 -13.443 9.265 1.00 59.44 412 ALA A C 1
ATOM 3453 O O . ALA A 1 412 ? -31.636 -14.491 9.081 1.00 59.44 412 ALA A O 1
ATOM 3454 N N . THR A 1 413 ? -31.282 -12.354 8.533 1.00 53.38 413 THR A N 1
ATOM 3455 C CA . THR A 1 413 ? -32.281 -12.323 7.446 1.00 53.38 413 THR A CA 1
ATOM 3456 C C . THR A 1 413 ? -31.865 -13.173 6.251 1.00 53.38 413 THR A C 1
ATOM 3458 O O . THR A 1 413 ? -32.692 -13.903 5.723 1.00 53.38 413 THR A O 1
ATOM 3461 N N . SER A 1 414 ? -30.587 -13.177 5.864 1.00 52.88 414 SER A N 1
ATOM 3462 C CA . SER A 1 414 ? -30.089 -14.101 4.832 1.00 52.88 414 SER A CA 1
ATOM 3463 C C . SER A 1 414 ? -30.112 -15.564 5.290 1.00 52.88 414 SER A C 1
ATOM 3465 O O . SER A 1 414 ? -30.450 -16.432 4.491 1.00 52.88 414 SER A O 1
ATOM 3467 N N . GLU A 1 415 ? -29.851 -15.856 6.568 1.00 53.28 415 GLU A N 1
ATOM 3468 C CA . GLU A 1 415 ? -30.079 -17.187 7.149 1.00 53.28 415 GLU A CA 1
ATOM 3469 C C . GLU A 1 415 ? -31.571 -17.560 7.190 1.00 53.28 415 GLU A C 1
ATOM 3471 O O . GLU A 1 415 ? -31.886 -18.726 6.984 1.00 53.28 415 GLU A O 1
ATOM 3476 N N . ILE A 1 416 ? -32.489 -16.613 7.418 1.00 48.16 416 ILE A N 1
ATOM 3477 C CA . ILE A 1 416 ? -33.946 -16.839 7.371 1.00 48.16 416 ILE A CA 1
ATOM 3478 C C . ILE A 1 416 ? -34.403 -17.115 5.932 1.00 48.16 416 ILE A C 1
ATOM 3480 O O . ILE A 1 416 ? -35.087 -18.105 5.711 1.00 48.16 416 ILE A O 1
ATOM 3484 N N . VAL A 1 417 ? -33.926 -16.354 4.942 1.00 38.38 417 VAL A N 1
ATOM 3485 C CA . VAL A 1 417 ? -34.193 -16.589 3.506 1.00 38.38 417 VAL A CA 1
ATOM 3486 C C . VAL A 1 417 ? -33.590 -17.920 3.020 1.00 38.38 417 VAL A C 1
ATOM 3488 O O . VAL A 1 417 ? -34.139 -18.589 2.145 1.00 38.38 417 VAL A O 1
ATOM 3491 N N . LEU A 1 418 ? -32.467 -18.352 3.603 1.00 39.81 418 LEU A N 1
ATOM 3492 C CA . LEU A 1 418 ? -31.891 -19.680 3.360 1.00 39.81 418 LEU A CA 1
ATOM 3493 C C . LEU A 1 418 ? -32.647 -20.801 4.099 1.00 39.81 418 LEU A C 1
ATOM 3495 O O . LEU A 1 418 ? -32.677 -21.925 3.603 1.00 39.81 418 LEU A O 1
ATOM 3499 N N . LYS A 1 419 ? -33.257 -20.513 5.258 1.00 44.28 419 LYS A N 1
ATOM 3500 C CA . LYS A 1 419 ? -34.065 -21.458 6.054 1.00 44.28 419 LYS A CA 1
ATOM 3501 C C . LYS A 1 419 ? -35.481 -21.639 5.514 1.00 44.28 419 LYS A C 1
ATOM 3503 O O . LYS A 1 419 ? -35.989 -22.751 5.574 1.00 44.28 419 LYS A O 1
ATOM 3508 N N . GLU A 1 420 ? -36.093 -20.610 4.935 1.00 38.72 420 GLU A N 1
ATOM 3509 C CA . GLU A 1 420 ? -37.359 -20.747 4.197 1.00 38.72 420 GLU A CA 1
ATOM 3510 C C . GLU A 1 420 ? -37.201 -21.653 2.966 1.00 38.72 420 GLU A C 1
ATOM 3512 O O . GLU A 1 420 ? -38.153 -22.304 2.552 1.00 38.72 420 GLU A O 1
ATOM 3517 N N . ASN A 1 421 ? -35.973 -21.790 2.455 1.00 39.06 421 ASN A N 1
ATOM 3518 C CA . ASN A 1 421 ? -35.635 -22.690 1.355 1.00 39.06 421 ASN A CA 1
ATOM 3519 C C . ASN A 1 421 ? -35.121 -24.075 1.780 1.00 39.06 421 ASN A C 1
ATOM 3521 O O . ASN A 1 421 ? -34.760 -24.856 0.906 1.00 39.06 421 ASN A O 1
ATOM 3525 N N . ASN A 1 422 ? -35.067 -24.416 3.073 1.00 36.84 422 ASN A N 1
ATOM 3526 C CA . ASN A 1 422 ? -34.700 -25.770 3.501 1.00 36.84 422 ASN A CA 1
ATOM 3527 C C . ASN A 1 422 ? -35.299 -26.133 4.864 1.00 36.84 422 ASN A C 1
ATOM 3529 O O . ASN A 1 422 ? -34.852 -25.680 5.920 1.00 36.84 422 ASN A O 1
ATOM 3533 N N . GLN A 1 423 ? -36.284 -27.025 4.818 1.00 38.28 423 GLN A N 1
ATOM 3534 C CA . GLN A 1 423 ? -36.896 -27.656 5.977 1.00 38.28 423 GLN A CA 1
ATOM 3535 C C . GLN A 1 423 ? -35.957 -28.676 6.659 1.00 38.28 423 GLN A C 1
ATOM 3537 O O . GLN A 1 423 ? -35.249 -29.435 6.002 1.00 38.28 423 GLN A O 1
ATOM 3542 N N . ILE A 1 424 ? -36.090 -28.723 7.993 1.00 37.53 424 ILE A N 1
ATOM 3543 C CA . ILE A 1 424 ? -35.670 -29.750 8.970 1.00 37.53 424 ILE A CA 1
ATOM 3544 C C . ILE A 1 424 ? -34.180 -29.744 9.371 1.00 37.53 424 ILE A C 1
ATOM 3546 O O . ILE A 1 424 ? -33.312 -30.304 8.710 1.00 37.53 424 ILE A O 1
ATOM 3550 N N . ILE A 1 425 ? -33.901 -29.205 10.566 1.00 38.00 425 ILE A N 1
ATOM 3551 C CA . ILE A 1 425 ? -32.664 -29.476 11.313 1.00 38.00 425 ILE A CA 1
ATOM 3552 C C . ILE A 1 425 ? -32.965 -30.586 12.330 1.00 38.00 425 ILE A C 1
ATOM 3554 O O . ILE A 1 425 ? -33.715 -30.381 13.281 1.00 38.00 425 ILE A O 1
ATOM 3558 N N . SER A 1 426 ? -32.382 -31.764 12.110 1.00 46.28 426 SER A N 1
ATOM 3559 C CA . SER A 1 426 ? -32.466 -32.946 12.975 1.00 46.28 426 SER A CA 1
ATOM 3560 C C . SER A 1 426 ? -31.441 -32.913 14.126 1.00 46.28 426 SER A C 1
ATOM 3562 O O . SER A 1 426 ? -30.447 -32.184 14.075 1.00 46.28 426 SER A O 1
ATOM 3564 N N . GLN A 1 427 ? -31.652 -33.745 15.158 1.00 49.72 427 GLN A N 1
ATOM 3565 C CA . GLN A 1 427 ? -30.806 -33.901 16.364 1.00 49.72 427 GLN A CA 1
ATOM 3566 C C . GLN A 1 427 ? -29.298 -34.114 16.094 1.00 49.72 427 GLN A C 1
ATOM 3568 O O . GLN A 1 427 ? -28.467 -33.837 16.959 1.00 49.72 427 GLN A O 1
ATOM 3573 N N . THR A 1 428 ? -28.915 -34.534 14.888 1.00 51.38 428 THR A N 1
ATOM 3574 C CA . THR A 1 428 ? -27.521 -34.612 14.415 1.00 51.38 428 THR A CA 1
ATOM 3575 C C . THR A 1 428 ? -26.800 -33.259 14.398 1.00 51.38 428 THR A C 1
ATOM 3577 O O . THR A 1 428 ? -25.596 -33.202 14.653 1.00 51.38 428 THR A O 1
ATOM 3580 N N . ALA A 1 429 ? -27.513 -32.152 14.169 1.00 53.59 429 ALA A N 1
ATOM 3581 C CA . ALA A 1 429 ? -26.911 -30.819 14.121 1.00 53.59 429 ALA A CA 1
ATOM 3582 C C . ALA A 1 429 ? -26.421 -30.340 15.497 1.00 53.59 429 ALA A C 1
ATOM 3584 O O . ALA A 1 429 ? -25.393 -29.670 15.597 1.00 53.59 429 ALA A O 1
ATOM 3585 N N . THR A 1 430 ? -27.118 -30.718 16.571 1.00 59.75 430 THR A N 1
ATOM 3586 C CA . THR 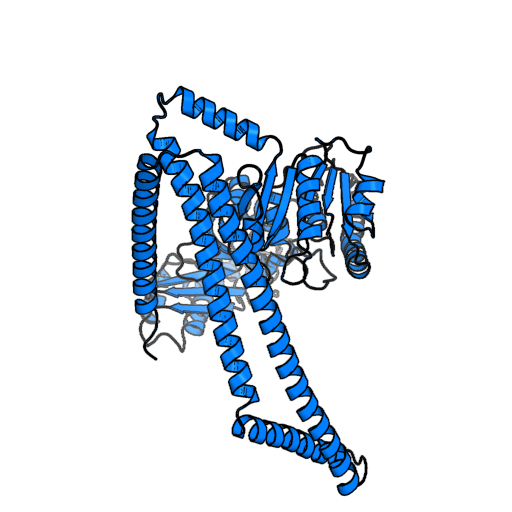A 1 430 ? -26.726 -30.409 17.954 1.00 59.75 430 THR A CA 1
ATOM 3587 C C . THR A 1 430 ? -25.437 -31.130 18.354 1.00 59.75 430 THR A C 1
ATOM 3589 O O . THR A 1 430 ? -24.546 -30.513 18.938 1.00 59.75 430 THR A O 1
ATOM 3592 N N . THR A 1 431 ? -25.271 -32.395 17.959 1.00 60.84 431 THR A N 1
ATOM 3593 C CA . THR A 1 431 ? -24.063 -33.191 18.241 1.00 60.84 431 THR A CA 1
ATOM 3594 C C . THR A 1 431 ? -22.840 -32.664 17.480 1.00 60.84 431 THR A C 1
ATOM 3596 O O . THR A 1 431 ? -21.749 -32.558 18.046 1.00 60.84 431 THR A O 1
ATOM 3599 N N . GLU A 1 432 ? -23.006 -32.252 16.218 1.00 64.12 432 GLU A N 1
ATOM 3600 C CA . GLU A 1 432 ? -21.929 -31.639 15.428 1.00 64.12 432 GLU A CA 1
ATOM 3601 C C . GLU A 1 432 ? -21.485 -30.276 15.968 1.00 64.12 432 GLU A C 1
ATOM 3603 O O . GLU A 1 432 ? -20.289 -29.954 15.919 1.00 64.12 432 GLU A O 1
ATOM 3608 N N . LEU A 1 433 ? -22.427 -29.479 16.482 1.00 66.19 433 LEU A N 1
ATOM 3609 C CA . LEU A 1 433 ? -22.150 -28.169 17.067 1.00 66.19 433 LEU A CA 1
ATOM 3610 C C . LEU A 1 433 ? -21.310 -28.307 18.344 1.00 66.19 433 LEU A C 1
ATOM 3612 O O . LEU A 1 433 ? -20.287 -27.635 18.484 1.00 66.19 433 LEU A O 1
ATOM 3616 N N . ILE A 1 434 ? -21.685 -29.241 19.223 1.00 67.12 434 ILE A N 1
ATOM 3617 C CA . ILE A 1 434 ? -20.946 -29.555 20.455 1.00 67.12 434 ILE A CA 1
ATOM 3618 C C . ILE A 1 434 ? -19.554 -30.105 20.115 1.00 67.12 434 ILE A C 1
ATOM 3620 O O . ILE A 1 434 ? -18.548 -29.623 20.636 1.00 67.12 434 ILE A O 1
ATOM 3624 N N . ALA A 1 435 ? -19.458 -31.027 19.152 1.00 65.94 435 ALA A N 1
ATOM 3625 C CA . ALA A 1 435 ? -18.176 -31.549 18.678 1.00 65.94 435 ALA A CA 1
ATOM 3626 C C . ALA A 1 435 ? -17.315 -30.490 17.962 1.00 65.94 435 ALA A C 1
ATOM 3628 O O . ALA A 1 435 ? -16.111 -30.667 17.786 1.00 65.94 435 ALA A O 1
ATOM 3629 N N . LYS A 1 436 ? -17.894 -29.389 17.475 1.00 70.06 436 LYS A N 1
ATOM 3630 C CA . LYS A 1 436 ? -17.140 -28.262 16.908 1.00 70.06 436 LYS A CA 1
ATOM 3631 C C . LYS A 1 436 ? -16.578 -27.364 18.006 1.00 70.06 436 LYS A C 1
ATOM 3633 O O . LYS A 1 436 ? -15.418 -26.974 17.898 1.00 70.06 436 LYS A O 1
ATOM 3638 N N . GLU A 1 437 ? -17.359 -27.095 19.046 1.00 68.44 437 GLU A N 1
ATOM 3639 C CA . GLU A 1 437 ? -16.927 -26.292 20.192 1.00 68.44 437 GLU A CA 1
ATOM 3640 C C . GLU A 1 437 ? -15.823 -27.005 20.991 1.00 68.44 437 GLU A C 1
ATOM 3642 O O . GLU A 1 437 ? -14.775 -26.418 21.248 1.00 68.44 437 GLU A O 1
ATOM 3647 N N . LEU A 1 438 ? -15.980 -28.305 21.269 1.00 68.12 438 LEU A N 1
ATOM 3648 C CA . LEU A 1 438 ? -14.956 -29.113 21.950 1.00 68.12 438 LEU A CA 1
ATOM 3649 C C . LEU A 1 438 ? -13.694 -29.312 21.096 1.00 68.12 438 LEU A C 1
ATOM 3651 O O . LEU A 1 438 ? -12.579 -29.253 21.608 1.00 68.12 438 LEU A O 1
ATOM 3655 N N . SER A 1 439 ? -13.836 -29.483 19.775 1.00 69.69 439 SER A N 1
ATOM 3656 C CA . SER A 1 439 ? -12.678 -29.536 18.865 1.00 69.69 439 SER A CA 1
ATOM 3657 C C . SER A 1 439 ? -11.888 -28.229 18.878 1.00 69.69 439 SER A C 1
ATOM 3659 O O . SER A 1 439 ? -10.668 -28.259 18.749 1.00 69.69 439 SER A O 1
ATOM 3661 N N . TYR A 1 440 ? -12.568 -27.089 19.011 1.00 65.94 440 TYR A N 1
ATOM 3662 C CA . TYR A 1 440 ? -11.921 -25.786 19.093 1.00 65.94 440 TYR A CA 1
ATOM 3663 C C . TYR A 1 440 ? -11.147 -25.617 20.406 1.00 65.94 440 TYR A C 1
ATOM 3665 O O . TYR A 1 440 ? -10.027 -25.108 20.379 1.00 65.94 440 TYR A O 1
ATOM 3673 N N . GLN A 1 441 ? -11.687 -26.092 21.533 1.00 68.25 441 GLN A N 1
ATOM 3674 C CA . GLN A 1 441 ? -10.960 -26.067 22.806 1.00 68.25 441 GLN A CA 1
ATOM 3675 C C . GLN A 1 441 ? -9.730 -26.980 22.788 1.00 68.25 441 GLN A C 1
ATOM 3677 O O . GLN A 1 441 ? -8.635 -26.511 23.100 1.00 68.25 441 GLN A O 1
ATOM 3682 N N . ARG A 1 442 ? -9.862 -28.219 22.290 1.00 69.81 442 ARG A N 1
ATOM 3683 C CA . ARG A 1 442 ? -8.727 -29.148 22.123 1.00 69.81 442 ARG A CA 1
ATOM 3684 C C . ARG A 1 442 ? -7.628 -28.580 21.219 1.00 69.81 442 ARG A C 1
ATOM 3686 O O . ARG A 1 442 ? -6.445 -28.756 21.498 1.00 69.81 442 ARG A O 1
ATOM 3693 N N . ASP A 1 443 ? -7.991 -27.850 20.162 1.00 67.00 443 ASP A N 1
ATOM 3694 C CA . ASP A 1 443 ? -7.021 -27.167 19.294 1.00 67.00 443 ASP A CA 1
ATOM 3695 C C . ASP A 1 443 ? -6.246 -26.058 20.037 1.00 67.00 443 ASP A C 1
ATOM 3697 O O . ASP A 1 443 ? -5.058 -25.845 19.769 1.00 67.00 443 ASP A O 1
ATOM 3701 N N . ILE A 1 444 ? -6.897 -25.352 20.970 1.00 63.94 444 ILE A N 1
ATOM 3702 C CA . ILE A 1 444 ? -6.254 -24.335 21.814 1.00 63.94 444 ILE A CA 1
ATOM 3703 C C . ILE A 1 444 ? -5.305 -24.994 22.816 1.00 63.94 444 ILE A C 1
ATOM 3705 O O . ILE A 1 444 ? -4.173 -24.527 22.965 1.00 63.94 444 ILE A O 1
ATOM 3709 N N . GLU A 1 445 ? -5.726 -26.083 23.458 1.00 70.06 445 GLU A N 1
ATOM 3710 C CA . GLU A 1 445 ? -4.884 -26.856 24.377 1.00 70.06 445 GLU A CA 1
ATOM 3711 C C . GLU A 1 445 ? -3.651 -27.422 23.668 1.00 70.06 445 GLU A C 1
ATOM 3713 O O . GLU A 1 445 ? -2.528 -27.270 24.151 1.00 70.06 445 GLU A O 1
ATOM 3718 N N . GLU A 1 446 ? -3.820 -28.009 22.480 1.00 72.50 446 GLU A N 1
ATOM 3719 C CA . GLU A 1 446 ? -2.718 -28.529 21.663 1.00 72.50 446 GLU A CA 1
ATOM 3720 C C . GLU A 1 446 ? -1.718 -27.414 21.304 1.00 72.50 446 GLU A C 1
ATOM 3722 O O . GLU A 1 446 ? -0.498 -27.586 21.411 1.00 72.50 446 GLU A O 1
ATOM 3727 N N . TYR A 1 447 ? -2.220 -26.234 20.928 1.00 70.44 447 TYR A N 1
ATOM 3728 C CA . TYR A 1 447 ? -1.389 -25.072 20.621 1.00 70.44 447 TYR A CA 1
ATOM 3729 C C . TYR A 1 447 ? -0.626 -24.552 21.848 1.00 70.44 447 TYR A C 1
ATOM 3731 O O . TYR A 1 447 ? 0.577 -24.276 21.760 1.00 70.44 447 TYR A O 1
ATOM 3739 N N . GLN A 1 448 ? -1.298 -24.431 22.994 1.00 70.50 448 GLN A N 1
ATOM 3740 C CA . GLN A 1 448 ? -0.679 -24.002 24.249 1.00 70.50 448 GLN A CA 1
ATOM 3741 C C . GLN A 1 448 ? 0.381 -25.006 24.716 1.00 70.50 448 GLN A C 1
ATOM 3743 O O . GLN A 1 448 ? 1.496 -24.603 25.059 1.00 70.50 448 GLN A O 1
ATOM 3748 N N . ASN A 1 449 ? 0.099 -26.307 24.627 1.00 73.81 449 ASN A N 1
ATOM 3749 C CA . ASN A 1 449 ? 1.056 -27.370 24.929 1.00 73.81 449 ASN A CA 1
ATOM 3750 C C . ASN A 1 449 ? 2.292 -27.293 24.031 1.00 73.81 449 ASN A C 1
ATOM 3752 O O . ASN A 1 449 ? 3.422 -27.302 24.524 1.00 73.81 449 ASN A O 1
ATOM 3756 N N . LYS A 1 450 ? 2.105 -27.115 22.719 1.00 77.06 450 LYS A N 1
ATOM 3757 C CA . LYS A 1 450 ? 3.220 -26.942 21.779 1.00 77.06 450 LYS A CA 1
ATOM 3758 C C . LYS A 1 450 ? 4.082 -25.726 22.123 1.00 77.06 450 LYS A C 1
ATOM 3760 O O . LYS A 1 450 ? 5.309 -25.810 22.120 1.00 77.06 450 LYS A O 1
ATOM 3765 N N . LYS A 1 451 ? 3.452 -24.607 22.481 1.00 72.31 451 LYS A N 1
ATOM 3766 C CA . LYS A 1 451 ? 4.148 -23.385 22.900 1.00 72.31 451 LYS A CA 1
ATOM 3767 C C . LYS A 1 451 ? 4.951 -23.595 24.187 1.00 72.31 451 LYS A C 1
ATOM 3769 O O . LYS A 1 451 ? 6.086 -23.127 24.273 1.00 72.31 451 LYS A O 1
ATOM 3774 N N . ILE A 1 452 ? 4.407 -24.326 25.162 1.00 77.12 452 ILE A N 1
ATOM 3775 C CA . ILE A 1 452 ? 5.125 -24.712 26.388 1.00 77.12 452 ILE A CA 1
ATOM 3776 C C . ILE A 1 452 ? 6.339 -25.585 26.047 1.00 77.12 452 ILE A C 1
ATOM 3778 O O . ILE A 1 452 ? 7.426 -25.339 26.577 1.00 77.12 452 ILE A O 1
ATOM 3782 N N . VAL A 1 453 ? 6.195 -26.555 25.141 1.00 78.44 453 VAL A N 1
ATOM 3783 C CA . VAL A 1 453 ? 7.298 -27.419 24.681 1.00 78.44 453 VAL A CA 1
ATOM 3784 C C . VAL A 1 453 ? 8.406 -26.595 24.018 1.00 78.44 453 VAL A C 1
ATOM 3786 O O . VAL A 1 453 ? 9.576 -26.731 24.387 1.00 78.44 453 VAL A O 1
ATOM 3789 N N . ASP A 1 454 ? 8.059 -25.683 23.109 1.00 76.25 454 ASP A N 1
ATOM 3790 C CA . ASP A 1 454 ? 9.027 -24.826 22.414 1.00 76.25 454 ASP A CA 1
ATOM 3791 C C . ASP A 1 454 ? 9.766 -23.884 23.380 1.00 76.25 454 ASP A C 1
ATOM 3793 O O . ASP A 1 454 ? 10.994 -23.748 23.316 1.00 76.25 454 ASP A O 1
ATOM 3797 N N . LEU A 1 455 ? 9.047 -23.271 24.326 1.00 79.56 455 LEU A N 1
ATOM 3798 C CA . LEU A 1 455 ? 9.646 -22.436 25.372 1.00 79.56 455 LEU A CA 1
ATOM 3799 C C . LEU A 1 455 ? 10.569 -23.249 26.287 1.00 79.56 455 LEU A C 1
ATOM 3801 O O . LEU A 1 455 ? 11.651 -22.775 26.634 1.00 79.56 455 LEU A O 1
ATOM 3805 N N . THR A 1 456 ? 10.185 -24.479 26.632 1.00 82.50 456 THR A N 1
ATOM 3806 C CA . THR A 1 456 ? 10.999 -25.393 27.450 1.00 82.50 456 THR A CA 1
ATOM 3807 C C . THR A 1 456 ? 12.277 -25.801 26.716 1.00 82.50 456 THR A C 1
ATOM 3809 O O . THR A 1 456 ? 13.358 -25.808 27.307 1.00 82.50 456 THR A O 1
ATOM 3812 N N . LYS A 1 457 ? 12.196 -26.052 25.404 1.00 82.38 457 LYS A N 1
ATOM 3813 C CA . LYS A 1 457 ? 13.363 -26.342 24.557 1.00 82.38 457 LYS A CA 1
ATOM 3814 C C . LYS A 1 457 ? 14.316 -25.146 24.475 1.00 82.38 457 LYS A C 1
ATOM 3816 O O . LYS A 1 457 ? 15.529 -25.319 24.597 1.00 82.38 457 LYS A O 1
ATOM 3821 N N . ASN A 1 458 ? 13.778 -23.936 24.316 1.00 82.62 458 ASN A N 1
ATOM 3822 C CA . ASN A 1 458 ? 14.566 -22.701 24.295 1.00 82.62 458 ASN A CA 1
ATOM 3823 C C . ASN A 1 458 ? 15.235 -22.426 25.655 1.00 82.62 458 ASN A C 1
ATOM 3825 O O . ASN A 1 458 ? 16.424 -22.115 25.715 1.00 82.62 458 ASN A O 1
ATOM 3829 N N . LEU A 1 459 ? 14.499 -22.626 26.753 1.00 86.62 459 LEU A N 1
ATOM 3830 C CA . LEU A 1 459 ? 15.038 -22.549 28.110 1.00 86.62 459 LEU A CA 1
ATOM 3831 C C . LEU A 1 459 ? 16.209 -23.521 28.285 1.00 86.62 459 LEU A C 1
ATOM 3833 O O . LEU A 1 459 ? 17.282 -23.108 28.717 1.00 86.62 459 LEU A O 1
ATOM 3837 N N . GLY A 1 460 ? 16.033 -24.782 27.877 1.00 79.62 460 GLY A N 1
ATOM 3838 C CA . GLY A 1 460 ? 17.082 -25.798 27.925 1.00 79.62 460 GLY A CA 1
ATOM 3839 C C . GLY A 1 460 ? 18.326 -25.410 27.121 1.00 79.62 460 GLY A C 1
ATOM 3840 O O . GLY A 1 460 ? 19.444 -25.581 27.604 1.00 79.62 460 GLY A O 1
ATOM 3841 N N . ALA A 1 461 ? 18.157 -24.829 25.930 1.00 81.69 461 ALA A N 1
ATOM 3842 C CA . ALA A 1 461 ? 19.270 -24.354 25.109 1.00 81.69 461 ALA A CA 1
ATOM 3843 C C . ALA A 1 461 ? 20.039 -23.194 25.770 1.00 81.69 461 ALA A C 1
ATOM 3845 O O . ALA A 1 461 ? 21.271 -23.205 25.793 1.00 81.69 461 ALA A O 1
ATOM 3846 N N . LEU A 1 462 ? 19.337 -22.212 26.343 1.00 81.25 462 LEU A N 1
ATOM 3847 C CA . LEU A 1 462 ? 19.960 -21.070 27.022 1.00 81.25 462 LEU A CA 1
ATOM 3848 C C . LEU A 1 462 ? 20.625 -21.463 28.343 1.00 81.25 462 LEU A C 1
ATOM 3850 O O . LEU A 1 462 ? 21.724 -20.990 28.627 1.00 81.25 462 LEU A O 1
ATOM 3854 N N . SER A 1 463 ? 20.013 -22.361 29.117 1.00 81.94 463 SER A N 1
ATOM 3855 C CA . SER A 1 463 ? 20.611 -22.909 30.338 1.00 81.94 463 SER A CA 1
ATOM 3856 C C . SER A 1 463 ? 21.859 -23.738 30.034 1.00 81.94 463 SER A C 1
ATOM 3858 O O . SER A 1 463 ? 22.878 -23.550 30.691 1.00 81.94 463 SER A O 1
ATOM 3860 N N . LYS A 1 464 ? 21.839 -24.573 28.983 1.00 84.31 464 LYS A N 1
ATOM 3861 C CA . LYS A 1 464 ? 23.043 -25.276 28.507 1.00 84.31 464 LYS A CA 1
ATOM 3862 C C . LYS A 1 464 ? 24.136 -24.302 28.079 1.00 84.31 464 LYS A C 1
ATOM 3864 O O . LYS A 1 464 ? 25.296 -24.520 28.393 1.00 84.31 464 LYS A O 1
ATOM 3869 N N . LYS A 1 465 ? 23.776 -23.213 27.395 1.00 79.25 465 LYS A N 1
ATOM 3870 C CA . LYS A 1 465 ? 24.723 -22.181 26.957 1.00 79.25 465 LYS A CA 1
ATOM 3871 C C . LYS A 1 465 ? 25.360 -21.434 28.132 1.00 79.25 465 LYS A C 1
ATOM 3873 O O . LYS A 1 465 ? 26.544 -21.133 28.075 1.00 79.25 465 LYS A O 1
ATOM 3878 N N . LEU A 1 466 ? 24.598 -21.156 29.189 1.00 80.31 466 LEU A N 1
ATOM 3879 C CA . LEU A 1 466 ? 25.106 -20.516 30.405 1.00 80.31 466 LEU A CA 1
ATOM 3880 C C . LEU A 1 466 ? 26.023 -21.444 31.217 1.00 80.31 466 LEU A C 1
ATOM 3882 O O . LEU A 1 466 ? 27.014 -20.972 31.762 1.00 80.31 466 LEU A O 1
ATOM 3886 N N . ASN A 1 467 ? 25.711 -22.741 31.262 1.00 80.19 467 ASN A N 1
ATOM 3887 C CA . ASN A 1 467 ? 26.466 -23.741 32.025 1.00 80.19 467 ASN A CA 1
ATOM 3888 C C . ASN A 1 467 ? 27.641 -24.353 31.241 1.00 80.19 467 ASN A C 1
ATOM 3890 O O . ASN A 1 467 ? 28.362 -25.190 31.773 1.00 80.19 467 ASN A O 1
ATOM 3894 N N . ASN A 1 468 ? 27.831 -23.977 29.974 1.00 85.75 468 ASN A N 1
ATOM 3895 C CA . ASN A 1 468 ? 28.920 -24.482 29.147 1.00 85.75 468 ASN A CA 1
ATOM 3896 C C . ASN A 1 468 ? 30.212 -23.696 29.438 1.00 85.75 468 ASN A C 1
ATOM 3898 O O . ASN A 1 468 ? 30.328 -22.515 29.094 1.00 85.75 468 ASN A O 1
ATOM 3902 N N . GLU A 1 469 ? 31.192 -24.363 30.049 1.00 78.50 469 GLU A N 1
ATOM 3903 C CA . GLU A 1 469 ? 32.476 -23.753 30.404 1.00 78.50 469 GLU A CA 1
ATOM 3904 C C . GLU A 1 469 ? 33.252 -23.222 29.196 1.00 78.50 469 GLU A C 1
ATOM 3906 O O . GLU A 1 469 ? 33.846 -22.145 29.277 1.00 78.50 469 GLU A O 1
ATOM 3911 N N . ASP A 1 470 ? 33.229 -23.926 28.066 1.00 77.44 470 ASP A N 1
ATOM 3912 C CA . ASP A 1 470 ? 33.940 -23.518 26.852 1.00 77.44 470 ASP A CA 1
ATOM 3913 C C . ASP A 1 470 ? 33.313 -22.276 26.227 1.00 77.44 470 ASP A C 1
ATOM 3915 O O . ASP A 1 470 ? 34.020 -21.369 25.779 1.00 77.44 470 ASP A O 1
ATOM 3919 N N . TYR A 1 471 ? 31.985 -22.167 26.282 1.00 77.88 471 TYR A N 1
ATOM 3920 C CA . TYR A 1 471 ? 31.280 -20.953 25.887 1.00 77.88 471 TYR A CA 1
ATOM 3921 C C . TYR A 1 471 ? 31.663 -19.768 26.783 1.00 77.88 471 TYR A C 1
ATOM 3923 O O . TYR A 1 471 ? 31.938 -18.678 26.275 1.00 77.88 471 TYR A O 1
ATOM 3931 N N . LEU A 1 472 ? 31.739 -19.962 28.103 1.00 81.56 472 LEU A N 1
ATOM 3932 C CA . LEU A 1 472 ? 32.152 -18.910 29.039 1.00 81.56 472 LEU A CA 1
ATOM 3933 C C . LEU A 1 472 ? 33.623 -18.509 28.840 1.00 81.56 472 LEU A C 1
ATOM 3935 O O . LEU A 1 472 ? 33.938 -17.313 28.837 1.00 81.56 472 LEU A O 1
ATOM 3939 N N . LYS A 1 473 ? 34.516 -19.478 28.602 1.00 83.06 473 LYS A N 1
ATOM 3940 C CA . LYS A 1 473 ? 35.930 -19.242 28.257 1.00 83.06 473 LYS A CA 1
ATOM 3941 C C . LYS A 1 473 ? 36.051 -18.452 26.953 1.00 83.06 473 LYS A C 1
ATOM 3943 O O . LYS A 1 473 ? 36.771 -17.450 26.916 1.00 83.06 473 LYS A O 1
ATOM 3948 N N . HIS A 1 474 ? 35.309 -18.836 25.914 1.00 83.25 474 HIS A N 1
ATOM 3949 C CA . HIS A 1 474 ? 35.274 -18.127 24.635 1.00 83.25 474 HIS A CA 1
ATOM 3950 C C . HIS A 1 474 ? 34.744 -16.698 24.794 1.00 83.25 474 HIS A C 1
ATOM 3952 O O . HIS A 1 474 ? 35.366 -15.751 24.319 1.00 83.25 474 HIS A O 1
ATOM 3958 N N . LEU A 1 475 ? 33.642 -16.515 25.522 1.00 78.44 475 LEU A N 1
ATOM 3959 C CA . LEU A 1 475 ? 33.043 -15.203 25.769 1.00 78.44 475 LEU A CA 1
ATOM 3960 C C . LEU A 1 475 ? 34.008 -14.265 26.509 1.00 78.44 475 LEU A C 1
ATOM 3962 O O . LEU A 1 475 ? 34.121 -13.089 26.165 1.00 78.44 475 LEU A O 1
ATOM 3966 N N . LYS A 1 476 ? 34.734 -14.790 27.503 1.00 82.62 476 LYS A N 1
ATOM 3967 C CA . LYS A 1 476 ? 35.768 -14.060 28.251 1.00 82.62 476 LYS A CA 1
ATOM 3968 C C . LYS A 1 476 ? 36.972 -13.704 27.373 1.00 82.62 476 LYS A C 1
ATOM 3970 O O . LYS A 1 476 ? 37.573 -12.645 27.559 1.00 82.62 476 LYS A O 1
ATOM 3975 N N . LYS A 1 477 ? 37.334 -14.569 26.420 1.00 84.56 477 LYS A N 1
ATOM 3976 C CA . LYS A 1 477 ? 38.387 -14.308 25.426 1.00 84.56 477 LYS A CA 1
ATOM 3977 C C . LYS A 1 477 ? 37.953 -13.220 24.441 1.00 84.56 477 LYS A C 1
ATOM 3979 O O . LYS A 1 477 ? 38.698 -12.270 24.233 1.00 84.56 477 LYS A O 1
ATOM 3984 N N . GLU A 1 478 ? 36.731 -13.299 23.924 1.00 82.25 478 GLU A N 1
ATOM 3985 C CA . GLU A 1 478 ? 36.150 -12.333 22.986 1.00 82.25 478 GLU A CA 1
ATOM 3986 C C . GLU A 1 478 ? 36.101 -10.914 23.578 1.00 82.25 478 GLU A C 1
ATOM 3988 O O . GLU A 1 478 ? 36.557 -9.961 22.941 1.00 82.25 478 GLU A O 1
ATOM 3993 N N . THR A 1 479 ? 35.617 -10.754 24.818 1.00 79.81 479 THR A N 1
ATOM 3994 C CA . THR A 1 479 ? 35.574 -9.429 25.463 1.00 79.81 479 THR A CA 1
ATOM 3995 C C . THR A 1 479 ? 36.967 -8.857 25.721 1.00 79.81 479 THR A C 1
ATOM 3997 O O . THR A 1 479 ? 37.155 -7.646 25.591 1.00 79.81 479 THR A O 1
ATOM 4000 N N . ARG A 1 480 ? 37.960 -9.706 26.023 1.00 81.56 480 ARG A N 1
ATOM 4001 C CA . ARG A 1 480 ? 39.370 -9.297 26.130 1.00 81.56 480 ARG A CA 1
ATOM 4002 C C . ARG A 1 480 ? 39.938 -8.854 24.783 1.00 81.56 480 ARG A C 1
ATOM 4004 O O . ARG A 1 480 ? 40.537 -7.788 24.717 1.00 81.56 480 ARG A O 1
ATOM 4011 N N . THR A 1 481 ? 39.687 -9.597 23.705 1.00 82.50 481 THR A N 1
ATOM 4012 C CA . THR A 1 481 ? 40.159 -9.237 22.357 1.00 82.50 481 THR A CA 1
ATOM 4013 C C . THR A 1 481 ? 39.601 -7.891 21.891 1.00 82.50 481 THR A C 1
ATOM 4015 O O . THR A 1 481 ? 40.329 -7.097 21.297 1.00 82.50 481 THR A O 1
ATOM 4018 N N . ILE A 1 482 ? 38.328 -7.597 22.178 1.00 75.19 482 ILE A N 1
ATOM 4019 C CA . ILE A 1 482 ? 37.719 -6.290 21.876 1.00 75.19 482 ILE A CA 1
ATOM 4020 C C . ILE A 1 482 ? 38.421 -5.169 22.659 1.00 75.19 482 ILE A C 1
ATOM 4022 O O . ILE A 1 482 ? 38.763 -4.134 22.086 1.00 75.19 482 ILE A O 1
ATOM 4026 N N . ALA A 1 483 ? 38.688 -5.386 23.948 1.00 75.25 483 ALA A N 1
ATOM 4027 C CA . ALA A 1 483 ? 39.412 -4.429 24.779 1.00 75.25 483 ALA A CA 1
ATOM 4028 C C . ALA A 1 483 ? 40.855 -4.190 24.309 1.00 75.25 483 ALA A C 1
ATOM 4030 O O . ALA A 1 483 ? 41.289 -3.039 24.268 1.00 75.25 483 ALA A O 1
ATOM 4031 N N . ASP A 1 484 ? 41.574 -5.236 23.897 1.00 75.25 484 ASP A N 1
ATOM 4032 C CA . ASP A 1 484 ? 42.928 -5.103 23.351 1.00 75.25 484 ASP A CA 1
ATOM 4033 C C . ASP A 1 484 ? 42.922 -4.315 22.025 1.00 75.25 484 ASP A C 1
ATOM 4035 O O . ASP A 1 484 ? 43.744 -3.414 21.843 1.00 75.25 484 ASP A O 1
ATOM 4039 N N . LYS A 1 485 ? 41.948 -4.557 21.131 1.00 79.19 485 LYS A N 1
ATOM 4040 C CA . LYS A 1 485 ? 41.778 -3.774 19.889 1.00 79.19 485 LYS A CA 1
ATOM 4041 C C . LYS A 1 485 ? 41.506 -2.293 20.171 1.00 79.19 485 LYS A C 1
ATOM 4043 O O . LYS A 1 485 ? 42.113 -1.427 19.543 1.00 79.19 485 LYS A O 1
ATOM 4048 N N . HIS A 1 486 ? 40.634 -1.989 21.133 1.00 73.81 486 HIS A N 1
ATOM 4049 C CA . HIS A 1 486 ? 40.353 -0.607 21.533 1.00 73.81 486 HIS A CA 1
ATOM 4050 C C . HIS A 1 486 ? 41.554 0.067 22.206 1.00 73.81 486 HIS A C 1
ATOM 4052 O O . HIS A 1 486 ? 41.795 1.247 21.967 1.00 73.81 486 HIS A O 1
ATOM 4058 N N . ALA A 1 487 ? 42.341 -0.662 23.001 1.00 72.50 487 ALA A N 1
ATOM 4059 C CA . ALA A 1 487 ? 43.564 -0.126 23.595 1.00 72.50 487 ALA A CA 1
ATOM 4060 C C . ALA A 1 487 ? 44.604 0.252 22.523 1.00 72.50 487 ALA A C 1
ATOM 4062 O O . ALA A 1 487 ? 45.237 1.302 22.626 1.00 72.50 487 ALA A O 1
ATOM 4063 N N . VAL A 1 488 ? 44.746 -0.560 21.467 1.00 75.62 488 VAL A N 1
ATOM 4064 C CA . VAL A 1 488 ? 45.603 -0.245 20.309 1.00 75.62 488 VAL A CA 1
ATOM 4065 C C . VAL A 1 488 ? 45.087 0.980 19.549 1.00 75.62 488 VAL A C 1
ATOM 4067 O O . VAL A 1 488 ? 45.882 1.845 19.186 1.00 75.62 488 VAL A O 1
ATOM 4070 N N . PHE A 1 489 ? 43.771 1.084 19.342 1.00 75.31 489 PHE A N 1
ATOM 4071 C CA . PHE A 1 489 ? 43.148 2.238 18.689 1.00 75.31 489 PHE A CA 1
ATOM 4072 C C . PHE A 1 489 ? 43.357 3.541 19.476 1.00 75.31 489 PHE A C 1
ATOM 4074 O O . PHE A 1 489 ? 43.815 4.527 18.911 1.00 75.31 489 PHE A O 1
ATOM 4081 N N . LEU A 1 490 ? 43.111 3.543 20.789 1.00 71.38 490 LEU A N 1
ATOM 4082 C CA . LEU A 1 490 ? 43.299 4.734 21.628 1.00 71.38 490 LEU A CA 1
ATOM 4083 C C . LEU A 1 490 ? 44.766 5.157 21.748 1.00 71.38 490 LEU A C 1
ATOM 4085 O O . LEU A 1 490 ? 45.049 6.350 21.825 1.00 71.38 490 LEU A O 1
ATOM 4089 N N . LYS A 1 491 ? 45.703 4.201 21.695 1.00 68.44 491 LYS A N 1
ATOM 4090 C CA . LYS A 1 491 ? 47.135 4.512 21.601 1.00 68.44 491 LYS A CA 1
ATOM 4091 C C . LYS A 1 491 ? 47.453 5.302 20.325 1.00 68.44 491 LYS A C 1
ATOM 4093 O O . LYS A 1 491 ? 48.231 6.244 20.395 1.00 68.44 491 LYS A O 1
ATOM 4098 N N . LYS A 1 492 ? 46.855 4.949 19.176 1.00 75.44 492 LYS A N 1
ATOM 4099 C CA . LYS A 1 492 ? 47.045 5.696 17.913 1.00 75.44 492 LYS A CA 1
ATOM 4100 C C . LYS A 1 492 ? 46.559 7.149 17.999 1.00 75.44 492 LYS A C 1
ATOM 4102 O O . LYS A 1 492 ? 46.996 7.965 17.204 1.00 75.44 492 LYS A O 1
ATOM 4107 N N . LEU A 1 493 ? 45.688 7.462 18.958 1.00 76.12 493 LEU A N 1
ATOM 4108 C CA . LEU A 1 493 ? 45.155 8.802 19.203 1.00 76.12 493 LEU A CA 1
ATOM 4109 C C . LEU A 1 493 ? 45.931 9.579 20.290 1.00 76.12 493 LEU A C 1
ATOM 4111 O O . LEU A 1 493 ? 45.456 10.617 20.733 1.00 76.12 493 LEU A O 1
ATOM 4115 N N . ASN A 1 494 ? 47.093 9.086 20.751 1.00 75.50 494 ASN A N 1
ATOM 4116 C CA . ASN A 1 494 ? 47.899 9.674 21.840 1.00 75.50 494 ASN A CA 1
ATOM 4117 C C . ASN A 1 494 ? 47.170 9.842 23.193 1.00 75.50 494 ASN A C 1
ATOM 4119 O O . ASN A 1 494 ? 47.593 10.610 24.056 1.00 75.50 494 ASN A O 1
ATOM 4123 N N . ILE A 1 495 ? 46.103 9.076 23.438 1.00 65.44 495 ILE A N 1
ATOM 4124 C CA . ILE A 1 495 ? 45.339 9.151 24.690 1.00 65.44 495 ILE A CA 1
ATOM 4125 C C . ILE A 1 495 ? 46.000 8.249 25.748 1.00 65.44 495 ILE A C 1
ATOM 4127 O O . ILE A 1 495 ? 45.624 7.090 25.910 1.00 65.44 495 ILE A O 1
ATOM 4131 N N . GLY A 1 496 ? 46.976 8.782 26.490 1.00 68.75 496 GLY A N 1
ATOM 4132 C CA . GLY A 1 496 ? 47.585 8.150 27.673 1.00 68.75 496 GLY A CA 1
ATOM 4133 C C . GLY A 1 496 ? 48.608 7.030 27.403 1.00 68.75 496 GLY A C 1
ATOM 4134 O O . GLY A 1 496 ? 48.845 6.607 26.274 1.00 68.75 496 GLY A O 1
ATOM 4135 N N . THR A 1 497 ? 49.245 6.524 28.468 1.00 69.12 497 THR A N 1
ATOM 4136 C CA . THR A 1 497 ? 50.284 5.481 28.355 1.00 69.12 497 THR A CA 1
ATOM 4137 C C . THR A 1 497 ? 49.686 4.094 28.086 1.00 69.12 497 THR A C 1
ATOM 4139 O O . THR A 1 497 ? 48.639 3.729 28.631 1.00 69.12 497 THR A O 1
ATOM 4142 N N . LYS A 1 498 ? 50.384 3.272 27.283 1.00 63.69 498 LYS A N 1
ATOM 4143 C CA . LYS A 1 498 ? 49.956 1.912 26.875 1.00 63.69 498 LYS A CA 1
ATOM 4144 C C . LYS A 1 498 ? 49.493 1.058 28.065 1.00 63.69 498 LYS A C 1
ATOM 4146 O O . LYS A 1 498 ? 48.489 0.357 27.967 1.00 63.69 498 LYS A O 1
ATOM 4151 N N . THR A 1 499 ? 50.196 1.143 29.192 1.00 69.12 499 THR A N 1
ATOM 4152 C CA . THR A 1 499 ? 49.919 0.371 30.412 1.00 69.12 499 THR A CA 1
ATOM 4153 C C . THR A 1 499 ? 48.641 0.840 31.118 1.00 69.12 499 THR A C 1
ATOM 4155 O O . THR A 1 499 ? 47.820 0.014 31.521 1.00 69.12 499 THR A O 1
ATOM 4158 N N . LYS A 1 500 ? 48.416 2.160 31.201 1.00 71.38 500 LYS A N 1
ATOM 4159 C CA . LYS A 1 500 ? 47.236 2.758 31.851 1.00 71.38 500 LYS A CA 1
ATOM 4160 C C . LYS A 1 500 ? 45.964 2.557 31.019 1.00 71.38 500 LYS A C 1
ATOM 4162 O O . LYS A 1 500 ? 44.925 2.193 31.561 1.00 71.38 500 LYS A O 1
ATOM 4167 N N . VAL A 1 501 ? 46.052 2.695 29.695 1.00 71.12 501 VAL A N 1
ATOM 4168 C CA . VAL A 1 501 ? 44.927 2.438 28.775 1.00 71.12 501 VAL A CA 1
ATOM 4169 C C . VAL A 1 501 ? 44.533 0.960 28.788 1.00 71.12 501 VAL A C 1
ATOM 4171 O O . VAL A 1 501 ? 43.347 0.631 28.867 1.00 71.12 501 VAL A O 1
ATOM 4174 N N . ARG A 1 502 ? 45.518 0.053 28.771 1.00 71.88 502 ARG A N 1
ATOM 4175 C CA . ARG A 1 502 ? 45.273 -1.394 28.809 1.00 71.88 502 ARG A CA 1
ATOM 4176 C C . ARG A 1 502 ? 44.592 -1.829 30.109 1.00 71.88 502 ARG A C 1
ATOM 4178 O O . ARG A 1 502 ? 43.654 -2.619 30.053 1.00 71.88 502 ARG A O 1
ATOM 4185 N N . SER A 1 503 ? 44.996 -1.294 31.264 1.00 77.38 503 SER A N 1
ATOM 4186 C CA . SER A 1 503 ? 44.382 -1.650 32.554 1.00 77.38 503 SER A CA 1
ATOM 4187 C C . SER A 1 503 ? 42.927 -1.171 32.683 1.00 77.38 503 SER A C 1
ATOM 4189 O O . SER A 1 503 ? 42.090 -1.876 33.252 1.00 77.38 503 SER A O 1
ATOM 4191 N N . ILE A 1 504 ? 42.588 -0.010 32.111 1.00 76.69 504 ILE A N 1
ATOM 4192 C CA . ILE A 1 504 ? 41.208 0.500 32.038 1.00 76.69 504 ILE A CA 1
ATOM 4193 C C . ILE A 1 504 ? 40.364 -0.358 31.086 1.00 76.69 504 ILE A C 1
ATOM 4195 O O . ILE A 1 504 ? 39.238 -0.734 31.417 1.00 76.69 504 ILE A O 1
ATOM 4199 N N . MET A 1 505 ? 40.911 -0.717 29.923 1.00 76.50 505 MET A N 1
ATOM 4200 C CA . MET A 1 505 ? 40.203 -1.540 28.939 1.00 76.50 505 MET A CA 1
ATOM 4201 C C . MET A 1 505 ? 39.961 -2.971 29.427 1.00 76.50 505 MET A C 1
ATOM 4203 O O . MET A 1 505 ? 38.879 -3.513 29.203 1.00 76.50 505 MET A O 1
ATOM 4207 N N . LEU A 1 506 ? 40.902 -3.562 30.166 1.00 77.56 506 LEU A N 1
ATOM 4208 C CA . LEU A 1 506 ? 40.713 -4.873 30.795 1.00 77.56 506 LEU A CA 1
ATOM 4209 C C . LEU A 1 506 ? 39.614 -4.856 31.870 1.00 77.56 506 LEU A C 1
ATOM 4211 O O . LEU A 1 506 ? 38.838 -5.810 31.942 1.00 77.56 506 LEU A O 1
ATOM 4215 N N . ARG A 1 507 ? 39.488 -3.771 32.651 1.00 79.62 507 ARG A N 1
ATOM 4216 C CA . ARG A 1 507 ? 38.354 -3.578 33.577 1.00 79.62 507 ARG A CA 1
ATOM 4217 C C . ARG A 1 507 ? 37.024 -3.497 32.822 1.00 79.62 507 ARG A C 1
ATOM 4219 O O . ARG A 1 507 ? 36.115 -4.274 33.106 1.00 79.62 507 ARG A O 1
ATOM 4226 N N . ARG A 1 508 ? 36.947 -2.681 31.764 1.00 76.81 508 ARG A N 1
ATOM 4227 C CA . ARG A 1 508 ? 35.747 -2.591 30.907 1.00 76.81 508 ARG A CA 1
ATOM 4228 C C . ARG A 1 508 ? 35.378 -3.925 30.242 1.00 76.81 508 ARG A C 1
ATOM 4230 O O . ARG A 1 508 ? 34.195 -4.232 30.114 1.00 76.81 508 ARG A O 1
ATOM 4237 N N . ALA A 1 509 ? 36.356 -4.747 29.852 1.00 77.75 509 ALA A N 1
ATOM 4238 C CA . ALA A 1 509 ? 36.108 -6.092 29.320 1.00 77.75 509 ALA A CA 1
ATOM 4239 C C . ALA A 1 509 ? 35.460 -7.030 30.347 1.00 77.75 509 ALA A C 1
ATOM 4241 O O . ALA A 1 509 ? 34.594 -7.834 29.987 1.00 77.75 509 ALA A O 1
ATOM 4242 N N . GLN A 1 510 ? 35.872 -6.939 31.615 1.00 81.81 510 GLN A N 1
ATOM 4243 C CA . GLN A 1 510 ? 35.255 -7.696 32.705 1.00 81.81 510 GLN A CA 1
ATOM 4244 C C . GLN A 1 510 ? 33.817 -7.229 32.962 1.00 81.81 510 GLN A C 1
ATOM 4246 O O . GLN A 1 510 ? 32.936 -8.071 33.136 1.00 81.81 510 GLN A O 1
ATOM 4251 N N . ASP A 1 511 ? 33.554 -5.923 32.911 1.00 80.81 511 ASP A N 1
ATOM 4252 C CA . ASP A 1 511 ? 32.201 -5.372 33.071 1.00 80.81 511 ASP A CA 1
ATOM 4253 C C . ASP A 1 511 ? 31.272 -5.773 31.918 1.00 80.81 511 ASP A C 1
ATOM 4255 O O . ASP A 1 511 ? 30.130 -6.182 32.144 1.00 80.81 511 ASP A O 1
ATOM 4259 N N . LEU A 1 512 ? 31.772 -5.755 30.679 1.00 77.31 512 LEU A N 1
ATOM 4260 C CA . LEU A 1 512 ? 31.059 -6.258 29.500 1.00 77.31 512 LEU A CA 1
ATOM 4261 C C . LEU A 1 512 ? 30.744 -7.753 29.619 1.00 77.31 512 LEU A C 1
ATOM 4263 O O . LEU A 1 512 ? 29.621 -8.166 29.333 1.00 77.31 512 LEU A O 1
ATOM 4267 N N . TYR A 1 513 ? 31.701 -8.564 30.076 1.00 81.75 513 TYR A N 1
ATOM 4268 C CA . TYR A 1 513 ? 31.497 -9.994 30.326 1.00 81.75 513 TYR A CA 1
ATOM 4269 C C . TYR A 1 513 ? 30.401 -10.234 31.377 1.00 81.75 513 TYR A C 1
ATOM 4271 O O . TYR A 1 513 ? 29.444 -10.967 31.116 1.00 81.75 513 TYR A O 1
ATOM 4279 N N . LYS A 1 514 ? 30.474 -9.542 32.525 1.00 83.81 514 LYS A N 1
ATOM 4280 C CA . LYS A 1 514 ? 29.443 -9.590 33.578 1.00 83.81 514 LYS A CA 1
ATOM 4281 C C . LYS A 1 514 ? 28.074 -9.154 33.046 1.00 83.81 514 LYS A C 1
ATOM 4283 O O . LYS A 1 514 ? 27.066 -9.783 33.359 1.00 83.81 514 LYS A O 1
ATOM 4288 N N . THR A 1 515 ? 28.029 -8.122 32.205 1.00 81.75 515 THR A N 1
ATOM 4289 C CA . THR A 1 515 ? 2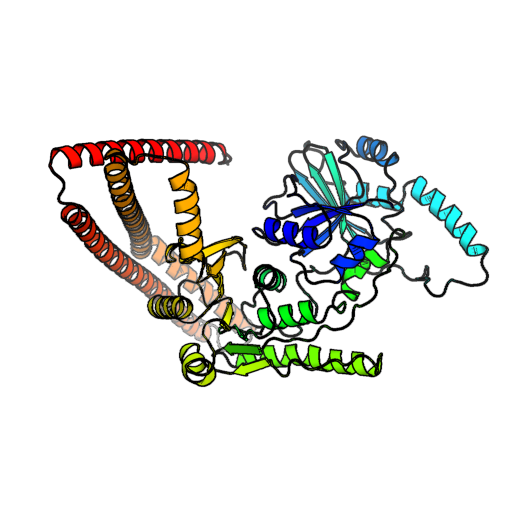6.789 -7.616 31.591 1.00 81.75 515 THR A CA 1
ATOM 4290 C C . THR A 1 515 ? 26.182 -8.623 30.614 1.00 81.75 515 THR A C 1
ATOM 4292 O O . THR A 1 515 ? 24.978 -8.873 30.666 1.00 81.75 515 THR A O 1
ATOM 4295 N N . LYS A 1 516 ? 26.994 -9.268 29.765 1.00 81.75 516 LYS A N 1
ATOM 4296 C CA . LYS A 1 516 ? 26.520 -10.328 28.858 1.00 81.75 516 LYS A CA 1
ATOM 4297 C C . LYS A 1 516 ? 25.929 -11.515 29.640 1.00 81.75 516 LYS A C 1
ATOM 4299 O O . LYS A 1 516 ? 24.869 -12.008 29.259 1.00 81.75 516 LYS A O 1
ATOM 4304 N N . ILE A 1 517 ? 26.545 -11.916 30.757 1.00 84.88 517 ILE A N 1
ATOM 4305 C CA . ILE A 1 517 ? 26.008 -12.959 31.653 1.00 84.88 517 ILE A CA 1
ATOM 4306 C C . ILE A 1 517 ? 24.694 -12.518 32.308 1.00 84.88 517 ILE A C 1
ATOM 4308 O O . ILE A 1 517 ? 23.716 -13.265 32.287 1.00 84.88 517 ILE A O 1
ATOM 4312 N N . ARG A 1 518 ? 24.627 -11.291 32.843 1.00 85.62 518 ARG A N 1
ATOM 4313 C CA . ARG A 1 518 ? 23.390 -10.732 33.419 1.00 85.62 518 ARG A CA 1
ATOM 4314 C C . ARG A 1 518 ? 22.242 -10.730 32.407 1.00 85.62 518 ARG A C 1
ATOM 4316 O O . ARG A 1 518 ? 21.131 -11.118 32.755 1.00 85.62 518 ARG A O 1
ATOM 4323 N N . ASN A 1 519 ? 22.511 -10.371 31.153 1.00 82.94 519 ASN A N 1
ATOM 4324 C CA . ASN A 1 519 ? 21.510 -10.383 30.084 1.00 82.94 519 ASN A CA 1
ATOM 4325 C C . ASN A 1 519 ? 21.014 -11.799 29.752 1.00 82.94 519 ASN A C 1
ATOM 4327 O O . ASN A 1 519 ? 19.813 -11.987 29.567 1.00 82.94 519 ASN A O 1
ATOM 4331 N N . LEU A 1 520 ? 21.908 -12.793 29.719 1.00 83.25 520 LEU A N 1
ATOM 4332 C CA . LEU A 1 520 ? 21.545 -14.209 29.557 1.00 83.25 520 LEU A CA 1
ATOM 4333 C C . LEU A 1 520 ? 20.649 -14.697 30.706 1.00 83.25 520 LEU A C 1
ATOM 4335 O O . LEU A 1 520 ? 19.598 -15.286 30.458 1.00 83.25 520 LEU A O 1
ATOM 4339 N N . ASN A 1 521 ? 20.999 -14.377 31.954 1.00 84.00 521 ASN A N 1
ATOM 4340 C CA . ASN A 1 521 ? 20.172 -14.695 33.123 1.00 84.00 521 ASN A CA 1
ATOM 4341 C C . ASN A 1 521 ? 18.790 -14.030 33.055 1.00 84.00 521 ASN A C 1
ATOM 4343 O O . ASN A 1 521 ? 17.772 -14.659 33.345 1.00 84.00 521 ASN A O 1
ATOM 4347 N N . LEU A 1 522 ? 18.729 -12.776 32.607 1.00 86.19 522 LEU A N 1
ATOM 4348 C CA . LEU A 1 522 ? 17.474 -12.048 32.433 1.00 86.19 522 LEU A CA 1
ATOM 4349 C C . LEU A 1 522 ? 16.590 -12.673 31.339 1.00 86.19 522 LEU A C 1
ATOM 4351 O O . LEU A 1 522 ? 15.369 -12.711 31.482 1.00 86.19 522 LEU A O 1
ATOM 4355 N N . GLN A 1 523 ? 17.186 -13.194 30.262 1.00 84.00 523 GLN A N 1
ATOM 4356 C CA . GLN A 1 523 ? 16.470 -13.946 29.224 1.00 84.00 523 GLN A CA 1
ATOM 4357 C C . GLN A 1 523 ? 15.908 -15.269 29.760 1.00 84.00 523 GLN A C 1
ATOM 4359 O O . GLN A 1 523 ? 14.739 -15.570 29.518 1.00 84.00 523 GLN A O 1
ATOM 4364 N N . ILE A 1 524 ? 16.701 -16.018 30.531 1.00 85.56 524 ILE A N 1
ATOM 4365 C CA . ILE A 1 524 ? 16.274 -17.267 31.183 1.00 85.56 524 ILE A CA 1
ATOM 4366 C C . ILE A 1 524 ? 15.086 -17.009 32.118 1.00 85.56 524 ILE A C 1
ATOM 4368 O O . ILE A 1 524 ? 14.065 -17.690 32.018 1.00 85.56 524 ILE A O 1
ATOM 4372 N N . ASN A 1 525 ? 15.172 -15.986 32.972 1.00 86.06 525 ASN A N 1
ATOM 4373 C CA . ASN A 1 525 ? 14.094 -15.638 33.901 1.00 86.06 525 ASN A CA 1
ATOM 4374 C C . ASN A 1 525 ? 12.816 -15.205 33.169 1.00 86.06 525 ASN A C 1
ATOM 4376 O O . ASN A 1 525 ? 11.724 -15.632 33.538 1.00 86.06 525 ASN A O 1
ATOM 4380 N N . LYS A 1 526 ? 12.936 -14.438 32.077 1.00 87.50 526 LYS A N 1
ATOM 4381 C CA . LYS A 1 526 ? 11.785 -14.074 31.233 1.00 87.50 526 LYS A CA 1
ATOM 4382 C C . LYS A 1 526 ? 11.083 -15.297 30.641 1.00 87.50 526 LYS A C 1
ATOM 4384 O O . LYS A 1 526 ? 9.856 -15.332 30.624 1.00 87.50 526 LYS A O 1
ATOM 4389 N N . ILE A 1 527 ? 11.838 -16.291 30.172 1.00 83.81 527 ILE A N 1
ATOM 4390 C CA . ILE A 1 527 ? 11.264 -17.518 29.602 1.00 83.81 527 ILE A CA 1
ATOM 4391 C C . ILE A 1 527 ? 10.609 -18.375 30.695 1.00 83.81 527 ILE A C 1
ATOM 4393 O O . ILE A 1 527 ? 9.524 -18.906 30.468 1.00 83.81 527 ILE A O 1
ATOM 4397 N N . ARG A 1 528 ? 11.197 -18.463 31.897 1.00 85.75 528 ARG A N 1
ATOM 4398 C CA . ARG A 1 528 ? 10.578 -19.153 33.048 1.00 85.75 528 ARG A CA 1
ATOM 4399 C C . ARG A 1 528 ? 9.223 -18.550 33.418 1.00 85.75 528 ARG A C 1
ATOM 4401 O O . ARG A 1 528 ? 8.247 -19.284 33.560 1.00 85.75 528 ARG A O 1
ATOM 4408 N N . GLU A 1 529 ? 9.149 -17.224 33.499 1.00 87.94 529 GLU A N 1
ATOM 4409 C CA . GLU A 1 529 ? 7.893 -16.513 33.765 1.00 87.94 529 GLU A CA 1
ATOM 4410 C C . GLU A 1 529 ? 6.858 -16.722 32.653 1.00 87.94 529 GLU A C 1
ATOM 4412 O O . GLU A 1 529 ? 5.671 -16.885 32.930 1.00 87.94 529 GLU A O 1
ATOM 4417 N N . GLN A 1 530 ? 7.291 -16.779 31.390 1.00 84.62 530 GLN A N 1
ATOM 4418 C CA . GLN A 1 530 ? 6.400 -17.119 30.279 1.00 84.62 530 GLN A CA 1
ATOM 4419 C C . GLN A 1 530 ? 5.838 -18.535 30.421 1.00 84.62 530 GLN A C 1
ATOM 4421 O O . GLN A 1 530 ? 4.625 -18.696 30.369 1.00 84.62 530 GLN A O 1
ATOM 4426 N N . ILE A 1 531 ? 6.676 -19.542 30.682 1.00 84.44 531 ILE A N 1
ATOM 4427 C CA . ILE A 1 531 ? 6.218 -20.928 30.884 1.00 84.44 531 ILE A CA 1
ATOM 4428 C C . ILE A 1 531 ? 5.207 -21.011 32.035 1.00 84.44 531 ILE A C 1
ATOM 4430 O O . ILE A 1 531 ? 4.182 -21.679 31.903 1.00 84.44 531 ILE A O 1
ATOM 4434 N N . LYS A 1 532 ? 5.458 -20.309 33.148 1.00 87.38 532 LYS A N 1
ATOM 4435 C CA . LYS A 1 532 ? 4.535 -20.255 34.291 1.00 87.38 532 LYS A CA 1
ATOM 4436 C C . LYS A 1 532 ? 3.172 -19.679 33.891 1.00 87.38 532 LYS A C 1
ATOM 4438 O O . LYS A 1 532 ? 2.150 -20.254 34.254 1.00 87.38 532 LYS A O 1
ATOM 4443 N N . LYS A 1 533 ? 3.150 -18.592 33.113 1.00 85.00 533 LYS A N 1
ATOM 4444 C CA . LYS A 1 533 ? 1.911 -17.978 32.604 1.00 85.00 533 LYS A CA 1
ATOM 4445 C C . LYS A 1 533 ? 1.145 -18.903 31.661 1.00 85.00 533 LYS A C 1
ATOM 4447 O O . LYS A 1 533 ? -0.056 -19.066 31.842 1.00 85.00 533 LYS A O 1
ATOM 4452 N N . GLU A 1 534 ? 1.827 -19.544 30.712 1.00 81.19 534 GLU A N 1
ATOM 4453 C CA . GLU A 1 534 ? 1.177 -20.477 29.779 1.00 81.19 534 GLU A CA 1
ATOM 4454 C C . GLU A 1 534 ? 0.597 -21.702 30.506 1.00 81.19 534 GLU A C 1
ATOM 4456 O O . GLU A 1 534 ? -0.499 -22.137 30.177 1.00 81.19 534 GLU A O 1
ATOM 4461 N N . ARG A 1 535 ? 1.269 -22.222 31.546 1.00 83.94 535 ARG A N 1
ATOM 4462 C CA . ARG A 1 535 ? 0.730 -23.319 32.375 1.00 83.94 535 ARG A CA 1
ATOM 4463 C C . ARG A 1 535 ? -0.521 -22.919 33.162 1.00 83.94 535 ARG A C 1
ATOM 4465 O O . ARG A 1 535 ? -1.394 -23.752 33.373 1.00 83.94 535 ARG A O 1
ATOM 4472 N N . ILE A 1 536 ? -0.604 -21.668 33.619 1.00 83.06 536 ILE A N 1
ATOM 4473 C CA . ILE A 1 536 ? -1.798 -21.147 34.302 1.00 83.06 536 ILE A CA 1
ATOM 4474 C C . ILE A 1 536 ? -2.962 -21.011 33.313 1.00 83.06 536 ILE A C 1
ATOM 4476 O O . ILE A 1 536 ? -4.087 -21.360 33.656 1.00 83.06 536 ILE A O 1
ATOM 4480 N N . GLU A 1 537 ? -2.703 -20.526 32.097 1.00 74.81 537 GLU A N 1
ATOM 4481 C CA . GLU A 1 537 ? -3.711 -20.458 31.030 1.00 74.81 537 GLU A CA 1
ATOM 4482 C C . GLU A 1 537 ? -4.215 -21.849 30.628 1.00 74.81 537 GLU A C 1
ATOM 4484 O O . GLU A 1 537 ? -5.424 -22.038 30.538 1.00 74.81 537 GLU A O 1
ATOM 4489 N N . LEU A 1 538 ? -3.319 -22.834 30.503 1.00 77.69 538 LEU A N 1
ATOM 4490 C CA . LEU A 1 538 ? -3.691 -24.218 30.195 1.00 77.69 538 LEU A CA 1
ATOM 4491 C C . LEU A 1 538 ? -4.635 -24.806 31.256 1.00 77.69 538 LEU A C 1
ATOM 4493 O O . LEU A 1 538 ? -5.691 -25.328 30.920 1.00 77.69 538 LEU A O 1
ATOM 4497 N N . LYS A 1 539 ? -4.332 -24.612 32.548 1.00 77.81 539 LYS A N 1
ATOM 4498 C CA . LYS A 1 539 ? -5.218 -25.040 33.648 1.00 77.81 539 LYS A CA 1
ATOM 4499 C C . LYS A 1 539 ? -6.595 -24.370 33.615 1.00 77.81 539 LYS A C 1
ATOM 4501 O O . LYS A 1 539 ? -7.582 -24.972 34.019 1.00 77.81 539 LYS A O 1
ATOM 4506 N N . LYS A 1 540 ? -6.686 -23.115 33.162 1.00 76.38 540 LYS A N 1
ATOM 4507 C CA . LYS A 1 540 ? -7.982 -22.433 32.984 1.00 76.38 540 LYS A CA 1
ATOM 4508 C C . LYS A 1 540 ? -8.767 -22.998 31.800 1.00 76.38 540 LYS A C 1
ATOM 4510 O O . LYS A 1 540 ? -9.990 -22.884 31.794 1.00 76.38 540 LYS A O 1
ATOM 4515 N N . GLN A 1 541 ? -8.077 -23.548 30.805 1.00 69.38 541 GLN A N 1
ATOM 4516 C CA . GLN A 1 541 ? -8.678 -24.168 29.629 1.00 69.38 541 GLN A CA 1
ATOM 4517 C C . GLN A 1 541 ? -9.309 -25.522 29.991 1.00 69.38 541 GLN A C 1
ATOM 4519 O O . GLN A 1 541 ? -10.489 -25.714 29.717 1.00 69.38 541 GLN A O 1
ATOM 4524 N N . GLU A 1 542 ? -8.602 -26.358 30.761 1.00 65.94 542 GLU A N 1
ATOM 4525 C CA . GLU A 1 542 ? -9.107 -27.651 31.266 1.00 65.94 542 GLU A CA 1
ATOM 4526 C C . GLU A 1 542 ? -10.406 -27.502 32.093 1.00 65.94 542 GLU A C 1
ATOM 4528 O O . GLU A 1 542 ? -11.283 -28.366 32.087 1.00 65.94 542 GLU A O 1
ATOM 4533 N N . VAL A 1 543 ? -10.570 -26.374 32.796 1.00 66.75 543 VAL A N 1
ATOM 4534 C CA . VAL A 1 543 ? -11.798 -26.049 33.546 1.00 66.75 543 VAL A CA 1
ATOM 4535 C C . VAL A 1 543 ? -12.957 -25.670 32.614 1.00 66.75 543 VAL A C 1
ATOM 4537 O O . VAL A 1 543 ? -14.110 -25.956 32.928 1.00 66.75 543 VAL A O 1
ATOM 4540 N N . LYS A 1 544 ? -12.686 -25.055 31.456 1.00 65.00 544 LYS A N 1
ATOM 4541 C CA . LYS A 1 544 ? -13.726 -24.690 30.478 1.00 65.00 544 LYS A CA 1
ATOM 4542 C C . LYS A 1 544 ? -14.292 -25.903 29.757 1.00 65.00 544 LYS A C 1
ATOM 4544 O O . LYS A 1 544 ? -15.482 -25.893 29.457 1.00 65.00 544 LYS A O 1
ATOM 4549 N N . ASP A 1 545 ? -13.484 -26.934 29.534 1.00 63.50 545 ASP A N 1
ATOM 4550 C CA . ASP A 1 545 ? -13.956 -28.194 28.960 1.00 63.50 545 ASP A CA 1
ATOM 4551 C C . ASP A 1 545 ? -15.013 -28.844 29.859 1.00 63.50 545 ASP A C 1
ATOM 4553 O O . ASP A 1 545 ? -16.079 -29.221 29.373 1.00 63.50 545 ASP A O 1
ATOM 4557 N N . LYS A 1 546 ? -14.799 -28.846 31.183 1.00 63.88 546 LYS A N 1
ATOM 4558 C CA . LYS A 1 546 ? -15.819 -29.283 32.153 1.00 63.88 546 LYS A CA 1
ATOM 4559 C C . LYS A 1 546 ? -17.090 -28.432 32.092 1.00 63.88 546 LYS A C 1
ATOM 4561 O O . LYS A 1 546 ? -18.180 -28.976 31.990 1.00 63.88 546 LYS A O 1
ATOM 4566 N N . VAL A 1 547 ? -16.955 -27.105 32.039 1.00 65.25 547 VAL A N 1
ATOM 4567 C CA . VAL A 1 547 ? -18.107 -26.183 31.954 1.00 65.25 547 VAL A CA 1
ATOM 4568 C C . VAL A 1 547 ? -18.909 -26.366 30.659 1.00 65.25 547 VAL A C 1
ATOM 4570 O O . VAL A 1 547 ? -20.131 -26.228 30.669 1.00 65.25 547 VAL A O 1
ATOM 4573 N N . ILE A 1 548 ? -18.254 -26.670 29.533 1.00 62.88 548 ILE A N 1
ATOM 4574 C CA . ILE A 1 548 ? -18.939 -26.949 28.262 1.00 62.88 548 ILE A CA 1
ATOM 4575 C C . ILE A 1 548 ? -19.725 -28.256 28.361 1.00 62.88 548 ILE A C 1
ATOM 4577 O O . ILE A 1 548 ? -20.860 -28.297 27.896 1.00 62.88 548 ILE A O 1
ATOM 4581 N N . LEU A 1 549 ? -19.159 -29.293 28.977 1.00 63.69 549 LEU A N 1
ATOM 4582 C CA . LEU A 1 549 ? -19.848 -30.569 29.175 1.00 63.69 549 LEU A CA 1
ATOM 4583 C C . LEU A 1 549 ? -21.056 -30.423 30.117 1.00 63.69 549 LEU A C 1
ATOM 4585 O O . LEU A 1 549 ? -22.141 -30.902 29.785 1.00 63.69 549 LEU A O 1
ATOM 4589 N N . ASP A 1 550 ? -20.911 -29.668 31.209 1.00 65.00 550 ASP A N 1
ATOM 4590 C CA . ASP A 1 550 ? -21.987 -29.409 32.178 1.00 65.00 550 ASP A CA 1
ATOM 4591 C C . ASP A 1 550 ? -23.130 -28.569 31.579 1.00 65.00 550 ASP A C 1
ATOM 4593 O O . ASP A 1 550 ? -24.305 -28.790 31.876 1.00 65.00 550 ASP A O 1
ATOM 4597 N N . LYS A 1 551 ? -22.809 -27.631 30.677 1.00 65.19 551 LYS A N 1
ATOM 4598 C CA . LYS A 1 551 ? -23.785 -26.745 30.019 1.00 65.19 551 LYS A CA 1
ATOM 4599 C C . LYS A 1 551 ? -24.829 -27.494 29.182 1.00 65.19 551 LYS A C 1
ATOM 4601 O O . LYS A 1 551 ? -25.929 -26.974 29.005 1.00 65.19 551 LYS A O 1
ATOM 4606 N N . TYR A 1 552 ? -24.493 -28.664 28.640 1.00 64.81 552 TYR A N 1
ATOM 4607 C CA . TYR A 1 552 ? -25.364 -29.393 27.709 1.00 64.81 552 TYR A CA 1
ATOM 4608 C C . TYR A 1 552 ? -26.075 -30.610 28.322 1.00 64.81 552 TYR A C 1
ATOM 4610 O O . TYR A 1 552 ? -26.812 -31.265 27.592 1.00 64.81 552 TYR A O 1
ATOM 4618 N N . GLN A 1 553 ? -25.893 -30.902 29.622 1.00 61.72 553 GLN A N 1
ATOM 4619 C CA . GLN A 1 553 ? -26.557 -32.009 30.345 1.00 61.72 553 GLN A CA 1
ATOM 4620 C C . GLN A 1 553 ? -26.608 -33.328 29.543 1.00 61.72 553 GLN A C 1
ATOM 4622 O O . GLN A 1 553 ? -27.645 -33.985 29.446 1.00 61.72 553 GLN A O 1
ATOM 4627 N N . LEU A 1 554 ? -25.493 -33.687 28.898 1.00 60.78 554 LEU A N 1
ATOM 4628 C CA . LEU A 1 554 ? -25.455 -34.803 27.952 1.00 60.78 554 LEU A CA 1
ATOM 4629 C C . LEU A 1 554 ? -25.637 -36.144 28.672 1.00 60.78 554 LEU A C 1
ATOM 4631 O O . LEU A 1 554 ? -24.961 -36.422 29.663 1.00 60.78 554 LEU A O 1
ATOM 4635 N N . LYS A 1 555 ? -26.505 -37.006 28.129 1.00 63.47 555 LYS A N 1
ATOM 4636 C CA . LYS A 1 555 ? -26.573 -38.416 28.530 1.00 63.47 555 LYS A CA 1
ATOM 4637 C C . LYS A 1 555 ? -25.298 -39.135 28.075 1.00 63.47 555 LYS A C 1
ATOM 4639 O O . LYS A 1 555 ? -24.653 -38.729 27.107 1.00 63.47 555 LYS A O 1
ATOM 4644 N N . GLN A 1 556 ? -24.940 -40.225 28.751 1.00 62.16 556 GLN A N 1
ATOM 4645 C CA . GLN A 1 556 ? -23.698 -40.968 28.496 1.00 62.16 556 GLN A CA 1
ATOM 4646 C C . GLN A 1 556 ? -23.569 -41.439 27.030 1.00 62.16 556 GLN A C 1
ATOM 4648 O O . GLN A 1 556 ? -22.491 -41.371 26.448 1.00 62.16 556 GLN A O 1
ATOM 4653 N N . GLU A 1 557 ? -24.686 -41.793 26.390 1.00 60.28 557 GLU A N 1
ATOM 4654 C CA . GLU A 1 557 ? -24.746 -42.186 24.973 1.00 60.28 557 GLU A CA 1
ATOM 4655 C C . GLU A 1 557 ? -24.431 -41.037 23.991 1.00 60.28 557 GLU A C 1
ATOM 4657 O O . GLU A 1 557 ? -23.895 -41.263 22.903 1.00 60.28 557 GLU A O 1
ATOM 4662 N N . ASP A 1 558 ? -24.732 -39.786 24.353 1.00 64.44 558 ASP A N 1
ATOM 4663 C CA . ASP A 1 558 ? -24.466 -38.620 23.500 1.00 64.44 558 ASP A CA 1
ATOM 4664 C C . ASP A 1 558 ? -23.000 -38.175 23.585 1.00 64.44 558 ASP A C 1
ATOM 4666 O O . ASP A 1 558 ? -22.429 -37.705 22.595 1.00 64.44 558 ASP A O 1
ATOM 4670 N N . LEU A 1 559 ? -22.355 -38.401 24.733 1.00 65.25 559 LEU A N 1
ATOM 4671 C CA . LEU A 1 559 ? -20.914 -38.212 24.924 1.00 65.25 559 LEU A CA 1
ATOM 4672 C C . LEU A 1 559 ? -20.093 -39.118 23.996 1.00 65.25 559 LEU A C 1
ATOM 4674 O O . LEU A 1 559 ? -19.132 -38.655 23.378 1.00 65.25 559 LEU A O 1
ATOM 4678 N N . GLU A 1 560 ? -20.499 -40.378 23.827 1.00 70.75 560 GLU A N 1
ATOM 4679 C CA . GLU A 1 560 ? -19.829 -41.314 22.915 1.00 70.75 560 GLU A CA 1
ATOM 4680 C C . GLU A 1 560 ? -19.944 -40.884 21.447 1.00 70.75 560 GLU A C 1
ATOM 4682 O O . GLU A 1 560 ? -18.973 -40.966 20.685 1.00 70.75 560 GLU A O 1
ATOM 4687 N N . LYS A 1 561 ? -21.109 -40.366 21.040 1.00 72.00 561 LYS A N 1
ATOM 4688 C CA . LYS A 1 561 ? -21.320 -39.832 19.683 1.00 72.00 561 LYS A CA 1
ATOM 4689 C C . LYS A 1 561 ? -20.460 -38.595 19.429 1.00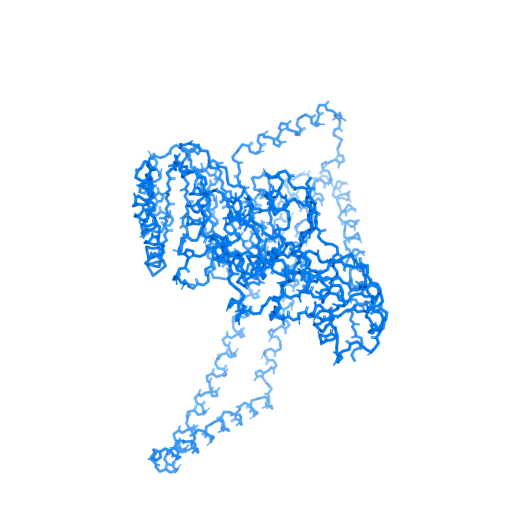 72.00 561 LYS A C 1
ATOM 4691 O O . LYS A 1 561 ? -19.821 -38.500 18.380 1.00 72.00 561 LYS A O 1
ATOM 4696 N N . VAL A 1 562 ? -20.393 -37.671 20.388 1.00 68.56 562 VAL A N 1
ATOM 4697 C CA . VAL A 1 562 ? -19.524 -36.484 20.310 1.00 68.56 562 VAL A CA 1
ATOM 4698 C C . VAL A 1 562 ? -18.052 -36.893 20.213 1.00 68.56 562 VAL A C 1
ATOM 4700 O O . VAL A 1 562 ? -17.322 -36.351 19.378 1.00 68.56 562 VAL A O 1
ATOM 4703 N N . GLN A 1 563 ? -17.618 -37.877 21.002 1.00 71.88 563 GLN A N 1
ATOM 4704 C CA . GLN A 1 563 ? -16.238 -38.359 20.984 1.00 71.88 563 GLN A CA 1
ATOM 4705 C C . GLN A 1 563 ? -15.868 -38.993 19.633 1.00 71.88 563 GLN A C 1
ATOM 4707 O O . GLN A 1 563 ? -14.827 -38.642 19.076 1.00 71.88 563 GLN A O 1
ATOM 4712 N N . LYS A 1 564 ? -16.750 -39.805 19.031 1.00 76.06 564 LYS A N 1
ATOM 4713 C CA . LYS A 1 564 ? -16.538 -40.347 17.673 1.00 76.06 564 LYS A CA 1
ATOM 4714 C C . LYS A 1 564 ? -16.323 -39.244 16.628 1.00 76.06 564 LYS A C 1
ATOM 4716 O O . LYS A 1 564 ? -15.404 -39.336 15.814 1.00 76.06 564 LYS A O 1
ATOM 4721 N N . VAL A 1 565 ? -17.113 -38.165 16.670 1.00 74.31 565 VAL A N 1
ATOM 4722 C CA . VAL A 1 565 ? -16.963 -37.022 15.743 1.00 74.31 565 VAL A CA 1
ATOM 4723 C C . VAL A 1 565 ? -15.641 -36.276 15.966 1.00 74.31 565 VAL A C 1
ATOM 4725 O O . VAL A 1 565 ? -15.008 -35.817 15.007 1.00 74.31 565 VAL A O 1
ATOM 4728 N N . LEU A 1 566 ? -15.200 -36.146 17.220 1.00 67.19 566 LEU A N 1
ATOM 4729 C CA . LEU A 1 566 ? -13.912 -35.536 17.557 1.00 67.19 566 LEU A CA 1
ATOM 4730 C C . LEU A 1 566 ? -12.736 -36.371 17.031 1.00 67.19 566 LEU A C 1
ATOM 4732 O O . LEU A 1 566 ? -11.809 -35.805 16.443 1.00 67.19 566 LEU A O 1
ATOM 4736 N N . ASP A 1 567 ? -12.803 -37.694 17.158 1.00 72.06 567 ASP A N 1
ATOM 4737 C CA . ASP A 1 567 ? -11.756 -38.607 16.690 1.00 72.06 567 ASP A CA 1
ATOM 4738 C C . ASP A 1 567 ? -11.643 -38.611 15.157 1.00 72.06 567 ASP A C 1
ATOM 4740 O O . ASP A 1 567 ? -10.539 -38.551 14.601 1.00 72.06 567 ASP A O 1
ATOM 4744 N N . GLU A 1 568 ? -12.768 -38.566 14.438 1.00 75.38 568 GLU A N 1
ATOM 4745 C CA . GLU A 1 568 ? -12.761 -38.410 12.979 1.00 75.38 568 GLU A CA 1
ATOM 4746 C C . GLU A 1 568 ? -12.155 -37.074 12.525 1.00 75.38 568 GLU A C 1
ATOM 4748 O O . GLU A 1 568 ? -11.394 -37.023 11.546 1.00 75.38 568 GLU A O 1
ATOM 4753 N N . LYS A 1 569 ? -12.464 -35.976 13.228 1.00 71.62 569 LYS A N 1
ATOM 4754 C CA . LYS A 1 569 ? -11.882 -34.653 12.945 1.00 71.62 569 LYS A CA 1
ATOM 4755 C C . LYS A 1 569 ? -10.381 -34.638 13.205 1.00 71.62 569 LYS A C 1
ATOM 4757 O O . LYS A 1 569 ? -9.636 -34.138 12.355 1.00 71.62 569 LYS A O 1
ATOM 4762 N N . ALA A 1 570 ? -9.930 -35.227 14.311 1.00 67.19 570 ALA A N 1
ATOM 4763 C CA . ALA A 1 570 ? -8.512 -35.378 14.616 1.00 67.19 570 ALA A CA 1
ATOM 4764 C C . ALA A 1 570 ? -7.803 -36.174 13.508 1.00 67.19 570 ALA A C 1
ATOM 4766 O O . ALA A 1 570 ? -6.810 -35.706 12.947 1.00 67.19 570 ALA A O 1
ATOM 4767 N N . LYS A 1 571 ? -8.375 -37.304 13.073 1.00 68.50 571 LYS A N 1
ATOM 4768 C CA . LYS A 1 571 ? -7.833 -38.129 11.980 1.00 68.50 571 LYS A CA 1
ATOM 4769 C C . LYS A 1 571 ? -7.727 -37.351 10.660 1.00 68.50 571 LYS A C 1
ATOM 4771 O O . LYS A 1 571 ? -6.687 -37.403 9.995 1.00 68.50 571 LYS A O 1
ATOM 4776 N N . LYS A 1 572 ? -8.748 -36.561 10.295 1.00 73.00 572 LYS A N 1
ATOM 4777 C CA . LYS A 1 572 ? -8.728 -35.676 9.108 1.00 73.00 572 LYS A CA 1
ATOM 4778 C C . LYS A 1 572 ? -7.667 -34.570 9.221 1.00 73.00 572 LYS A C 1
ATOM 4780 O O . LYS A 1 572 ? -6.983 -34.284 8.231 1.00 73.00 572 LYS A O 1
ATOM 4785 N N . LYS A 1 573 ? -7.499 -33.961 10.401 1.00 69.94 573 LYS A N 1
ATOM 4786 C CA . LYS A 1 573 ? -6.486 -32.924 10.678 1.00 69.94 573 LYS A CA 1
ATOM 4787 C C . LYS A 1 573 ? -5.069 -33.488 10.545 1.00 69.94 573 LYS A C 1
ATOM 4789 O O . LYS A 1 573 ? -4.262 -32.917 9.807 1.00 69.94 573 LYS A O 1
ATOM 4794 N N . SER A 1 574 ? -4.803 -34.645 11.148 1.00 62.88 574 SER A N 1
ATOM 4795 C CA . SER A 1 574 ? -3.526 -35.363 11.055 1.00 62.88 574 SER A CA 1
ATOM 4796 C C . SER A 1 574 ? -3.182 -35.724 9.611 1.00 62.88 574 SER A C 1
ATOM 4798 O O . SER A 1 574 ? -2.074 -35.457 9.149 1.00 62.88 574 SER A O 1
ATOM 4800 N N . LEU A 1 575 ? -4.152 -36.224 8.837 1.00 64.75 575 LEU A N 1
ATOM 4801 C CA . LEU A 1 575 ? -3.956 -36.542 7.418 1.00 64.75 575 LEU A CA 1
ATOM 4802 C C . LEU A 1 575 ? -3.618 -35.292 6.581 1.00 64.75 575 LEU A C 1
ATOM 4804 O O . LEU A 1 575 ? -2.806 -35.352 5.653 1.00 64.75 575 LEU A O 1
ATOM 4808 N N . LYS A 1 576 ? -4.228 -34.143 6.901 1.00 68.75 576 LYS A N 1
ATOM 4809 C CA . LYS A 1 576 ? -3.970 -32.856 6.234 1.00 68.75 576 LYS A CA 1
ATOM 4810 C C . LYS A 1 576 ? -2.578 -32.313 6.566 1.00 68.75 576 LYS A C 1
ATOM 4812 O O . LYS A 1 576 ? -1.888 -31.853 5.655 1.00 68.75 576 LYS A O 1
ATOM 4817 N N . LEU A 1 577 ? -2.158 -32.404 7.827 1.00 60.06 577 LEU A N 1
ATOM 4818 C CA . LEU A 1 577 ? -0.808 -32.049 8.278 1.00 60.06 577 LEU A CA 1
ATOM 4819 C C . LEU A 1 577 ? 0.249 -32.945 7.629 1.00 60.06 577 LEU A C 1
ATOM 4821 O O . LEU A 1 577 ? 1.203 -32.428 7.059 1.00 60.06 577 LEU A O 1
ATOM 4825 N N . LEU A 1 578 ? 0.021 -34.258 7.573 1.00 50.34 578 LEU A N 1
ATOM 4826 C CA . LEU A 1 578 ? 0.933 -35.209 6.932 1.00 50.34 578 LEU A CA 1
ATOM 4827 C C . LEU A 1 578 ? 1.073 -34.948 5.420 1.00 50.34 578 LEU A C 1
ATOM 4829 O O . LEU A 1 578 ? 2.169 -35.017 4.865 1.00 50.34 578 LEU A O 1
ATOM 4833 N N . LYS A 1 579 ? -0.016 -34.557 4.739 1.00 63.22 579 LYS A N 1
ATOM 4834 C CA . LYS A 1 579 ? 0.030 -34.085 3.340 1.00 63.22 579 LYS A CA 1
ATOM 4835 C C . LYS A 1 579 ? 0.807 -32.768 3.191 1.00 63.22 579 LYS A C 1
ATOM 4837 O O . LYS A 1 579 ? 1.497 -32.585 2.187 1.00 63.22 579 LYS A O 1
ATOM 4842 N N . GLN A 1 580 ? 0.708 -31.849 4.155 1.00 59.38 580 GLN A N 1
ATOM 4843 C CA . GLN A 1 580 ? 1.479 -30.598 4.163 1.00 59.38 580 GLN A CA 1
ATOM 4844 C C . GLN A 1 580 ? 2.967 -30.832 4.453 1.00 59.38 580 GLN A C 1
ATOM 4846 O O . GLN A 1 580 ? 3.807 -30.197 3.819 1.00 59.38 580 GLN A O 1
ATOM 4851 N N . GLU A 1 581 ? 3.308 -31.759 5.345 1.00 49.41 581 GLU A N 1
ATOM 4852 C CA . GLU A 1 581 ? 4.692 -32.139 5.641 1.00 49.41 581 GLU A CA 1
ATOM 4853 C C . GLU A 1 581 ? 5.335 -32.926 4.500 1.00 49.41 581 GLU A C 1
ATOM 4855 O O . GLU A 1 581 ? 6.477 -32.636 4.146 1.00 49.41 581 GLU A O 1
ATOM 4860 N N . LYS A 1 582 ? 4.602 -33.825 3.827 1.00 49.69 582 LYS A N 1
ATOM 4861 C CA . LYS A 1 582 ? 5.062 -34.441 2.567 1.00 49.69 582 LYS A CA 1
ATOM 4862 C C . LYS A 1 582 ? 5.333 -33.389 1.484 1.00 49.69 582 LYS A C 1
ATOM 4864 O O . LYS A 1 582 ? 6.352 -33.459 0.808 1.00 49.69 582 LYS A O 1
ATOM 4869 N N . LYS A 1 583 ? 4.484 -32.359 1.363 1.00 54.16 583 LYS A N 1
ATOM 4870 C CA . LYS A 1 583 ? 4.744 -31.222 0.458 1.00 54.16 583 LYS A CA 1
ATOM 4871 C C . LYS A 1 583 ? 5.958 -30.390 0.883 1.00 54.16 583 LYS A C 1
ATOM 4873 O O . LYS A 1 583 ? 6.707 -29.959 0.017 1.00 54.16 583 LYS A O 1
ATOM 4878 N N . ARG A 1 584 ? 6.166 -30.169 2.188 1.00 46.31 584 ARG A N 1
ATOM 4879 C CA . ARG A 1 584 ? 7.320 -29.416 2.714 1.00 46.31 584 ARG A CA 1
ATOM 4880 C C . ARG A 1 584 ? 8.638 -30.171 2.548 1.00 46.31 584 ARG A C 1
ATOM 4882 O O . ARG A 1 584 ? 9.609 -29.564 2.112 1.00 46.31 584 ARG A O 1
ATOM 4889 N N . SER A 1 585 ? 8.666 -31.472 2.825 1.00 42.84 585 SER A N 1
ATOM 4890 C CA . SER A 1 585 ? 9.850 -32.330 2.649 1.00 42.84 585 SER A CA 1
ATOM 4891 C C . SER A 1 585 ? 10.240 -32.506 1.179 1.00 42.84 585 SER A C 1
ATOM 4893 O O . SER A 1 585 ? 11.426 -32.541 0.878 1.00 42.84 585 SER A O 1
ATOM 4895 N N . GLN A 1 586 ? 9.279 -32.479 0.249 1.00 45.25 586 GLN A N 1
ATOM 4896 C CA . GLN A 1 586 ? 9.554 -32.399 -1.195 1.00 45.25 586 GLN A CA 1
ATOM 4897 C C . GLN A 1 586 ? 10.106 -31.033 -1.654 1.00 45.25 586 GLN A C 1
ATOM 4899 O O . GLN A 1 586 ? 10.573 -30.911 -2.783 1.00 45.25 586 GLN A O 1
ATOM 4904 N N . THR A 1 587 ? 10.063 -30.002 -0.801 1.00 41.94 587 THR A N 1
ATOM 4905 C CA . THR A 1 587 ? 10.556 -28.642 -1.099 1.00 41.94 587 THR A CA 1
ATOM 4906 C C . THR A 1 587 ? 11.816 -28.241 -0.332 1.00 41.94 587 THR A C 1
ATOM 4908 O O . THR A 1 587 ? 12.241 -27.094 -0.452 1.00 41.94 587 THR A O 1
ATOM 4911 N N . ILE A 1 588 ? 12.435 -29.147 0.432 1.00 31.41 588 ILE A N 1
ATOM 4912 C CA . ILE A 1 588 ? 13.769 -28.909 0.998 1.00 31.41 588 ILE A CA 1
ATOM 4913 C C . ILE A 1 588 ? 14.785 -29.320 -0.078 1.00 31.41 588 ILE A C 1
ATOM 4915 O O . ILE A 1 588 ? 14.849 -30.505 -0.410 1.00 31.41 588 ILE A O 1
ATOM 4919 N N . PRO A 1 589 ? 15.575 -28.395 -0.655 1.00 34.38 589 PRO A N 1
ATOM 4920 C CA . PRO A 1 589 ? 16.730 -28.797 -1.443 1.00 34.38 589 PRO A CA 1
ATOM 4921 C C . PRO A 1 589 ? 17.652 -29.589 -0.511 1.00 34.38 589 PRO A C 1
ATOM 4923 O O . PRO A 1 589 ? 18.002 -29.083 0.556 1.00 34.38 589 PRO A O 1
ATOM 4926 N N . ARG A 1 590 ? 18.024 -30.820 -0.886 1.00 33.62 590 ARG A N 1
ATOM 4927 C CA . ARG A 1 590 ? 19.232 -31.444 -0.333 1.00 33.62 590 ARG A CA 1
ATOM 4928 C C . ARG A 1 590 ? 20.381 -30.496 -0.684 1.00 33.62 590 ARG A C 1
ATOM 4930 O O . ARG A 1 590 ? 20.705 -30.369 -1.863 1.00 33.62 590 ARG A O 1
ATOM 4937 N N . TRP A 1 591 ? 20.849 -29.754 0.314 1.00 28.95 591 TRP A N 1
ATOM 4938 C CA . TRP A 1 591 ? 22.106 -29.019 0.260 1.00 28.95 591 TRP A CA 1
ATOM 4939 C C . TRP A 1 591 ? 23.246 -29.989 0.512 1.00 28.95 591 TRP A C 1
ATOM 4941 O O . TRP A 1 591 ? 23.075 -30.838 1.420 1.00 28.95 591 TRP A O 1
#

Organism: NCBI:txid65129

Solvent-accessible surface area (backbone atoms only — not comparable to full-atom values): 32685 Å² total; per-residue (Å²): 134,70,74,45,44,35,45,34,29,30,51,46,48,38,51,65,58,44,34,54,58,37,44,78,71,77,28,68,52,42,76,43,84,62,97,48,85,80,63,21,33,32,32,36,56,45,36,70,70,65,43,44,70,48,70,38,44,87,50,41,43,32,44,50,24,43,53,61,48,70,76,35,64,38,85,46,70,70,49,31,55,61,60,46,71,80,50,76,57,58,49,70,46,40,87,81,60,39,72,40,66,46,77,46,81,44,78,52,71,97,86,64,82,89,53,57,54,58,56,52,50,50,48,76,72,65,33,68,67,50,52,50,53,49,54,54,51,54,56,61,55,75,73,51,96,70,78,60,94,85,62,81,52,91,84,64,60,52,91,64,57,41,40,32,45,34,40,35,42,69,30,27,38,33,38,24,42,36,36,40,82,66,55,50,34,60,60,73,59,71,82,59,83,59,86,91,62,75,56,42,22,59,33,41,53,54,50,72,73,51,84,85,54,78,76,27,34,41,33,18,59,45,32,48,54,30,47,53,61,54,43,50,51,51,58,46,39,49,50,55,64,37,64,81,46,33,58,46,37,74,56,15,69,68,56,75,94,78,71,70,73,52,76,64,55,83,78,56,40,39,35,43,34,20,24,70,52,61,71,28,43,55,38,21,55,58,32,49,47,52,57,55,52,49,49,56,52,46,41,72,78,36,70,86,56,80,79,75,73,74,78,48,57,47,78,45,83,30,47,63,66,57,44,37,64,75,68,37,57,97,69,53,60,45,77,35,28,35,38,48,38,56,56,89,69,63,97,84,55,57,63,68,62,52,51,53,50,52,56,47,46,70,74,48,32,32,33,35,40,38,44,41,42,53,82,58,55,78,79,54,58,68,73,49,37,43,83,76,39,48,36,53,53,98,89,40,60,24,30,35,32,37,38,39,69,64,39,54,59,52,52,51,51,52,49,46,63,53,44,78,71,50,86,82,88,57,78,67,57,59,45,53,51,52,31,47,55,53,47,51,52,53,51,49,53,53,51,52,51,51,50,46,52,53,50,51,52,52,44,51,53,52,51,49,53,72,71,30,63,68,54,52,52,49,50,54,48,51,33,44,54,54,25,53,53,50,34,56,53,39,47,77,68,69,57,66,55,74,69,62,41,40,57,53,27,53,50,51,20,52,52,51,43,53,48,55,51,50,52,51,52,52,52,50,52,52,49,52,54,47,47,55,51,54,53,53,52,48,58,56,48,62,53,48,55,53,52,57,53,63,72,63,72,65,54,76,73,54,51,53,54,30,48,54,53,39,53,54,50,50,52,54,51,52,53,50,50,51,54,49,48,55,55,49,63,74,66,56,76,89,124

Nearest PDB structures (foldseek):
  3k0b-assembly1_A  TM=6.905E-01  e=9.103E-19  Listeria monocytogenes serotype 4b str. F2365
  8ts7-assembly1_B  TM=2.207E-01  e=3.572E-01  Homo sapiens
  8bcy-assembly1_B  TM=3.187E-01  e=1.658E+00  Bos taurus
  5ul1-assembly1_B  TM=2.054E-01  e=1.331E+00  Homo sapiens
  8sbj-assembly1_B  TM=2.096E-01  e=2.304E+00  Homo sapiens

InterPro domains:
  IPR000241 Ribosomal RNA large subunit methyltransferase K/L-like, methyltransferase domain [PF01170] (190-352)
  IPR002052 DNA methylase, N-6 adenine-specific, conserved site [PS00092] (339-345)

Radius of gyration: 31.59 Å; Cα contacts (8 Å, |Δi|>4): 782; chains: 1; bounding box: 88×74×78 Å

pLDDT: mean 77.28, std 14.54, range [28.95, 96.19]

Sequence (591 aa):
MSIYKFLAWTSPGLQKVLIEELAQYNISAKRSRLPIYPSSAVFFETSMENLNNIMYKPTCITYLNIRINKPIQARNAREFIRNMQKVQVHPYIPINAHLEIRLSIKRCLRNHSDNWRDVIKNYLLNNNKTRKLLSERKQLLLGKEEQPENYISETYSPKIPIPVNAYLYQNYLTMYVQLHFESLHKFGFKKYIGKATLSENIADALLHYCDMRRGVTLWDPFCGTGTIILTMLVRKFNKSIRKGMFLPLYQMPIFKDTYVDEELNELDINILANDINEQQLRIFYKNLDWFKNLKRIIRQQSPQLRSKSYENLSIAQLDFTSMHKEFIKDKLKKDDLIVITNPPWGRTVNLEKFNKMIKFLEINCSQCYLLIASDQFQFFNKRKWELLAEPLVGGQWTKIIKYDRNREVQLATSEIVLKENNQIISQTATTELIAKELSYQRDIEEYQNKKIVDLTKNLGALSKKLNNEDYLKHLKKETRTIADKHAVFLKKLNIGTKTKVRSIMLRRAQDLYKTKIRNLNLQINKIREQIKKERIELKKQEVKDKVILDKYQLKQEDLEKVQKVLDEKAKKKSLKLLKQEKKRSQTIPRW

Mean predicted aligned error: 17.25 Å

Foldseek 3Di:
DDKWKKKFAAFPWCLVVQQVVCVVLVWHKDQDPPPDPPSRIIMTMDDLVSVLLPLLADARTFWMWTWQDDWAFALDLVRVLVRCVPTDLQQQADALAAADEAEDAEQGDPPPPDPPRVSVVCCSHPPPVNVVVVVVVVVVVVPDPDDPPPDPDPVPHPPDHWYKYWYQYHRIIIIITIQFDGTVLCLQLQPDDDPQDFGLSVLSSLVSPDDLDAQFEEEAQACQLNSNVVSVQRNQQQARSCPVGRVSNSSRNNHDNPDDRDARHDRRYAYEYEHLDPVSVVSNVVSVVSVVVVVVVCCVVPVVRPDDDVPSYDYDNDHPVVCCVPPPPPNDQLARYEYEYADDADDPDDVVVVVVVVVVCLVRHQKYWYKYFPVCCVVDDCQQKPFDIFGQRPNTTITTIMGHNCRNVVVVVVVVVVDVVDDDDDPVVVLVVLLVVLLVLVVVLVVLVVVLVVLVVVLVVLVCCLPDPVNLVVLLVVLLVVLLVVLVVVVVVVNDDSVVSSVVSNVVSVVVSVVVSVVSVVVSVVSVVVSVVSVVVSVVSVVVSVVSCVVVVDDPVSVVSSVVSNVVVVVVVVVVVVVVVVVVVVPDPPD